Protein AF-0000000070116534 (afdb_homodimer)

Sequence (472 aa):
MSTLPAARELLVARYPRQDRPILRVNFIASADGAVTVDGLSAGLQGPGDKEVFDTLRMVCDALVVAAGTVRAERYDALRLTAEARAWRVAHGLSEFPLMVIVSGALALDPAQPIFADAPVPPIVLTHHAAPATPIAEVAEVIRVGDEHVDLAAGVRLLHERGATQLLCEGGPGLLGSLIAADLVDELCLTVAPLLVGGRAGRIATGPPAPPRRMSLRHALTRDDMLFLRYERLPHPMSTLPAARELLVARYPRQDRPILRVNFIASADGAVTVDGLSAGLQGPGDKEVFDTLRMVCDALVVAAGTVRAERYDALRLTAEARAWRVAHGLSEFPLMVIVSGALALDPAQPIFADAPVPPIVLTHHAAPATPIAEVAEVIRVGDEHVDLAAGVRLLHERGATQLLCEGGPGLLGSLIAADLVDELCLTVAPLLVGGRAGRIATGPPAPPRRMSLRHALTRDDMLFLRYERLPHP

Radius of gyration: 24.32 Å; Cα contacts (8 Å, |Δi|>4): 1129; chains: 2; bounding box: 47×70×52 Å

Secondary structure (DSSP, 8-state):
-EEPPSSHHHHHHHSPPPSS-EEEEEEEEETT--S-BTTBGGGG--TTHHHHHHHHHHH-SEEEEEHHHHHHHT-------HHHHHHHHHTT--SSPEEEEE-SS----TTSHHHHT-SSPPEEEE-TTPPP-GGGGTSEEEE-SSSS--HHHHHHHHHHTT--EEEE---HHHHHHHHHTT---EEEEEEESEE--SS---S---S----EEEEEEEEEEETTEEEEEEEEPP--/-EEPPSSHHHHHHHSPPPSS-EEEEEEEEETT--S-BTTBGGGG--TTHHHHHHHHHHH-SEEEEEHHHHHHHT-------HHHHHHHHHTT--SSPEEEEE-SS----TTSHHHHT-SSPPEEEE-TTPPP-GGGGTSEEEE-SSSS--HHHHHHHHHHTT--EEEEEE-HHHHHHHHHTT---EEEEEEESEE--SS---S---S----EEEEEEEEEEETTEEEEEEEEPP--

pLDDT: mean 96.37, std 5.86, range [38.66, 98.94]

Nearest PDB structures (foldseek):
  4xt4-assembly1_A  TM=9.379E-01  e=7.987E-26  Mycobacterium tuberculosis H37Rv
  4xrb-assembly1_A-2  TM=9.307E-01  e=3.721E-25  Mycobacterium tuberculosis H37Rv
  4xt6-assembly1_A-2  TM=8.901E-01  e=1.376E-23  Mycobacterium tuberculosis H37Rv
  2p4g-assembly1_A-2  TM=9.066E-01  e=1.326E-19  Corynebacterium diphtheriae NCTC 13129
  8dq9-assembly1_A  TM=7.953E-01  e=4.152E-16  Klebsiella oxytoca

Foldseek 3Di:
DAAQDPDLVVNCVLVDDDPFFAEEEEAEAAPVFFRDFVQHNVVQDDPPRVVNVLSLQLRFQEEEEEPVCCVSVLDAAQDHDPVSLVVQVVVVGHSGHAYEYEYAAPPDDCVRRNFVVHPDAHEYEYAPPHDDDPSVVRHHYDHDYHNTGPVVVVSVVCVVVPRRGYYYHDAQAVVQVCVQVVRHFKYKYKYGHDDRDDDGDHRHDYDDHPDADWAWPDWHDDPNIIITMIGHDDDD/DAAQDPDLVVNCVLVDDDPFFAEEEEAEAAPVFFRDFPQHNVVQDDPPRVVNVLSLQLRFQEEEEEPVCCVSVVDAAQDHDPVSLVVQVVVVGHSGHAYEYEYAAPPDDCCRRNFVVHPDAHEYEYAPPHDDDPNVVRHHYDHDYHNTGPVVVVSVVCVVVPRRGYYYHDAQDVVQVCVQVVRHFKYKYKYGHDDRDDDGDHRHDYDDHPDADWAWPDWHDDPNIIITMIGHDDDD

InterPro domains:
  IPR002734 Bacterial bifunctional deaminase-reductase, C-terminal [PF01872] (21-221)
  IPR024072 Dihydrofolate reductase-like domain superfamily [G3DSA:3.40.430.10] (4-233)
  IPR024072 Dihydrofolate reductase-like domain superfamily [SSF53597] (19-232)
  IPR050765 Riboflavin Biosynthesis HTP Reductase [PTHR38011] (17-203)

Organism: Actinoplanes teichomyceticus (NCBI:txid1867)

Solvent-accessible surface area (backbone atoms only — not comparable to full-atom values): 24275 Å² total; per-residue (Å²): 123,46,61,59,60,85,51,65,71,60,39,44,66,75,62,59,83,68,97,59,73,43,32,32,33,48,52,55,25,27,67,46,20,27,29,35,45,95,84,32,53,74,69,50,65,54,68,62,45,63,60,54,52,52,50,53,57,50,68,25,39,24,42,35,33,24,49,67,39,42,62,74,67,60,51,59,38,72,69,71,53,72,67,48,24,51,52,22,46,74,70,75,40,63,64,57,47,43,43,35,34,40,32,61,73,60,88,64,63,55,77,40,41,45,41,65,57,29,87,56,72,24,37,34,43,18,15,64,70,39,70,90,56,77,44,60,78,50,26,52,69,45,66,31,45,55,87,48,59,32,59,70,58,47,53,50,51,42,37,75,71,65,34,31,36,32,33,31,63,28,30,29,56,50,44,2,46,36,49,53,67,71,54,64,37,27,42,38,38,35,34,22,37,28,42,45,37,8,76,53,52,37,55,26,31,36,57,79,39,80,64,40,68,38,36,59,74,48,60,26,33,38,96,42,26,35,41,36,35,32,33,45,61,77,76,128,123,47,61,59,60,84,52,64,71,60,38,45,64,76,61,59,83,68,97,57,73,44,33,33,34,47,51,55,26,27,67,46,22,27,31,37,45,96,83,32,52,74,69,51,65,54,67,62,45,65,58,53,52,51,49,53,58,50,68,25,39,24,42,36,33,22,49,65,39,41,64,76,67,60,50,60,35,73,71,70,52,71,67,47,24,52,51,21,46,75,69,75,39,64,66,57,47,44,44,35,35,42,33,63,74,58,88,62,63,54,78,40,41,44,41,65,58,28,88,54,72,25,35,34,43,18,15,63,67,37,72,90,57,76,43,57,80,50,27,51,68,45,66,30,45,54,88,48,58,32,60,69,57,48,52,50,51,41,38,73,73,64,32,31,37,32,33,32,65,27,29,28,54,51,44,2,47,35,49,52,67,70,54,64,37,27,42,37,38,36,33,22,39,28,43,44,37,8,77,53,52,35,54,27,32,37,57,80,38,79,64,41,68,38,36,59,74,50,63,25,33,38,96,42,25,35,42,34,34,32,32,47,58,77,77,129

Structure (mmCIF, N/CA/C/O backbone):
data_AF-0000000070116534-model_v1
#
loop_
_entity.id
_entity.type
_entity.pdbx_description
1 polymer 'Riboflavin biosynthesis pyrimidine reductase'
#
loop_
_atom_site.group_PDB
_atom_site.id
_atom_site.type_symbol
_atom_site.label_atom_id
_atom_site.label_alt_id
_atom_site.label_comp_id
_atom_site.label_asym_id
_atom_site.label_entity_id
_atom_site.label_seq_id
_atom_site.pdbx_PDB_ins_code
_atom_site.Cartn_x
_atom_site.Cartn_y
_atom_site.Cartn_z
_atom_site.occupancy
_atom_site.B_iso_or_equiv
_atom_site.auth_seq_id
_atom_site.auth_comp_id
_atom_site.auth_asym_id
_atom_site.auth_atom_id
_atom_site.pdbx_PDB_model_num
ATOM 1 N N . MET A 1 1 ? -19.391 -2.533 5.742 1 75.56 1 MET A N 1
ATOM 2 C CA . MET A 1 1 ? -18.391 -3.188 4.883 1 75.56 1 MET A CA 1
ATOM 3 C C . MET A 1 1 ? -18.75 -4.652 4.664 1 75.56 1 MET A C 1
ATOM 5 O O . MET A 1 1 ? -19.312 -5.301 5.551 1 75.56 1 MET A O 1
ATOM 9 N N . SER A 1 2 ? -18.547 -5.07 3.398 1 88.62 2 SER A N 1
ATOM 10 C CA . SER A 1 2 ? -18.844 -6.473 3.125 1 88.62 2 SER A CA 1
ATOM 11 C C . SER A 1 2 ? -17.812 -7.387 3.775 1 88.62 2 SER A C 1
ATOM 13 O O . SER A 1 2 ? -16.641 -7.02 3.902 1 88.62 2 SER A O 1
ATOM 15 N N . THR A 1 3 ? -18.266 -8.484 4.246 1 94.88 3 THR A N 1
ATOM 16 C CA . THR A 1 3 ? -17.406 -9.398 4.992 1 94.88 3 THR A CA 1
ATOM 17 C C . THR A 1 3 ? -16.922 -10.531 4.098 1 94.88 3 THR A C 1
ATOM 19 O O . THR A 1 3 ? -17.625 -10.938 3.162 1 94.88 3 THR A O 1
ATOM 22 N N . LEU A 1 4 ? -15.781 -10.992 4.363 1 97.31 4 LEU A N 1
ATOM 23 C CA . LEU A 1 4 ? -15.234 -12.172 3.701 1 97.31 4 LEU A CA 1
ATOM 24 C C . LEU A 1 4 ? -16.094 -13.406 3.99 1 97.31 4 LEU A C 1
ATOM 26 O O . LEU A 1 4 ? -16.312 -13.758 5.152 1 97.31 4 LEU A O 1
ATOM 30 N N . PRO A 1 5 ? -16.609 -14.039 2.969 1 97.5 5 PRO A N 1
ATOM 31 C CA . PRO A 1 5 ? -17.469 -15.203 3.215 1 97.5 5 PRO A CA 1
ATOM 32 C C . PRO A 1 5 ? -16.719 -16.344 3.912 1 97.5 5 PRO A C 1
ATOM 34 O O . PRO A 1 5 ? -15.531 -16.562 3.65 1 97.5 5 PRO A O 1
ATOM 37 N N . ALA A 1 6 ? -17.406 -17.109 4.715 1 93.56 6 ALA A N 1
ATOM 38 C CA . ALA A 1 6 ? -16.828 -18.234 5.43 1 93.56 6 ALA A CA 1
ATOM 39 C C . ALA A 1 6 ? -16.969 -19.531 4.633 1 93.56 6 ALA A C 1
ATOM 41 O O . ALA A 1 6 ? -16.094 -20.391 4.664 1 93.56 6 ALA A O 1
ATOM 42 N N . ALA A 1 7 ? -18.047 -19.641 3.922 1 95.44 7 ALA A N 1
ATOM 43 C CA . ALA A 1 7 ? -18.297 -20.844 3.131 1 95.44 7 ALA A CA 1
ATOM 44 C C . ALA A 1 7 ? -17.422 -20.875 1.881 1 95.44 7 ALA A C 1
ATOM 46 O O . ALA A 1 7 ? -17.312 -19.875 1.171 1 95.44 7 ALA A O 1
ATOM 47 N N . ARG A 1 8 ? -16.906 -22.016 1.53 1 94.5 8 ARG A N 1
ATOM 48 C CA . ARG A 1 8 ? -15.945 -22.188 0.444 1 94.5 8 ARG A CA 1
ATOM 49 C C . ARG A 1 8 ? -16.531 -21.734 -0.885 1 94.5 8 ARG A C 1
ATOM 51 O O . ARG A 1 8 ? -15.906 -20.953 -1.611 1 94.5 8 ARG A O 1
ATOM 58 N N . GLU A 1 9 ? -17.734 -22.188 -1.146 1 96.12 9 GLU A N 1
ATOM 59 C CA . GLU A 1 9 ? -18.344 -21.875 -2.445 1 96.12 9 GLU A CA 1
ATOM 60 C C . GLU A 1 9 ? -18.547 -20.375 -2.625 1 96.12 9 GLU A C 1
ATOM 62 O O . GLU A 1 9 ? -18.391 -19.859 -3.729 1 96.12 9 GLU A O 1
ATOM 67 N N . LEU A 1 10 ? -18.953 -19.703 -1.562 1 97.5 10 LEU A N 1
ATOM 68 C CA . LEU A 1 10 ? -19.156 -18.25 -1.617 1 97.5 10 LEU A CA 1
ATOM 69 C C . LEU A 1 10 ? -17.812 -17.531 -1.779 1 97.5 10 LEU A C 1
ATOM 71 O O . LEU A 1 10 ? -17.734 -16.516 -2.467 1 97.5 10 LEU A O 1
ATOM 75 N N . LEU A 1 11 ? -16.766 -18.031 -1.123 1 98 11 LEU A N 1
ATOM 76 C CA . LEU A 1 11 ? -15.445 -17.453 -1.264 1 98 11 LEU A CA 1
ATOM 77 C C . LEU A 1 11 ? -14.914 -17.641 -2.682 1 98 11 LEU A C 1
ATOM 79 O O . LEU A 1 11 ? -14.359 -16.719 -3.268 1 98 11 LEU A O 1
ATOM 83 N N . VAL A 1 12 ? -15.078 -18.812 -3.273 1 98.31 12 VAL A N 1
ATOM 84 C CA . VAL A 1 12 ? -14.672 -19.094 -4.648 1 98.31 12 VAL A CA 1
ATOM 85 C C . VAL A 1 12 ? -15.375 -18.125 -5.598 1 98.31 12 VAL A C 1
ATOM 87 O O . VAL A 1 12 ? -14.773 -17.641 -6.559 1 98.31 12 VAL A O 1
ATOM 90 N N . ALA A 1 13 ? -16.625 -17.781 -5.285 1 98.12 13 ALA A N 1
ATOM 91 C CA . ALA A 1 13 ? -17.391 -16.859 -6.125 1 98.12 13 ALA A CA 1
ATOM 92 C C . ALA A 1 13 ? -16.797 -15.461 -6.102 1 98.12 13 ALA A C 1
ATOM 94 O O . ALA A 1 13 ? -16.984 -14.68 -7.035 1 98.12 13 ALA A O 1
ATOM 95 N N . ARG A 1 14 ? -16.062 -15.094 -5.047 1 98.12 14 ARG A N 1
ATOM 96 C CA . ARG A 1 14 ? -15.414 -13.789 -4.941 1 98.12 14 ARG A CA 1
ATOM 97 C C . ARG A 1 14 ? -14.102 -13.766 -5.719 1 98.12 14 ARG A C 1
ATOM 99 O O . ARG A 1 14 ? -13.578 -12.695 -6.031 1 98.12 14 ARG A O 1
ATOM 106 N N . TYR A 1 15 ? -13.562 -14.945 -6 1 98.38 15 TYR A N 1
ATOM 107 C CA . TYR A 1 15 ? -12.32 -15.109 -6.746 1 98.38 15 TYR A CA 1
ATOM 108 C C . TYR A 1 15 ? -12.5 -16.094 -7.895 1 98.38 15 TYR A C 1
ATOM 110 O O . TYR A 1 15 ? -11.82 -17.125 -7.949 1 98.38 15 TYR A O 1
ATOM 118 N N . PRO A 1 16 ? -13.32 -15.781 -8.797 1 97.19 16 PRO A N 1
ATOM 119 C CA . PRO A 1 16 ? -13.727 -16.75 -9.82 1 97.19 16 PRO A CA 1
ATOM 120 C C . PRO A 1 16 ? -12.633 -17.016 -10.852 1 97.19 16 PRO A C 1
ATOM 122 O O . PRO A 1 16 ? -11.781 -16.141 -11.094 1 97.19 16 PRO A O 1
ATOM 125 N N . ARG A 1 17 ? -12.648 -18.234 -11.43 1 97.75 17 ARG A N 1
ATOM 126 C CA . ARG A 1 17 ? -11.93 -18.469 -12.68 1 97.75 17 ARG A CA 1
ATOM 127 C C . ARG A 1 17 ? -12.531 -17.641 -13.812 1 97.75 17 ARG A C 1
ATOM 129 O O . ARG A 1 17 ? -13.742 -17.453 -13.867 1 97.75 17 ARG A O 1
ATOM 136 N N . GLN A 1 18 ? -11.672 -17.188 -14.656 1 96.56 18 GLN A N 1
ATOM 137 C CA . GLN A 1 18 ? -12.125 -16.375 -15.781 1 96.56 18 GLN A CA 1
ATOM 138 C C . GLN A 1 18 ? -12.297 -17.234 -17.047 1 96.56 18 GLN A C 1
ATOM 140 O O . GLN A 1 18 ? -11.75 -18.328 -17.125 1 96.56 18 GLN A O 1
ATOM 145 N N . ASP A 1 19 ? -13.031 -16.672 -18.016 1 94.81 19 ASP A N 1
ATOM 146 C CA . ASP A 1 19 ? -13.305 -17.375 -19.266 1 94.81 19 ASP A CA 1
ATOM 147 C C . ASP A 1 19 ? -12.109 -17.281 -20.219 1 94.81 19 ASP A C 1
ATOM 149 O O . ASP A 1 19 ? -11.984 -18.094 -21.141 1 94.81 19 ASP A O 1
ATOM 153 N N . ARG A 1 20 ? -11.273 -16.375 -20.016 1 96.19 20 ARG A N 1
ATOM 154 C CA . ARG A 1 20 ? -10.062 -16.203 -20.812 1 96.19 20 ARG A CA 1
ATOM 155 C C . ARG A 1 20 ? -8.82 -16.453 -19.969 1 96.19 20 ARG A C 1
ATOM 157 O O . ARG A 1 20 ? -8.883 -16.406 -18.734 1 96.19 20 ARG A O 1
ATOM 164 N N . PRO A 1 21 ? -7.66 -16.719 -20.578 1 98.19 21 PRO A N 1
ATOM 165 C CA . PRO A 1 21 ? -6.418 -16.844 -19.812 1 98.19 21 PRO A CA 1
ATOM 166 C C . PRO A 1 21 ? -6.055 -15.555 -19.062 1 98.19 21 PRO A C 1
ATOM 168 O O . PRO A 1 21 ? -6.133 -14.469 -19.641 1 98.19 21 PRO A O 1
ATOM 171 N N . ILE A 1 22 ? -5.695 -15.734 -17.828 1 98.25 22 ILE A N 1
ATOM 172 C CA . ILE A 1 22 ? -5.367 -14.547 -17.047 1 98.25 22 ILE A CA 1
ATOM 173 C C . ILE A 1 22 ? -4.16 -14.836 -16.156 1 98.25 22 ILE A C 1
ATOM 175 O O . ILE A 1 22 ? -3.797 -15.992 -15.945 1 98.25 22 ILE A O 1
ATOM 179 N N . LEU A 1 23 ? -3.533 -13.781 -15.75 1 98.81 23 LEU A N 1
ATOM 180 C CA . LEU A 1 23 ? -2.533 -13.789 -14.688 1 98.81 23 LEU A CA 1
ATOM 181 C C . LEU A 1 23 ? -3 -12.953 -13.5 1 98.81 23 LEU A C 1
ATOM 183 O O . LEU A 1 23 ? -3.098 -11.727 -13.602 1 98.81 23 LEU A O 1
ATOM 187 N N . ARG A 1 24 ? -3.326 -13.633 -12.43 1 98.81 24 ARG A N 1
ATOM 188 C CA . ARG A 1 24 ? -3.719 -13.055 -11.148 1 98.81 24 ARG A CA 1
ATOM 189 C C . ARG A 1 24 ? -2.547 -13.039 -10.172 1 98.81 24 ARG A C 1
ATOM 191 O O . ARG A 1 24 ? -1.795 -14.016 -10.078 1 98.81 24 ARG A O 1
ATOM 198 N N . VAL A 1 25 ? -2.371 -11.891 -9.555 1 98.88 25 VAL A N 1
ATOM 199 C CA . VAL A 1 25 ? -1.328 -11.836 -8.539 1 98.88 25 VAL A CA 1
ATOM 200 C C . VAL A 1 25 ? -1.961 -11.703 -7.152 1 98.88 25 VAL A C 1
ATOM 202 O O . VAL A 1 25 ? -3.006 -11.062 -7 1 98.88 25 VAL A O 1
ATOM 205 N N . ASN A 1 26 ? -1.325 -12.367 -6.188 1 98.81 26 ASN A N 1
ATOM 206 C CA . ASN A 1 26 ? -1.782 -12.336 -4.801 1 98.81 26 ASN A CA 1
ATOM 207 C C . ASN A 1 26 ? -0.681 -11.859 -3.859 1 98.81 26 ASN A C 1
ATOM 209 O O . ASN A 1 26 ? 0.377 -12.484 -3.77 1 98.81 26 ASN A O 1
ATOM 213 N N . PHE A 1 27 ? -0.934 -10.758 -3.115 1 98.81 27 PHE A N 1
ATOM 214 C CA . PHE A 1 27 ? 0.018 -10.211 -2.158 1 98.81 27 PHE A CA 1
ATOM 215 C C . PHE A 1 27 ? -0.688 -9.789 -0.874 1 98.81 27 PHE A C 1
ATOM 217 O O . PHE A 1 27 ? -1.902 -9.578 -0.868 1 98.81 27 PHE A O 1
ATOM 224 N N . ILE A 1 28 ? 0.087 -9.711 0.152 1 98.75 28 ILE A N 1
ATOM 225 C CA . ILE A 1 28 ? -0.312 -9.07 1.403 1 98.75 28 ILE A CA 1
ATOM 226 C C . ILE A 1 28 ? 0.63 -7.914 1.718 1 98.75 28 ILE A C 1
ATOM 228 O O . ILE A 1 28 ? 1.836 -8 1.473 1 98.75 28 ILE A O 1
ATOM 232 N N . ALA A 1 29 ? 0.117 -6.828 2.186 1 98.81 29 ALA A N 1
ATOM 233 C CA . ALA A 1 29 ? 0.884 -5.664 2.629 1 98.81 29 ALA A CA 1
ATOM 234 C C . ALA A 1 29 ? 0.27 -5.047 3.883 1 98.81 29 ALA A C 1
ATOM 236 O O . ALA A 1 29 ? -0.909 -5.262 4.172 1 98.81 29 ALA A O 1
ATOM 237 N N . SER A 1 30 ? 1.047 -4.348 4.66 1 98.88 30 SER A N 1
ATOM 238 C CA . SER A 1 30 ? 0.521 -3.535 5.754 1 98.88 30 SER A CA 1
ATOM 239 C C . SER A 1 30 ? -0.242 -2.324 5.227 1 98.88 30 SER A C 1
ATOM 241 O O . SER A 1 30 ? -0.172 -2.012 4.035 1 98.88 30 SER A O 1
ATOM 243 N N . ALA A 1 31 ? -0.964 -1.687 6.117 1 98.75 31 ALA A N 1
ATOM 244 C CA . ALA A 1 31 ? -1.736 -0.504 5.746 1 98.75 31 ALA A CA 1
ATOM 245 C C . ALA A 1 31 ? -0.833 0.583 5.168 1 98.75 31 ALA A C 1
ATOM 247 O O . ALA A 1 31 ? -1.255 1.359 4.309 1 98.75 31 ALA A O 1
ATOM 248 N N . ASP A 1 32 ? 0.413 0.621 5.605 1 98.75 32 ASP A N 1
ATOM 249 C CA . ASP A 1 32 ? 1.336 1.627 5.09 1 98.75 32 ASP A CA 1
ATOM 250 C C . ASP A 1 32 ? 2.189 1.059 3.959 1 98.75 32 ASP A C 1
ATOM 252 O O . ASP A 1 32 ? 3.219 1.635 3.602 1 98.75 32 ASP A O 1
ATOM 256 N N . GLY A 1 33 ? 1.858 -0.15 3.439 1 98.69 33 GLY A N 1
ATOM 257 C CA . GLY A 1 33 ? 2.346 -0.616 2.152 1 98.69 33 GLY A CA 1
ATOM 258 C C . GLY A 1 33 ? 3.539 -1.545 2.266 1 98.69 33 GLY A C 1
ATOM 259 O O . GLY A 1 33 ? 4.156 -1.9 1.259 1 98.69 33 GLY A O 1
ATOM 260 N N . ALA A 1 34 ? 3.949 -1.944 3.48 1 98.69 34 ALA A N 1
ATOM 261 C CA . ALA A 1 34 ? 5.098 -2.832 3.646 1 98.69 34 ALA A CA 1
ATOM 262 C C . ALA A 1 34 ? 4.75 -4.262 3.244 1 98.69 34 ALA A C 1
ATOM 264 O O . ALA A 1 34 ? 3.719 -4.797 3.66 1 98.69 34 ALA A O 1
ATOM 265 N N . VAL A 1 35 ? 5.641 -4.898 2.512 1 98.38 35 VAL A N 1
ATOM 266 C CA . VAL A 1 35 ? 5.371 -6.242 2.01 1 98.38 35 VAL A CA 1
ATOM 267 C C . VAL A 1 35 ? 5.832 -7.277 3.035 1 98.38 35 VAL A C 1
ATOM 269 O O . VAL A 1 35 ? 5.469 -8.453 2.947 1 98.38 35 VAL A O 1
ATOM 272 N N . THR A 1 36 ? 6.66 -6.852 4.02 1 97.69 36 THR A N 1
ATOM 273 C CA . THR A 1 36 ? 7.16 -7.77 5.031 1 97.69 36 THR A CA 1
ATOM 274 C C . THR A 1 36 ? 7.234 -7.086 6.395 1 97.69 36 THR A C 1
ATOM 276 O O . THR A 1 36 ? 7.281 -5.859 6.477 1 97.69 36 THR A O 1
ATOM 279 N N . VAL A 1 37 ? 7.145 -7.836 7.43 1 96.88 37 VAL A N 1
ATOM 280 C CA . VAL A 1 37 ? 7.629 -7.535 8.773 1 96.88 37 VAL A CA 1
ATOM 281 C C . VAL A 1 37 ? 8.836 -8.406 9.094 1 96.88 37 VAL A C 1
ATOM 283 O O . VAL A 1 37 ? 8.773 -9.633 8.984 1 96.88 37 VAL A O 1
ATOM 286 N N . ASP A 1 38 ? 9.961 -7.777 9.422 1 93.38 38 ASP A N 1
ATOM 287 C CA . ASP A 1 38 ? 11.203 -8.492 9.711 1 93.38 38 ASP A CA 1
ATOM 288 C C . ASP A 1 38 ? 11.602 -9.398 8.547 1 93.38 38 ASP A C 1
ATOM 290 O O . ASP A 1 38 ? 11.992 -10.547 8.758 1 93.38 38 ASP A O 1
ATOM 294 N N . GLY A 1 39 ? 11.312 -8.984 7.387 1 92.81 39 GLY A N 1
ATOM 295 C CA . GLY A 1 39 ? 11.82 -9.648 6.191 1 92.81 39 GLY A CA 1
ATOM 296 C C . GLY A 1 39 ? 10.891 -10.734 5.672 1 92.81 39 GLY A C 1
ATOM 297 O O . GLY A 1 39 ? 11.148 -11.32 4.621 1 92.81 39 GLY A O 1
ATOM 298 N N . LEU A 1 40 ? 9.836 -10.977 6.348 1 94.38 40 LEU A N 1
ATOM 299 C CA . LEU A 1 40 ? 8.93 -12.055 5.945 1 94.38 40 LEU A CA 1
ATOM 300 C C . LEU A 1 40 ? 7.496 -11.555 5.859 1 94.38 40 LEU A C 1
ATOM 302 O O . LEU A 1 40 ? 7.082 -10.695 6.648 1 94.38 40 LEU A O 1
ATOM 306 N N . SER A 1 41 ? 6.75 -12.141 4.941 1 96 41 SER A N 1
ATOM 307 C CA . SER A 1 41 ? 5.348 -11.758 4.801 1 96 41 SER A CA 1
ATOM 308 C C . SER A 1 41 ? 4.496 -12.367 5.906 1 96 41 SER A C 1
ATOM 310 O O . SER A 1 41 ? 3.385 -11.898 6.172 1 96 41 SER A O 1
ATOM 312 N N . ALA A 1 42 ? 5.004 -13.383 6.586 1 95 42 ALA A N 1
ATOM 313 C CA . ALA A 1 42 ? 4.266 -14.102 7.621 1 95 42 ALA A CA 1
ATOM 314 C C . ALA A 1 42 ? 3.871 -13.164 8.766 1 95 42 ALA A C 1
ATOM 316 O O . ALA A 1 42 ? 2.834 -13.359 9.398 1 95 42 ALA A O 1
ATOM 317 N N . GLY A 1 43 ? 4.68 -12.141 9.008 1 95.94 43 GLY A N 1
ATOM 318 C CA . GLY A 1 43 ? 4.402 -11.188 10.078 1 95.94 43 GLY A CA 1
ATOM 319 C C . GLY A 1 43 ? 3.178 -10.336 9.805 1 95.94 43 GLY A C 1
ATOM 320 O O . GLY A 1 43 ? 2.676 -9.656 10.711 1 95.94 43 GLY A O 1
ATOM 321 N N . LEU A 1 44 ? 2.611 -10.375 8.602 1 98.19 44 LEU A N 1
ATOM 322 C CA . LEU A 1 44 ? 1.471 -9.57 8.18 1 98.19 44 LEU A CA 1
ATOM 323 C C . LEU A 1 44 ? 0.178 -10.375 8.258 1 98.19 44 LEU A C 1
ATOM 325 O O . LEU A 1 44 ? -0.916 -9.805 8.188 1 98.19 44 LEU A O 1
ATOM 329 N N . GLN A 1 45 ? 0.258 -11.656 8.43 1 97.88 45 GLN A N 1
ATOM 330 C CA . GLN A 1 45 ? -0.887 -12.555 8.328 1 97.88 45 GLN A CA 1
ATOM 331 C C . GLN A 1 45 ? -1.923 -12.25 9.406 1 97.88 45 GLN A C 1
ATOM 333 O O . GLN A 1 45 ? -1.577 -11.773 10.492 1 97.88 45 GLN A O 1
ATOM 338 N N . GLY A 1 46 ? -3.15 -12.43 9.117 1 97.81 46 GLY A N 1
ATOM 339 C CA . GLY A 1 46 ? -4.258 -12.266 10.039 1 97.81 46 GLY A CA 1
ATOM 340 C C . GLY A 1 46 ? -5.488 -13.062 9.648 1 97.81 46 GLY A C 1
ATOM 341 O O . GLY A 1 46 ? -5.43 -13.898 8.742 1 97.81 46 GLY A O 1
ATOM 342 N N . PRO A 1 47 ? -6.562 -12.898 10.344 1 97.94 47 PRO A N 1
ATOM 343 C CA . PRO A 1 47 ? -7.785 -13.664 10.078 1 97.94 47 PRO A CA 1
ATOM 344 C C . PRO A 1 47 ? -8.234 -13.578 8.617 1 97.94 47 PRO A C 1
ATOM 346 O O . PRO A 1 47 ? -8.281 -12.484 8.047 1 97.94 47 PRO A O 1
ATOM 349 N N . GLY A 1 48 ? -8.516 -14.734 8.008 1 98.31 48 GLY A N 1
ATOM 350 C CA . GLY A 1 48 ? -9.047 -14.797 6.66 1 98.31 48 GLY A CA 1
ATOM 351 C C . GLY A 1 48 ? -7.973 -14.914 5.598 1 98.31 48 GLY A C 1
ATOM 352 O O . GLY A 1 48 ? -8.25 -15.328 4.469 1 98.31 48 GLY A O 1
ATOM 353 N N . ASP A 1 49 ? -6.758 -14.484 5.977 1 97.81 49 ASP A N 1
ATOM 354 C CA . ASP A 1 49 ? -5.676 -14.438 5 1 97.81 49 ASP A CA 1
ATOM 355 C C . ASP A 1 49 ? -5.395 -15.812 4.414 1 97.81 49 ASP A C 1
ATOM 357 O O . ASP A 1 49 ? -5.363 -15.984 3.193 1 97.81 49 ASP A O 1
ATOM 361 N N . LYS A 1 50 ? -5.215 -16.781 5.281 1 96.88 50 LYS A N 1
ATOM 362 C CA . LYS A 1 50 ? -4.914 -18.141 4.844 1 96.88 50 LYS A CA 1
ATOM 363 C C . LYS A 1 50 ? -6.055 -18.703 4 1 96.88 50 LYS A C 1
ATOM 365 O O . LYS A 1 50 ? -5.812 -19.438 3.037 1 96.88 50 LYS A O 1
ATOM 370 N N . GLU A 1 51 ? -7.277 -18.406 4.379 1 97.44 51 GLU A N 1
ATOM 371 C CA . GLU A 1 51 ? -8.43 -18.875 3.625 1 97.44 51 GLU A CA 1
ATOM 372 C C . GLU A 1 51 ? -8.398 -18.375 2.186 1 97.44 51 GLU A C 1
ATOM 374 O O . GLU A 1 51 ? -8.641 -19.141 1.247 1 97.44 51 GLU A O 1
ATOM 379 N N . VAL A 1 52 ? -8.164 -17.094 2.021 1 98.62 52 VAL A N 1
ATOM 380 C CA . VAL A 1 52 ? -8.086 -16.5 0.688 1 98.62 52 VAL A CA 1
ATOM 381 C C . VAL A 1 52 ? -6.91 -17.109 -0.074 1 98.62 52 VAL A C 1
ATOM 383 O O . VAL A 1 52 ? -7.059 -17.531 -1.222 1 98.62 52 VAL A O 1
ATOM 386 N N . PHE A 1 53 ? -5.801 -17.203 0.61 1 98 53 PHE A N 1
ATOM 387 C CA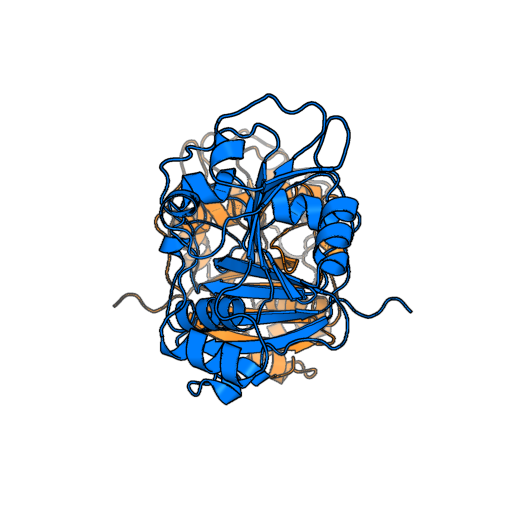 . PHE A 1 53 ? -4.578 -17.766 0.049 1 98 53 PHE A CA 1
ATOM 388 C C . PHE A 1 53 ? -4.824 -19.188 -0.473 1 98 53 PHE A C 1
ATOM 390 O O . PHE A 1 53 ? -4.523 -19.484 -1.63 1 98 53 PHE A O 1
ATOM 397 N N . ASP A 1 54 ? -5.387 -20 0.294 1 97.81 54 ASP A N 1
ATOM 398 C CA . ASP A 1 54 ? -5.668 -21.391 -0.063 1 97.81 54 ASP A CA 1
ATOM 399 C C . ASP A 1 54 ? -6.688 -21.469 -1.197 1 97.81 54 ASP A C 1
ATOM 401 O O . ASP A 1 54 ? -6.574 -22.312 -2.086 1 97.81 54 ASP A O 1
ATOM 405 N N . THR A 1 55 ? -7.66 -20.625 -1.151 1 98.69 55 THR A N 1
ATOM 406 C CA . THR A 1 55 ? -8.688 -20.609 -2.189 1 98.69 55 THR A CA 1
ATOM 407 C C . THR A 1 55 ? -8.078 -20.25 -3.545 1 98.69 55 THR A C 1
ATOM 409 O O . THR A 1 55 ? -8.391 -20.891 -4.555 1 98.69 55 THR A O 1
ATOM 412 N N . LEU A 1 56 ? -7.246 -19.281 -3.545 1 98.81 56 LEU A N 1
ATOM 413 C CA . LEU A 1 56 ? -6.613 -18.844 -4.789 1 98.81 56 LEU A CA 1
ATOM 414 C C . LEU A 1 56 ? -5.75 -19.969 -5.367 1 98.81 56 LEU A C 1
ATOM 416 O O . LEU A 1 56 ? -5.762 -20.203 -6.578 1 98.81 56 LEU A O 1
ATOM 420 N N . ARG A 1 57 ? -4.992 -20.672 -4.516 1 98.69 57 ARG A N 1
ATOM 421 C CA . ARG A 1 57 ? -4.199 -21.812 -4.969 1 98.69 57 ARG A CA 1
ATOM 422 C C . ARG A 1 57 ? -5.09 -22.938 -5.484 1 98.69 57 ARG A C 1
ATOM 424 O O . ARG A 1 57 ? -4.742 -23.625 -6.445 1 98.69 57 ARG A O 1
ATOM 431 N N . MET A 1 58 ? -6.238 -23.094 -4.855 1 98.69 58 MET A N 1
ATOM 432 C CA . MET A 1 58 ? -7.168 -24.156 -5.246 1 98.69 58 MET A CA 1
ATOM 433 C C . MET A 1 58 ? -7.727 -23.891 -6.645 1 98.69 58 MET A C 1
ATOM 435 O O . MET A 1 58 ? -7.855 -24.828 -7.445 1 98.69 58 MET A O 1
ATOM 439 N N . VAL A 1 59 ? -7.969 -22.656 -6.977 1 98.75 59 VAL A N 1
ATOM 440 C CA . VAL A 1 59 ? -8.727 -22.391 -8.195 1 98.75 59 VAL A CA 1
ATOM 441 C C . VAL A 1 59 ? -7.766 -22.188 -9.367 1 98.75 59 VAL A C 1
ATOM 443 O O . VAL A 1 59 ? -8.18 -22.172 -10.523 1 98.75 59 VAL A O 1
ATOM 446 N N . CYS A 1 60 ? -6.477 -22.016 -9.125 1 98.75 60 CYS A N 1
ATOM 447 C CA . CYS A 1 60 ? -5.559 -21.703 -10.219 1 98.75 60 CYS A CA 1
ATOM 448 C C . CYS A 1 60 ? -5.125 -22.984 -10.93 1 98.75 60 CYS A C 1
ATOM 450 O O . CYS A 1 60 ? -5.273 -24.078 -10.391 1 98.75 60 CYS A O 1
ATOM 452 N N . ASP A 1 61 ? -4.621 -22.797 -12.188 1 98.81 61 ASP A N 1
ATOM 453 C CA . ASP A 1 61 ? -4.027 -23.906 -12.93 1 98.81 61 ASP A CA 1
ATOM 454 C C . ASP A 1 61 ? -2.537 -24.047 -12.625 1 98.81 61 ASP A C 1
ATOM 456 O O . ASP A 1 61 ? -1.987 -25.141 -12.633 1 98.81 61 ASP A O 1
ATOM 460 N N . ALA A 1 62 ? -1.879 -22.938 -12.391 1 98.81 62 ALA A N 1
ATOM 461 C CA . ALA A 1 62 ? -0.449 -22.891 -12.086 1 98.81 62 ALA A CA 1
ATOM 462 C C . ALA A 1 62 ? -0.129 -21.766 -11.102 1 98.81 62 ALA A C 1
ATOM 464 O O . ALA A 1 62 ? -0.735 -20.703 -11.148 1 98.81 62 ALA A O 1
ATOM 465 N N . LEU A 1 63 ? 0.747 -22.047 -10.203 1 98.69 63 LEU A N 1
ATOM 466 C CA . LEU A 1 63 ? 1.299 -21.094 -9.258 1 98.69 63 LEU A CA 1
ATOM 467 C C . LEU A 1 63 ? 2.703 -20.656 -9.664 1 98.69 63 LEU A C 1
ATOM 469 O O . LEU A 1 63 ? 3.588 -21.5 -9.844 1 98.69 63 LEU A O 1
ATOM 473 N N . VAL A 1 64 ? 2.887 -19.391 -9.898 1 98.81 64 VAL A N 1
ATOM 474 C CA . VAL A 1 64 ? 4.156 -18.828 -10.344 1 98.81 64 VAL A CA 1
ATOM 475 C C . VAL A 1 64 ? 4.82 -18.078 -9.195 1 98.81 64 VAL A C 1
ATOM 477 O O . VAL A 1 64 ? 4.18 -17.266 -8.531 1 98.81 64 VAL A O 1
ATOM 480 N N . VAL A 1 65 ? 6.059 -18.328 -8.93 1 98.38 65 VAL A N 1
ATOM 481 C CA . VAL A 1 65 ? 6.809 -17.641 -7.879 1 98.38 65 VAL A CA 1
ATOM 482 C C . VAL A 1 65 ? 8.258 -17.438 -8.328 1 98.38 65 VAL A C 1
ATOM 484 O O . VAL A 1 65 ? 8.758 -18.172 -9.18 1 98.38 65 VAL A O 1
ATOM 487 N N . ALA A 1 66 ? 8.898 -16.438 -7.812 1 98.19 66 ALA A N 1
ATOM 488 C CA . ALA A 1 66 ? 10.305 -16.203 -8.109 1 98.19 66 ALA A CA 1
ATOM 489 C C . ALA A 1 66 ? 11.211 -16.969 -7.156 1 98.19 66 ALA A C 1
ATOM 491 O O . ALA A 1 66 ? 10.875 -17.141 -5.98 1 98.19 66 ALA A O 1
ATOM 492 N N . ALA A 1 67 ? 12.383 -17.266 -7.562 1 97.25 67 ALA A N 1
ATOM 493 C CA . ALA A 1 67 ? 13.352 -18.031 -6.789 1 97.25 67 ALA A CA 1
ATOM 494 C C . ALA A 1 67 ? 13.68 -17.328 -5.469 1 97.25 67 ALA A C 1
ATOM 496 O O . ALA A 1 67 ? 13.859 -18 -4.441 1 97.25 67 ALA A O 1
ATOM 497 N N . GLY A 1 68 ? 13.773 -16.016 -5.539 1 94.81 68 GLY A N 1
ATOM 498 C CA . GLY A 1 68 ? 14.047 -15.289 -4.316 1 94.81 68 GLY A CA 1
ATOM 499 C C . GLY A 1 68 ? 13.016 -15.523 -3.23 1 94.81 68 GLY A C 1
ATOM 500 O O . GLY A 1 68 ? 13.359 -15.711 -2.062 1 94.81 68 GLY A O 1
ATOM 501 N N . THR A 1 69 ? 11.766 -15.469 -3.582 1 95 69 THR A N 1
ATOM 502 C CA . THR A 1 69 ? 10.68 -15.727 -2.641 1 95 69 THR A CA 1
ATOM 503 C C . THR A 1 69 ? 10.703 -17.172 -2.168 1 95 69 THR A C 1
ATOM 505 O O . THR A 1 69 ? 10.477 -17.453 -0.988 1 95 69 THR A O 1
ATOM 508 N N . VAL A 1 70 ? 10.961 -18.125 -3.053 1 95.75 70 VAL A N 1
ATOM 509 C CA . VAL A 1 70 ? 11.086 -19.531 -2.682 1 95.75 70 VAL A CA 1
ATOM 510 C C . VAL A 1 70 ? 12.102 -19.688 -1.552 1 95.75 70 VAL A C 1
ATOM 512 O O . VAL A 1 70 ? 11.844 -20.375 -0.567 1 95.75 70 VAL A O 1
ATOM 515 N N . ARG A 1 71 ? 13.227 -19.016 -1.677 1 93 71 ARG A N 1
ATOM 516 C CA . ARG A 1 71 ? 14.289 -19.109 -0.679 1 93 71 ARG A CA 1
ATOM 517 C C . ARG A 1 71 ? 13.883 -18.406 0.615 1 93 71 ARG A C 1
ATOM 519 O O . ARG A 1 71 ? 13.977 -19 1.697 1 93 71 ARG A O 1
ATOM 526 N N . ALA A 1 72 ? 13.383 -17.188 0.477 1 91 72 ALA A N 1
ATOM 527 C CA . ALA A 1 72 ? 13.094 -16.359 1.642 1 91 72 ALA A CA 1
ATOM 528 C C . ALA A 1 72 ? 11.961 -16.953 2.473 1 91 72 ALA A C 1
ATOM 530 O O . ALA A 1 72 ? 12.023 -16.969 3.705 1 91 72 ALA A O 1
ATOM 531 N N . GLU A 1 73 ? 10.93 -17.422 1.776 1 91.19 73 GLU A N 1
ATOM 532 C CA . GLU A 1 73 ? 9.719 -17.891 2.449 1 91.19 73 GLU A CA 1
ATOM 533 C C . GLU A 1 73 ? 9.789 -19.406 2.699 1 91.19 73 GLU A C 1
ATOM 535 O O . GLU A 1 73 ? 8.867 -19.984 3.281 1 91.19 73 GLU A O 1
ATOM 540 N N . ARG A 1 74 ? 10.781 -20.078 2.328 1 90.44 74 ARG A N 1
ATOM 541 C CA . ARG A 1 74 ? 10.953 -21.516 2.479 1 90.44 74 ARG A CA 1
ATOM 542 C C . ARG A 1 74 ? 9.711 -22.266 1.99 1 90.44 74 ARG A C 1
ATOM 544 O O . ARG A 1 74 ? 9.148 -23.078 2.719 1 90.44 74 ARG A O 1
ATOM 551 N N . TYR A 1 75 ? 9.492 -21.969 0.765 1 92.19 75 TYR A N 1
ATOM 552 C CA . TYR A 1 75 ? 8.305 -22.578 0.166 1 92.19 75 TYR A CA 1
ATOM 553 C C . TYR A 1 75 ? 8.367 -24.094 0.27 1 92.19 75 TYR A C 1
ATOM 555 O O . TYR A 1 75 ? 9.406 -24.703 0.012 1 92.19 75 TYR A O 1
ATOM 563 N N . ASP A 1 76 ? 7.223 -24.719 0.545 1 92.25 76 ASP A N 1
ATOM 564 C CA . ASP A 1 76 ? 7.035 -26.172 0.549 1 92.25 76 ASP A CA 1
ATOM 565 C C . ASP A 1 76 ? 6.434 -26.656 -0.771 1 92.25 76 ASP A C 1
ATOM 567 O O . ASP A 1 76 ? 6.184 -25.844 -1.673 1 92.25 76 ASP A O 1
ATOM 571 N N . ALA A 1 77 ? 6.301 -27.969 -0.784 1 94.38 77 ALA A N 1
ATOM 572 C CA . ALA A 1 77 ? 5.625 -28.562 -1.935 1 94.38 77 ALA A CA 1
ATOM 573 C C . ALA A 1 77 ? 4.195 -28.047 -2.055 1 94.38 77 ALA A C 1
ATOM 575 O O . ALA A 1 77 ? 3.52 -27.828 -1.047 1 94.38 77 ALA A O 1
ATOM 576 N N . LEU A 1 78 ? 3.834 -27.812 -3.303 1 95.62 78 LEU A N 1
ATOM 577 C CA . LEU A 1 78 ? 2.473 -27.359 -3.561 1 95.62 78 LEU A CA 1
ATOM 578 C C . LEU A 1 78 ? 1.479 -28.516 -3.43 1 95.62 78 LEU A C 1
ATOM 580 O O . LEU A 1 78 ? 0.929 -28.969 -4.43 1 95.62 78 LEU A O 1
ATOM 584 N N . ARG A 1 79 ? 1.281 -28.844 -2.064 1 92.81 79 ARG A N 1
ATOM 585 C CA . ARG A 1 79 ? 0.318 -29.891 -1.729 1 92.81 79 ARG A CA 1
ATOM 586 C C . ARG A 1 79 ? -0.954 -29.297 -1.139 1 92.81 79 ARG A C 1
ATOM 588 O O . ARG A 1 79 ? -0.907 -28.609 -0.115 1 92.81 79 ARG A O 1
ATOM 595 N N . LEU A 1 80 ? -2.018 -29.312 -1.876 1 96.44 80 LEU A N 1
ATOM 596 C CA . LEU A 1 80 ? -3.311 -28.812 -1.408 1 96.44 80 LEU A CA 1
ATOM 597 C C . LEU A 1 80 ? -3.92 -29.781 -0.395 1 96.44 80 LEU A C 1
ATOM 599 O O . LEU A 1 80 ? -3.445 -30.906 -0.239 1 96.44 80 LEU A O 1
ATOM 603 N N . THR A 1 81 ? -4.812 -29.328 0.397 1 96.56 81 THR A N 1
ATOM 604 C CA . THR A 1 81 ? -5.551 -30.188 1.309 1 96.56 81 THR A CA 1
ATOM 605 C C . THR A 1 81 ? -6.367 -31.219 0.534 1 96.56 81 THR A C 1
ATOM 607 O O . THR A 1 81 ? -6.625 -31.047 -0.659 1 96.56 81 THR A O 1
ATOM 610 N N . ALA A 1 82 ? -6.754 -32.25 1.208 1 97.75 82 ALA A N 1
ATOM 611 C CA . ALA A 1 82 ? -7.594 -33.281 0.584 1 97.75 82 ALA A CA 1
ATOM 612 C C . ALA A 1 82 ? -8.891 -32.656 0.062 1 97.75 82 ALA A C 1
ATOM 614 O O . ALA A 1 82 ? -9.359 -33.031 -1.021 1 97.75 82 ALA A O 1
ATOM 615 N N . GLU A 1 83 ? -9.422 -31.781 0.812 1 97.25 83 GLU A N 1
ATOM 616 C CA . GLU A 1 83 ? -10.68 -31.141 0.431 1 97.25 83 GLU A CA 1
ATOM 617 C C . GLU A 1 83 ? -10.5 -30.281 -0.819 1 97.25 83 GLU A C 1
ATOM 619 O O . GLU A 1 83 ? -11.344 -30.297 -1.712 1 97.25 83 GLU A O 1
ATOM 624 N N . ALA A 1 84 ? -9.422 -29.562 -0.892 1 98.06 84 ALA A N 1
ATOM 625 C CA . ALA A 1 84 ? -9.133 -28.719 -2.053 1 98.06 84 ALA A CA 1
ATOM 626 C C . ALA A 1 84 ? -8.898 -29.578 -3.299 1 98.06 84 ALA A C 1
ATOM 628 O O . ALA A 1 84 ? -9.375 -29.234 -4.387 1 98.06 84 ALA A O 1
ATOM 629 N N . ARG A 1 85 ? -8.242 -30.703 -3.139 1 98.44 85 ARG A N 1
ATOM 630 C CA . ARG A 1 85 ? -7.988 -31.625 -4.246 1 98.44 85 ARG A CA 1
ATOM 631 C C . ARG A 1 85 ? -9.289 -32.219 -4.777 1 98.44 85 ARG A C 1
ATOM 633 O O . ARG A 1 85 ? -9.5 -32.281 -5.988 1 98.44 85 ARG A O 1
ATOM 640 N N . ALA A 1 86 ? -10.109 -32.594 -3.818 1 98.38 86 ALA A N 1
ATOM 641 C CA . ALA A 1 86 ? -11.406 -33.156 -4.207 1 98.38 86 ALA A CA 1
ATOM 642 C C . ALA A 1 86 ? -12.234 -32.094 -4.961 1 98.38 86 ALA A C 1
ATOM 644 O O . ALA A 1 86 ? -12.898 -32.438 -5.949 1 98.38 86 ALA A O 1
ATOM 645 N N . TRP A 1 87 ? -12.203 -30.906 -4.488 1 98.06 87 TRP A N 1
ATOM 646 C CA . TRP A 1 87 ? -12.914 -29.812 -5.152 1 98.06 87 TRP A CA 1
ATOM 647 C C . TRP A 1 87 ? -12.406 -29.625 -6.574 1 98.06 87 TRP A C 1
ATOM 649 O O . TRP A 1 87 ? -13.195 -29.484 -7.512 1 98.06 87 TRP A O 1
ATOM 659 N N . ARG A 1 88 ? -11.102 -29.625 -6.754 1 98.5 88 ARG A N 1
ATOM 660 C CA . ARG A 1 88 ? -10.492 -29.453 -8.07 1 98.5 88 ARG A CA 1
ATOM 661 C C . ARG A 1 88 ? -10.945 -30.547 -9.039 1 98.5 88 ARG A C 1
ATOM 663 O O . ARG A 1 88 ? -11.43 -30.25 -10.133 1 98.5 88 ARG A O 1
ATOM 670 N N . VAL A 1 89 ? -10.883 -31.766 -8.594 1 98.56 89 VAL A N 1
ATOM 671 C CA . VAL A 1 89 ? -11.25 -32.906 -9.438 1 98.56 89 VAL A CA 1
ATOM 672 C C . VAL A 1 89 ? -12.727 -32.812 -9.812 1 98.56 89 VAL A C 1
ATOM 674 O O . VAL A 1 89 ? -13.094 -33 -10.969 1 98.56 89 VAL A O 1
ATOM 677 N N . ALA A 1 90 ? -13.492 -32.438 -8.875 1 98.31 90 ALA A N 1
ATOM 678 C CA . ALA A 1 90 ? -14.93 -32.312 -9.094 1 98.31 90 ALA A CA 1
ATOM 679 C C . ALA A 1 90 ? -15.234 -31.203 -10.102 1 98.31 90 ALA A C 1
ATOM 681 O O . ALA A 1 90 ? -16.297 -31.219 -10.742 1 98.31 90 ALA A O 1
ATOM 682 N N . HIS A 1 91 ? -14.359 -30.297 -10.289 1 97.56 91 HIS A N 1
ATOM 683 C CA . HIS A 1 91 ? -14.586 -29.172 -11.18 1 97.56 91 HIS A CA 1
ATOM 684 C C . HIS A 1 91 ? -13.766 -29.312 -12.461 1 97.56 91 HIS A C 1
ATOM 686 O O . HIS A 1 91 ? -13.547 -28.328 -13.172 1 97.56 91 HIS A O 1
ATOM 692 N N . GLY A 1 92 ? -13.188 -30.484 -12.688 1 97.75 92 GLY A N 1
ATOM 693 C CA . GLY A 1 92 ? -12.531 -30.797 -13.938 1 97.75 92 GLY A CA 1
ATOM 694 C C . GLY A 1 92 ? -11.094 -30.312 -13.992 1 97.75 92 GLY A C 1
ATOM 695 O O . GLY A 1 92 ? -10.516 -30.203 -15.078 1 97.75 92 GLY A O 1
ATOM 696 N N . LEU A 1 93 ? -10.547 -29.984 -12.875 1 98.25 93 LEU A N 1
ATOM 697 C CA . LEU A 1 93 ? -9.164 -29.516 -12.805 1 98.25 93 LEU A CA 1
ATOM 698 C C . LEU A 1 93 ? -8.227 -30.641 -12.375 1 98.25 93 LEU A C 1
ATOM 700 O O . LEU A 1 93 ? -8.672 -31.656 -11.82 1 98.25 93 LEU A O 1
ATOM 704 N N . SER A 1 94 ? -6.961 -30.531 -12.719 1 97.81 94 SER A N 1
ATOM 705 C CA . SER A 1 94 ? -5.969 -31.453 -12.188 1 97.81 94 SER A CA 1
ATOM 706 C C . SER A 1 94 ? -5.945 -31.422 -10.664 1 97.81 94 SER A C 1
ATOM 708 O O . SER A 1 94 ? -6.238 -30.406 -10.055 1 97.81 94 SER A O 1
ATOM 710 N N . GLU A 1 95 ? -5.621 -32.531 -10.078 1 98.06 95 GLU A N 1
ATOM 711 C CA . GLU A 1 95 ? -5.605 -32.688 -8.625 1 98.06 95 GLU A CA 1
ATOM 712 C C . GLU A 1 95 ? -4.703 -31.625 -7.973 1 98.06 95 GLU A C 1
ATOM 714 O O . GLU A 1 95 ? -5.012 -31.109 -6.895 1 98.06 95 GLU A O 1
ATOM 719 N N . PHE A 1 96 ? -3.576 -31.328 -8.594 1 98.19 96 PHE A N 1
ATOM 720 C CA . PHE A 1 96 ? -2.611 -30.328 -8.133 1 98.19 96 PHE A CA 1
ATOM 721 C C . PHE A 1 96 ? -2.354 -29.281 -9.203 1 98.19 96 PHE A C 1
ATOM 723 O O . PHE A 1 96 ? -2.273 -29.609 -10.391 1 98.19 96 PHE A O 1
ATOM 730 N N . PRO A 1 97 ? -2.234 -27.969 -8.773 1 98.31 97 PRO A N 1
ATOM 731 C CA . PRO A 1 97 ? -1.74 -26.984 -9.734 1 98.31 97 PRO A CA 1
ATOM 732 C C . PRO A 1 97 ? -0.281 -27.219 -10.117 1 98.31 97 PRO A C 1
ATOM 734 O O . PRO A 1 97 ? 0.451 -27.891 -9.398 1 98.31 97 PRO A O 1
ATOM 737 N N . LEU A 1 98 ? 0.046 -26.703 -11.242 1 98.19 98 LEU A N 1
ATOM 738 C CA . LEU A 1 98 ? 1.432 -26.719 -11.695 1 98.19 98 LEU A CA 1
ATOM 739 C C . LEU A 1 98 ? 2.258 -25.672 -10.953 1 98.19 98 LEU A C 1
ATOM 741 O O . LEU A 1 98 ? 1.854 -24.516 -10.852 1 98.19 98 LEU A O 1
ATOM 745 N N . MET A 1 99 ? 3.383 -26.109 -10.336 1 98.25 99 MET A N 1
ATOM 746 C CA . MET A 1 99 ? 4.324 -25.172 -9.727 1 98.25 99 MET A CA 1
ATOM 747 C C . MET A 1 99 ? 5.301 -24.641 -10.773 1 98.25 99 MET A C 1
ATOM 749 O O . MET A 1 99 ? 5.938 -25.406 -11.492 1 98.25 99 MET A O 1
ATOM 753 N N . VAL A 1 100 ? 5.387 -23.344 -10.875 1 98.75 100 VAL A N 1
ATOM 754 C CA . VAL A 1 100 ? 6.301 -22.688 -11.812 1 98.75 100 VAL A CA 1
ATOM 755 C C . VAL A 1 100 ? 7.223 -21.734 -11.055 1 98.75 100 VAL A C 1
ATOM 757 O O . VAL A 1 100 ? 6.762 -20.875 -10.32 1 98.75 100 VAL A O 1
ATOM 760 N N . ILE A 1 101 ? 8.508 -21.875 -11.211 1 98.62 101 ILE A N 1
ATOM 761 C CA . ILE A 1 101 ? 9.492 -21.016 -10.562 1 98.62 101 ILE A CA 1
ATOM 762 C C . ILE A 1 101 ? 10.258 -20.219 -11.617 1 98.62 101 ILE A C 1
ATOM 764 O O . ILE A 1 101 ? 10.773 -20.781 -12.586 1 98.62 101 ILE A O 1
ATOM 768 N N . VAL A 1 102 ? 10.297 -18.938 -11.5 1 98.75 102 VAL A N 1
ATOM 769 C CA . VAL A 1 102 ? 11.102 -18.078 -12.359 1 98.75 102 VAL A CA 1
ATOM 770 C C . VAL A 1 102 ? 12.469 -17.844 -11.727 1 98.75 102 VAL A C 1
ATOM 772 O O . VAL A 1 102 ? 12.562 -17.375 -10.586 1 98.75 102 VAL A O 1
ATOM 775 N N . SER A 1 103 ? 13.484 -18.141 -12.461 1 98.25 103 SER A N 1
ATOM 776 C CA . SER A 1 103 ? 14.836 -18 -11.922 1 98.25 103 SER A CA 1
ATOM 777 C C . SER A 1 103 ? 15.852 -17.734 -13.031 1 98.25 103 SER A C 1
ATOM 779 O O . SER A 1 103 ? 16.031 -18.562 -13.922 1 98.25 103 SER A O 1
ATOM 781 N N . GLY A 1 104 ? 16.5 -16.578 -12.938 1 96.69 104 GLY A N 1
ATOM 782 C CA . GLY A 1 104 ? 17.547 -16.312 -13.891 1 96.69 104 GLY A CA 1
ATOM 783 C C . GLY A 1 104 ? 18.844 -17.047 -13.586 1 96.69 104 GLY A C 1
ATOM 784 O O . GLY A 1 104 ? 19.516 -17.547 -14.492 1 96.69 104 GLY A O 1
ATOM 785 N N . ALA A 1 105 ? 19.172 -17.234 -12.336 1 95.25 105 ALA A N 1
ATOM 786 C CA . ALA A 1 105 ? 20.453 -17.766 -11.906 1 95.25 105 ALA A CA 1
ATOM 787 C C . ALA A 1 105 ? 20.359 -19.281 -11.672 1 95.25 105 ALA A C 1
ATOM 789 O O . ALA A 1 105 ? 21.391 -19.953 -11.555 1 95.25 105 ALA A O 1
ATOM 790 N N . LEU A 1 106 ? 19.188 -19.812 -11.508 1 96.62 106 LEU A N 1
ATOM 791 C CA . LEU A 1 106 ? 18.938 -21.219 -11.219 1 96.62 106 LEU A CA 1
ATOM 792 C C . LEU A 1 106 ? 19.625 -21.641 -9.922 1 96.62 106 LEU A C 1
ATOM 794 O O . LEU A 1 106 ? 20.062 -22.781 -9.797 1 96.62 106 LEU A O 1
ATOM 798 N N . ALA A 1 107 ? 19.812 -20.641 -9.039 1 93.69 107 ALA A N 1
ATOM 799 C CA . ALA A 1 107 ? 20.375 -20.938 -7.727 1 93.69 107 ALA A CA 1
ATOM 800 C C . ALA A 1 107 ? 19.328 -21.594 -6.816 1 93.69 107 ALA A C 1
ATOM 802 O O . ALA A 1 107 ? 18.875 -20.969 -5.848 1 93.69 107 ALA A O 1
ATOM 803 N N . LEU A 1 108 ? 18.953 -22.781 -7.117 1 96.06 108 LEU A N 1
ATOM 804 C CA . LEU A 1 108 ? 17.938 -23.594 -6.449 1 96.06 108 LEU A CA 1
ATOM 805 C C . LEU A 1 108 ? 18.5 -24.938 -6.031 1 96.06 108 LEU A C 1
ATOM 807 O O . LEU A 1 108 ? 19.359 -25.5 -6.715 1 96.06 108 LEU A O 1
ATOM 811 N N . ASP A 1 109 ? 18.062 -25.406 -4.914 1 94.69 109 ASP A N 1
ATOM 812 C CA . ASP A 1 109 ? 18.484 -26.688 -4.379 1 94.69 109 ASP A CA 1
ATOM 813 C C . ASP A 1 109 ? 17.469 -27.781 -4.711 1 94.69 109 ASP A C 1
ATOM 815 O O . ASP A 1 109 ? 16.328 -27.766 -4.223 1 94.69 109 ASP A O 1
ATOM 819 N N . PRO A 1 110 ? 17.922 -28.797 -5.496 1 95.5 110 PRO A N 1
ATOM 820 C CA . PRO A 1 110 ? 16.984 -29.875 -5.867 1 95.5 110 PRO A CA 1
ATOM 821 C C . PRO A 1 110 ? 16.422 -30.609 -4.656 1 95.5 110 PRO A C 1
ATOM 823 O O . PRO A 1 110 ? 15.398 -31.297 -4.77 1 95.5 110 PRO A O 1
ATOM 826 N N . ALA A 1 111 ? 17.062 -30.453 -3.543 1 95.06 111 ALA A N 1
ATOM 827 C CA . ALA A 1 111 ? 16.641 -31.203 -2.357 1 95.06 111 ALA A CA 1
ATOM 828 C C . ALA A 1 111 ? 15.516 -30.469 -1.62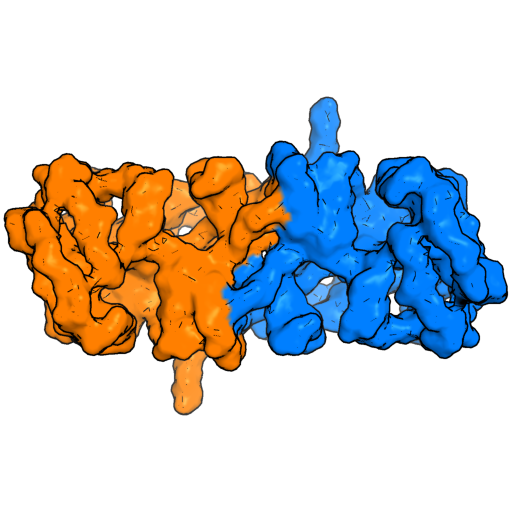4 1 95.06 111 ALA A C 1
ATOM 830 O O . ALA A 1 111 ? 14.875 -31.047 -0.734 1 95.06 111 ALA A O 1
ATOM 831 N N . GLN A 1 112 ? 15.25 -29.266 -1.994 1 95 112 GLN A N 1
ATOM 832 C CA . GLN A 1 112 ? 14.164 -28.516 -1.357 1 95 112 GLN A CA 1
ATOM 833 C C . GLN A 1 112 ? 12.82 -29.219 -1.578 1 95 112 GLN A C 1
ATOM 835 O O . GLN A 1 112 ? 12.555 -29.719 -2.666 1 95 112 GLN A O 1
ATOM 840 N N . PRO A 1 113 ? 11.938 -29.188 -0.641 1 94.94 113 PRO A N 1
ATOM 841 C CA . PRO A 1 113 ? 10.648 -29.891 -0.739 1 94.94 113 PRO A CA 1
ATOM 842 C C . PRO A 1 113 ? 9.828 -29.438 -1.945 1 94.94 113 PRO A C 1
ATOM 844 O O . PRO A 1 113 ? 9.055 -30.219 -2.498 1 94.94 113 PRO A O 1
ATOM 847 N N . ILE A 1 114 ? 10.016 -28.188 -2.312 1 96.31 114 ILE A N 1
ATOM 848 C CA . ILE A 1 114 ? 9.273 -27.656 -3.449 1 96.31 114 ILE A CA 1
ATOM 849 C C . ILE A 1 114 ? 9.562 -28.5 -4.695 1 96.31 114 ILE A C 1
ATOM 851 O O . ILE A 1 114 ? 8.75 -28.547 -5.617 1 96.31 114 ILE A O 1
ATOM 855 N N . PHE A 1 115 ? 10.719 -29.203 -4.711 1 96.31 115 PHE A N 1
ATOM 856 C CA . PHE A 1 115 ? 11.117 -30.094 -5.793 1 96.31 115 PHE A CA 1
ATOM 857 C C . PHE A 1 115 ? 11.023 -31.547 -5.352 1 96.31 115 PHE A C 1
ATOM 859 O O . PHE A 1 115 ? 10.258 -32.344 -5.926 1 96.31 115 PHE A O 1
ATOM 866 N N . ALA A 1 116 ? 11.656 -31.906 -4.266 1 94.31 116 ALA A N 1
ATOM 867 C CA . ALA A 1 116 ? 11.859 -33.281 -3.832 1 94.31 116 ALA A CA 1
ATOM 868 C C . ALA A 1 116 ? 10.539 -33.938 -3.42 1 94.31 116 ALA A C 1
ATOM 870 O O . ALA A 1 116 ? 10.391 -35.156 -3.5 1 94.31 116 ALA A O 1
ATOM 871 N N . ASP A 1 117 ? 9.609 -33.156 -3.041 1 94.94 117 ASP A N 1
ATOM 872 C CA . ASP A 1 117 ? 8.328 -33.656 -2.551 1 94.94 117 ASP A CA 1
ATOM 873 C C . ASP A 1 117 ? 7.176 -33.156 -3.428 1 94.94 117 ASP A C 1
ATOM 875 O O . ASP A 1 117 ? 6.016 -33.25 -3.025 1 94.94 117 ASP A O 1
ATOM 879 N N . ALA A 1 118 ? 7.477 -32.625 -4.5 1 95.19 118 ALA A N 1
ATOM 880 C CA . ALA A 1 118 ? 6.449 -32.094 -5.391 1 95.19 118 ALA A CA 1
ATOM 881 C C . ALA A 1 118 ? 5.551 -33.188 -5.93 1 95.19 118 ALA A C 1
ATOM 883 O O . ALA A 1 118 ? 6.039 -34.188 -6.445 1 95.19 118 ALA A O 1
ATOM 884 N N . PRO A 1 119 ? 4.258 -33.031 -5.855 1 94.62 119 PRO A N 1
ATOM 885 C CA . PRO A 1 119 ? 3.377 -34.062 -6.418 1 94.62 119 PRO A CA 1
ATOM 886 C C . PRO A 1 119 ? 3.412 -34.094 -7.945 1 94.62 119 PRO A C 1
ATOM 888 O O . PRO A 1 119 ? 3.146 -35.125 -8.547 1 94.62 119 PRO A O 1
ATOM 891 N N . VAL A 1 120 ? 3.586 -32.906 -8.523 1 94.19 120 VAL A N 1
ATOM 892 C CA . VAL A 1 120 ? 3.83 -32.719 -9.945 1 94.19 120 VAL A CA 1
ATOM 893 C C . VAL A 1 120 ? 5.184 -32.031 -10.148 1 94.19 120 VAL A C 1
ATOM 895 O O . VAL A 1 120 ? 5.504 -31.062 -9.469 1 94.19 120 VAL A O 1
ATOM 898 N N . PRO A 1 121 ? 6 -32.625 -11.039 1 94.88 121 PRO A N 1
ATOM 899 C CA . PRO A 1 121 ? 7.281 -31.969 -11.266 1 94.88 121 PRO A CA 1
ATOM 900 C C . PRO A 1 121 ? 7.117 -30.484 -11.641 1 94.88 121 PRO A C 1
ATOM 902 O O . PRO A 1 121 ? 6.371 -30.156 -12.562 1 94.88 121 PRO A O 1
ATOM 905 N N . PRO A 1 122 ? 7.836 -29.609 -10.992 1 98.06 122 PRO A N 1
ATOM 906 C CA . PRO A 1 122 ? 7.715 -28.188 -11.289 1 98.06 122 PRO A CA 1
ATOM 907 C C . PRO A 1 122 ? 8.352 -27.797 -12.625 1 98.06 122 PRO A C 1
ATOM 909 O O . PRO A 1 122 ? 9.117 -28.578 -13.188 1 98.06 122 PRO A O 1
ATOM 912 N N . ILE A 1 123 ? 7.957 -26.672 -13.086 1 98.38 123 ILE A N 1
ATOM 913 C CA . ILE A 1 123 ? 8.625 -26.016 -14.203 1 98.38 123 ILE A CA 1
ATOM 914 C C . ILE A 1 123 ? 9.5 -24.875 -13.672 1 98.38 123 ILE A C 1
ATOM 916 O O . ILE A 1 123 ? 9.086 -24.125 -12.781 1 98.38 123 ILE A O 1
ATOM 920 N N . VAL A 1 124 ? 10.68 -24.766 -14.18 1 98.56 124 VAL A N 1
ATOM 921 C CA . VAL A 1 124 ? 11.523 -23.594 -13.93 1 98.56 124 VAL A CA 1
ATOM 922 C C . VAL A 1 124 ? 11.688 -22.797 -15.219 1 98.56 124 VAL A C 1
ATOM 924 O O . VAL A 1 124 ? 12.211 -23.312 -16.219 1 98.56 124 VAL A O 1
ATOM 927 N N . LEU A 1 125 ? 11.172 -21.594 -15.25 1 98.75 125 LEU A N 1
ATOM 928 C CA . LEU A 1 125 ? 11.391 -20.672 -16.359 1 98.75 125 LEU A CA 1
ATOM 929 C C . LEU A 1 125 ? 12.695 -19.906 -16.188 1 98.75 125 LEU A C 1
ATOM 931 O O . LEU A 1 125 ? 12.93 -19.312 -15.133 1 98.75 125 LEU A O 1
ATOM 935 N N . THR A 1 126 ? 13.523 -19.938 -17.172 1 98.62 126 THR A N 1
ATOM 936 C CA . THR A 1 126 ? 14.805 -19.25 -17.172 1 98.62 126 THR A CA 1
ATOM 937 C C . THR A 1 126 ? 15.125 -18.703 -18.547 1 98.62 126 THR A C 1
ATOM 939 O O . THR A 1 126 ? 14.219 -18.438 -19.344 1 98.62 126 THR A O 1
ATOM 942 N N . HIS A 1 127 ? 16.328 -18.297 -18.766 1 98.56 127 HIS A N 1
ATOM 943 C CA . HIS A 1 127 ? 16.75 -17.75 -20.047 1 98.56 127 HIS A CA 1
ATOM 944 C C . HIS A 1 127 ? 17.891 -18.562 -20.641 1 98.56 127 HIS A C 1
ATOM 946 O O . HIS A 1 127 ? 18.5 -19.406 -19.953 1 98.56 127 HIS A O 1
ATOM 952 N N . HIS A 1 128 ? 18.188 -18.328 -21.875 1 97.94 128 HIS A N 1
ATOM 953 C CA . HIS A 1 128 ? 19.109 -19.172 -22.641 1 97.94 128 HIS A CA 1
ATOM 954 C C . HIS A 1 128 ? 20.531 -19.016 -22.125 1 97.94 128 HIS A C 1
ATOM 956 O O . HIS A 1 128 ? 21.344 -19.938 -22.234 1 97.94 128 HIS A O 1
ATOM 962 N N . ALA A 1 129 ? 20.844 -17.906 -21.484 1 98 129 ALA A N 1
ATOM 963 C CA . ALA A 1 129 ? 22.203 -17.656 -21 1 98 129 ALA A CA 1
ATOM 964 C C . ALA A 1 129 ? 22.391 -18.219 -19.609 1 98 129 ALA A C 1
ATOM 966 O O . ALA A 1 129 ? 23.484 -18.141 -19.031 1 98 129 ALA A O 1
ATOM 967 N N . ALA A 1 130 ? 21.359 -18.812 -19.047 1 97 130 ALA A N 1
ATOM 968 C CA . ALA A 1 130 ? 21.438 -19.344 -17.688 1 97 130 ALA A CA 1
ATOM 969 C C . ALA A 1 130 ? 22.359 -20.547 -17.625 1 97 130 ALA A C 1
ATOM 971 O O . ALA A 1 130 ? 22.469 -21.312 -18.594 1 97 130 ALA A O 1
ATOM 972 N N . PRO A 1 131 ? 23.016 -20.75 -16.547 1 94.5 131 PRO A N 1
ATOM 973 C CA . PRO A 1 131 ? 23.953 -21.875 -16.422 1 94.5 131 PRO A CA 1
ATOM 974 C C . PRO A 1 131 ? 23.25 -23.219 -16.344 1 94.5 131 PRO A C 1
ATOM 976 O O . PRO A 1 131 ? 22.031 -23.266 -16.094 1 94.5 131 PRO A O 1
ATOM 979 N N . ALA A 1 132 ? 24.062 -24.25 -16.609 1 90.19 132 ALA A N 1
ATOM 980 C CA . ALA A 1 132 ? 23.594 -25.609 -16.312 1 90.19 132 ALA A CA 1
ATOM 981 C C . ALA A 1 132 ? 23.469 -25.812 -14.805 1 90.19 132 ALA A C 1
ATOM 983 O O . ALA A 1 132 ? 24.266 -25.281 -14.031 1 90.19 132 ALA A O 1
ATOM 984 N N . THR A 1 133 ? 22.438 -26.531 -14.398 1 90.81 133 THR A N 1
ATOM 985 C CA . THR A 1 133 ? 22.219 -26.766 -12.977 1 90.81 133 THR A CA 1
ATOM 986 C C . THR A 1 133 ? 21.578 -28.125 -12.742 1 90.81 133 THR A C 1
ATOM 988 O O . THR A 1 133 ? 20.922 -28.672 -13.633 1 90.81 133 THR A O 1
ATOM 991 N N . PRO A 1 134 ? 21.812 -28.719 -11.586 1 94.38 134 PRO A N 1
ATOM 992 C CA . PRO A 1 134 ? 21.203 -30.016 -11.25 1 94.38 134 PRO A CA 1
ATOM 993 C C . PRO A 1 134 ? 19.688 -29.953 -11.125 1 94.38 134 PRO A C 1
ATOM 995 O O . PRO A 1 134 ? 19.031 -30.984 -10.969 1 94.38 134 PRO A O 1
ATOM 998 N N . ILE A 1 135 ? 19.125 -28.75 -11.234 1 95.44 135 ILE A N 1
ATOM 999 C CA . ILE A 1 135 ? 17.688 -28.578 -11.086 1 95.44 135 ILE A CA 1
ATOM 1000 C C . ILE A 1 135 ? 16.953 -29.297 -12.219 1 95.44 135 ILE A C 1
ATOM 1002 O O . ILE A 1 135 ? 15.797 -29.688 -12.07 1 95.44 135 ILE A O 1
ATOM 1006 N N . ALA A 1 136 ? 17.609 -29.516 -13.32 1 94.06 136 ALA A N 1
ATOM 1007 C CA . ALA A 1 136 ? 17.016 -30.172 -14.484 1 94.06 136 ALA A CA 1
ATOM 1008 C C . ALA A 1 136 ? 16.641 -31.609 -14.164 1 94.06 136 ALA A C 1
ATOM 1010 O O . ALA A 1 136 ? 15.867 -32.25 -14.898 1 94.06 136 ALA A O 1
ATOM 1011 N N . GLU A 1 137 ? 17.156 -32.156 -13.125 1 94.62 137 GLU A N 1
ATOM 1012 C CA . GLU A 1 137 ? 16.891 -33.531 -12.727 1 94.62 137 GLU A CA 1
ATOM 1013 C C . GLU A 1 137 ? 15.555 -33.625 -12.008 1 94.62 137 GLU A C 1
ATOM 1015 O O . GLU A 1 137 ? 14.984 -34.719 -11.914 1 94.62 137 GLU A O 1
ATOM 1020 N N . VAL A 1 138 ? 15.102 -32.562 -11.5 1 96.12 138 VAL A N 1
ATOM 1021 C CA . VAL A 1 138 ? 13.938 -32.656 -10.625 1 96.12 138 VAL A CA 1
ATOM 1022 C C . VAL A 1 138 ? 12.836 -31.719 -11.125 1 96.12 138 VAL A C 1
ATOM 1024 O O . VAL A 1 138 ? 11.75 -31.656 -10.547 1 96.12 138 VAL A O 1
ATOM 1027 N N . ALA A 1 139 ? 13.039 -30.969 -12.195 1 97.56 139 ALA A N 1
ATOM 1028 C CA . ALA A 1 139 ? 12.078 -30.031 -12.766 1 97.56 139 ALA A CA 1
ATOM 1029 C C . ALA A 1 139 ? 12.258 -29.906 -14.273 1 97.56 139 ALA A C 1
ATOM 1031 O O . ALA A 1 139 ? 13.328 -30.219 -14.805 1 97.56 139 ALA A O 1
ATOM 1032 N N . GLU A 1 140 ? 11.219 -29.594 -14.938 1 97.69 140 GLU A N 1
ATOM 1033 C CA . GLU A 1 140 ? 11.352 -29.203 -16.328 1 97.69 140 GLU A CA 1
ATOM 1034 C C . GLU A 1 140 ? 11.867 -27.766 -16.453 1 97.69 140 GLU A C 1
ATOM 1036 O O . GLU A 1 140 ? 11.203 -26.828 -16.016 1 97.69 140 GLU A O 1
ATOM 1041 N N . VAL A 1 141 ? 13.078 -27.594 -17.016 1 98.19 141 VAL A N 1
ATOM 1042 C CA . VAL A 1 141 ? 13.664 -26.281 -17.188 1 98.19 141 VAL A CA 1
ATOM 1043 C C . VAL A 1 141 ? 13.383 -25.75 -18.594 1 98.19 141 VAL A C 1
ATOM 1045 O O . VAL A 1 141 ? 13.773 -26.375 -19.578 1 98.19 141 VAL A O 1
ATOM 1048 N N . ILE A 1 142 ? 12.672 -24.719 -18.672 1 98.31 142 ILE A N 1
ATOM 1049 C CA . ILE A 1 142 ? 12.312 -24.125 -19.953 1 98.31 142 ILE A CA 1
ATOM 1050 C C . ILE A 1 142 ? 13.016 -22.766 -20.109 1 98.31 142 ILE A C 1
ATOM 1052 O O . ILE A 1 142 ? 12.906 -21.906 -19.234 1 98.31 142 ILE A O 1
ATOM 1056 N N . ARG A 1 143 ? 13.711 -22.594 -21.203 1 98.25 143 ARG A N 1
ATOM 1057 C CA . ARG A 1 143 ? 14.445 -21.359 -21.453 1 98.25 143 ARG A CA 1
ATOM 1058 C C . ARG A 1 143 ? 13.664 -20.453 -22.391 1 98.25 143 ARG A C 1
ATOM 1060 O O . ARG A 1 143 ? 13.383 -20.812 -23.531 1 98.25 143 ARG A O 1
ATOM 1067 N N . VAL A 1 144 ? 13.258 -19.312 -21.891 1 98.44 144 VAL A N 1
ATOM 1068 C CA . VAL A 1 144 ? 12.57 -18.281 -22.656 1 98.44 144 VAL A CA 1
ATOM 1069 C C . VAL A 1 144 ? 13.312 -16.953 -22.5 1 98.44 144 VAL A C 1
ATOM 1071 O O . VAL A 1 144 ? 13.484 -16.453 -21.391 1 98.44 144 VAL A O 1
ATOM 1074 N N . GLY A 1 145 ? 13.68 -16.281 -23.531 1 98.06 145 GLY A N 1
ATOM 1075 C CA . GLY A 1 145 ? 14.508 -15.094 -23.516 1 98.06 145 GLY A CA 1
ATOM 1076 C C . GLY A 1 145 ? 15.984 -15.391 -23.656 1 98.06 145 GLY A C 1
ATOM 1077 O O . GLY A 1 145 ? 16.406 -16.531 -23.484 1 98.06 145 GLY A O 1
ATOM 1078 N N . ASP A 1 146 ? 16.797 -14.383 -23.891 1 97.5 146 ASP A N 1
ATOM 1079 C CA . ASP A 1 146 ? 18.219 -14.578 -24.172 1 97.5 146 ASP A CA 1
ATOM 1080 C C . ASP A 1 146 ? 19.047 -14.406 -22.891 1 97.5 146 ASP A C 1
ATOM 1082 O O . ASP A 1 146 ? 19.484 -15.391 -22.297 1 97.5 146 ASP A O 1
ATOM 1086 N N . GLU A 1 147 ? 19.125 -13.156 -22.406 1 97.19 147 GLU A N 1
ATOM 1087 C CA . GLU A 1 147 ? 19.953 -12.891 -21.234 1 97.19 147 GLU A CA 1
ATOM 1088 C C . GLU A 1 147 ? 19.094 -12.719 -19.984 1 97.19 147 GLU A C 1
ATOM 1090 O O . GLU A 1 147 ? 19.609 -12.758 -18.875 1 97.19 147 GLU A O 1
ATOM 1095 N N . HIS A 1 148 ? 17.875 -12.484 -20.188 1 96.88 148 HIS A N 1
ATOM 1096 C CA . HIS A 1 148 ? 16.875 -12.383 -19.125 1 96.88 148 HIS A CA 1
ATOM 1097 C C . HIS A 1 148 ? 15.625 -13.18 -19.469 1 96.88 148 HIS A C 1
ATOM 1099 O O . HIS A 1 148 ? 15.359 -13.461 -20.641 1 96.88 148 HIS A O 1
ATOM 1105 N N . VAL A 1 149 ? 14.93 -13.602 -18.453 1 98.25 149 VAL A N 1
ATOM 1106 C CA . VAL A 1 149 ? 13.703 -14.359 -18.688 1 98.25 149 VAL A CA 1
ATOM 1107 C C . VAL A 1 149 ? 12.688 -13.484 -19.406 1 98.25 149 VAL A C 1
ATOM 1109 O O . VAL A 1 149 ? 12.391 -12.375 -18.969 1 98.25 149 VAL A O 1
ATOM 1112 N N . ASP A 1 150 ? 12.195 -13.898 -20.547 1 98.69 150 ASP A N 1
ATOM 1113 C CA . ASP A 1 150 ? 11.078 -13.25 -21.25 1 98.69 150 ASP A CA 1
ATOM 1114 C C . ASP A 1 150 ? 9.742 -13.664 -20.641 1 98.69 150 ASP A C 1
ATOM 1116 O O . ASP A 1 150 ? 9.172 -14.695 -21.016 1 98.69 150 ASP A O 1
ATOM 1120 N N . LEU A 1 151 ? 9.234 -12.844 -19.75 1 98.75 151 LEU A N 1
ATOM 1121 C CA . LEU A 1 151 ? 8.039 -13.188 -18.984 1 98.75 151 LEU A CA 1
ATOM 1122 C C . LEU A 1 151 ? 6.832 -13.32 -19.906 1 98.75 151 LEU A C 1
ATOM 1124 O O . LEU A 1 151 ? 5.969 -14.172 -19.688 1 98.75 151 LEU A O 1
ATOM 1128 N N . ALA A 1 152 ? 6.695 -12.461 -20.891 1 98.75 152 ALA A N 1
ATOM 1129 C CA . ALA A 1 152 ? 5.582 -12.555 -21.828 1 98.75 152 ALA A CA 1
ATOM 1130 C C . ALA A 1 152 ? 5.586 -13.898 -22.547 1 98.75 152 ALA A C 1
ATOM 1132 O O . ALA A 1 152 ? 4.543 -14.547 -22.672 1 98.75 152 ALA A O 1
ATOM 1133 N N . ALA A 1 153 ? 6.762 -14.297 -23.016 1 98.81 153 ALA A N 1
ATOM 1134 C CA . ALA A 1 153 ? 6.891 -15.594 -23.672 1 98.81 153 ALA A CA 1
ATOM 1135 C C . ALA A 1 153 ? 6.574 -16.734 -22.703 1 98.81 153 ALA A C 1
ATOM 1137 O O . ALA A 1 153 ? 5.938 -17.719 -23.078 1 98.81 153 ALA A O 1
ATOM 1138 N N . GLY A 1 154 ? 7.078 -16.609 -21.453 1 98.81 154 GLY A N 1
ATOM 1139 C CA . GLY A 1 154 ? 6.797 -17.625 -20.453 1 98.81 154 GLY A CA 1
ATOM 1140 C C . GLY A 1 154 ? 5.312 -17.766 -20.156 1 98.81 154 GLY A C 1
ATOM 1141 O O . GLY A 1 154 ? 4.801 -18.891 -20.109 1 98.81 154 GLY A O 1
ATOM 1142 N N . VAL A 1 155 ? 4.613 -16.641 -19.969 1 98.88 155 VAL A N 1
ATOM 1143 C CA . VAL A 1 155 ? 3.18 -16.641 -19.688 1 98.88 155 VAL A CA 1
ATOM 1144 C C . VAL A 1 155 ? 2.432 -17.266 -20.875 1 98.88 155 VAL A C 1
ATOM 1146 O O . VAL A 1 155 ? 1.556 -18.109 -20.688 1 98.88 155 VAL A O 1
ATOM 1149 N N . ARG A 1 156 ? 2.803 -16.844 -22.078 1 98.69 156 ARG A N 1
ATOM 1150 C CA . ARG A 1 156 ? 2.191 -17.406 -23.281 1 98.69 156 ARG A CA 1
ATOM 1151 C C . ARG A 1 156 ? 2.383 -18.922 -23.328 1 98.69 156 ARG A C 1
ATOM 1153 O O . ARG A 1 156 ? 1.446 -19.656 -23.641 1 98.69 156 ARG A O 1
ATOM 1160 N N . LEU A 1 157 ? 3.586 -19.328 -23.094 1 98.69 157 LEU A N 1
ATOM 1161 C CA . LEU A 1 157 ? 3.91 -20.75 -23.109 1 98.69 157 LEU A CA 1
ATOM 1162 C C . LEU A 1 157 ? 3.037 -21.516 -22.125 1 98.69 157 LEU A C 1
ATOM 1164 O O . LEU A 1 157 ? 2.496 -22.578 -22.453 1 98.69 157 LEU A O 1
ATOM 1168 N N . LEU A 1 158 ? 2.893 -21.031 -20.875 1 98.81 158 LEU A N 1
ATOM 1169 C CA . LEU A 1 158 ? 2.082 -21.688 -19.859 1 98.81 158 LEU A CA 1
ATOM 1170 C C . LEU A 1 158 ? 0.619 -21.766 -20.281 1 98.81 158 LEU A C 1
ATOM 1172 O O . LEU A 1 158 ? -0.042 -22.781 -20.094 1 98.81 158 LEU A O 1
ATOM 1176 N N . HIS A 1 159 ? 0.112 -20.656 -20.859 1 98.75 159 HIS A N 1
ATOM 1177 C CA . HIS A 1 159 ? -1.258 -20.641 -21.359 1 98.75 159 HIS A CA 1
ATOM 1178 C C . HIS A 1 159 ? -1.446 -21.688 -22.469 1 98.75 159 HIS A C 1
ATOM 1180 O O . HIS A 1 159 ? -2.457 -22.391 -22.484 1 98.75 159 HIS A O 1
ATOM 1186 N N . GLU A 1 160 ? -0.48 -21.781 -23.344 1 98.25 160 GLU A N 1
ATOM 1187 C CA . GLU A 1 160 ? -0.538 -22.734 -24.438 1 98.25 160 GLU A CA 1
ATOM 1188 C C . GLU A 1 160 ? -0.515 -24.172 -23.922 1 98.25 160 GLU A C 1
ATOM 1190 O O . GLU A 1 160 ? -1.069 -25.062 -24.562 1 98.25 160 GLU A O 1
ATOM 1195 N N . ARG A 1 161 ? 0.04 -24.375 -22.797 1 97.31 161 ARG A N 1
ATOM 1196 C CA . ARG A 1 161 ? 0.12 -25.688 -22.188 1 97.31 161 ARG A CA 1
ATOM 1197 C C . ARG A 1 161 ? -1.138 -26 -21.391 1 97.31 161 ARG A C 1
ATOM 1199 O O . ARG A 1 161 ? -1.216 -27.031 -20.719 1 97.31 161 ARG A O 1
ATOM 1206 N N . GLY A 1 162 ? -2.055 -25.062 -21.344 1 97.56 162 GLY A N 1
ATOM 1207 C CA . GLY A 1 162 ? -3.348 -25.328 -20.734 1 97.56 162 GLY A CA 1
ATOM 1208 C C . GLY A 1 162 ? -3.516 -24.672 -19.391 1 97.56 162 GLY A C 1
ATOM 1209 O O . GLY A 1 162 ? -4.59 -24.734 -18.781 1 97.56 162 GLY A O 1
ATOM 1210 N N . ALA A 1 163 ? -2.457 -24.078 -18.875 1 98.56 163 ALA A N 1
ATOM 1211 C CA . ALA A 1 163 ? -2.576 -23.328 -17.641 1 98.56 163 ALA A CA 1
ATOM 1212 C C . ALA A 1 163 ? -3.146 -21.938 -17.891 1 98.56 163 ALA A C 1
ATOM 1214 O O . ALA A 1 163 ? -2.396 -20.953 -18 1 98.56 163 ALA A O 1
ATOM 1215 N N . THR A 1 164 ? -4.453 -21.844 -17.859 1 98.38 164 THR A N 1
ATOM 1216 C CA . THR A 1 164 ? -5.09 -20.594 -18.297 1 98.38 164 THR A CA 1
ATOM 1217 C C . THR A 1 164 ? -5.305 -19.656 -17.125 1 98.38 164 THR A C 1
ATOM 1219 O O . THR A 1 164 ? -5.488 -18.453 -17.312 1 98.38 164 THR A O 1
ATOM 1222 N N . GLN A 1 165 ? -5.402 -20.188 -15.938 1 98.88 165 GLN A N 1
ATOM 1223 C CA . GLN A 1 165 ? -5.508 -19.375 -14.727 1 98.88 165 GLN A CA 1
ATOM 1224 C C . GLN A 1 165 ? -4.199 -19.391 -13.938 1 98.88 165 GLN A C 1
ATOM 1226 O O . GLN A 1 165 ? -3.951 -20.297 -13.148 1 98.88 165 GLN A O 1
ATOM 1231 N N . LEU A 1 166 ? -3.41 -18.391 -14.188 1 98.94 166 LEU A N 1
ATOM 1232 C CA . LEU A 1 166 ? -2.137 -18.297 -13.484 1 98.94 166 LEU A CA 1
ATOM 1233 C C . LEU A 1 166 ? -2.285 -17.484 -12.195 1 98.94 166 LEU A C 1
ATOM 1235 O O . LEU A 1 166 ? -2.977 -16.469 -12.18 1 98.94 166 LEU A O 1
ATOM 1239 N N . LEU A 1 167 ? -1.705 -17.969 -11.148 1 98.94 167 LEU A N 1
ATOM 1240 C CA . LEU A 1 167 ? -1.574 -17.25 -9.883 1 98.94 167 LEU A CA 1
ATOM 1241 C C . LEU A 1 167 ? -0.112 -16.938 -9.578 1 98.94 167 LEU A C 1
ATOM 1243 O O . LEU A 1 167 ? 0.723 -17.844 -9.539 1 98.94 167 LEU A O 1
ATOM 1247 N N . CYS A 1 168 ? 0.191 -15.719 -9.461 1 98.88 168 CYS A N 1
ATOM 1248 C CA . CYS A 1 168 ? 1.54 -15.32 -9.07 1 98.88 168 CYS A CA 1
ATOM 1249 C C . CYS A 1 168 ? 1.573 -14.852 -7.621 1 98.88 168 CYS A C 1
ATOM 1251 O O . CYS A 1 168 ? 0.836 -13.938 -7.242 1 98.88 168 CYS A O 1
ATOM 1253 N N . GLU A 1 169 ? 2.439 -15.344 -6.809 1 97.88 169 GLU A N 1
ATOM 1254 C CA . GLU A 1 169 ? 2.541 -14.992 -5.395 1 97.88 169 GLU A CA 1
ATOM 1255 C C . GLU A 1 169 ? 3.842 -14.25 -5.102 1 97.88 169 GLU A C 1
ATOM 1257 O O . GLU A 1 169 ? 4.16 -13.984 -3.943 1 97.88 169 GLU A O 1
ATOM 1262 N N . GLY A 1 170 ? 4.535 -13.836 -6.109 1 88.69 170 GLY A N 1
ATOM 1263 C CA . GLY A 1 170 ? 5.734 -13.062 -5.824 1 88.69 170 GLY A CA 1
ATOM 1264 C C . GLY A 1 170 ? 6.984 -13.641 -6.449 1 88.69 170 GLY A C 1
ATOM 1265 O O . GLY A 1 170 ? 6.91 -14.594 -7.234 1 88.69 170 GLY A O 1
ATOM 1266 N N . GLY A 1 171 ? 8.156 -12.891 -6.02 1 95.94 171 GLY A N 1
ATOM 1267 C CA . GLY A 1 171 ? 8.125 -11.805 -5.059 1 95.94 171 GLY A CA 1
ATOM 1268 C C . GLY A 1 171 ? 7.98 -10.438 -5.711 1 95.94 171 GLY A C 1
ATOM 1269 O O . GLY A 1 171 ? 7.543 -10.336 -6.855 1 95.94 171 GLY A O 1
ATOM 1270 N N . PRO A 1 172 ? 8.352 -9.32 -4.992 1 98 172 PRO A N 1
ATOM 1271 C CA . PRO A 1 172 ? 8.18 -7.938 -5.438 1 98 172 PRO A CA 1
ATOM 1272 C C . PRO A 1 172 ? 8.859 -7.656 -6.773 1 98 172 PRO A C 1
ATOM 1274 O O . PRO A 1 172 ? 8.32 -6.93 -7.609 1 98 172 PRO A O 1
ATOM 1277 N N . GLY A 1 173 ? 10.047 -8.25 -6.965 1 97.88 173 GLY A N 1
ATOM 1278 C CA . GLY A 1 173 ? 10.734 -8.078 -8.234 1 97.88 173 GLY A CA 1
ATOM 1279 C C . GLY A 1 173 ? 9.977 -8.68 -9.406 1 97.88 173 GLY A C 1
ATOM 1280 O O . GLY A 1 173 ? 9.891 -8.07 -10.477 1 97.88 173 GLY A O 1
ATOM 1281 N N . LEU A 1 174 ? 9.492 -9.898 -9.219 1 98.38 174 LEU A N 1
ATOM 1282 C CA . LEU A 1 174 ? 8.719 -10.547 -10.273 1 98.38 174 LEU A CA 1
ATOM 1283 C C . LEU A 1 174 ? 7.457 -9.758 -10.586 1 98.38 174 LEU A C 1
ATOM 1285 O O . LEU A 1 174 ? 7.152 -9.5 -11.75 1 98.38 174 LEU A O 1
ATOM 1289 N N . LEU A 1 175 ? 6.68 -9.344 -9.547 1 98.56 175 LEU A N 1
ATOM 1290 C CA . LEU A 1 175 ? 5.48 -8.547 -9.797 1 98.56 175 LEU A CA 1
ATOM 1291 C C . LEU A 1 175 ? 5.824 -7.266 -10.547 1 98.56 175 LEU A C 1
ATOM 1293 O O . LEU A 1 175 ? 5.125 -6.883 -11.492 1 98.56 175 LEU A O 1
ATOM 1297 N N . GLY A 1 176 ? 6.926 -6.562 -10.094 1 98.38 176 GLY A N 1
ATOM 1298 C CA . GLY A 1 176 ? 7.355 -5.371 -10.805 1 98.38 176 GLY A CA 1
ATOM 1299 C C . GLY A 1 176 ? 7.609 -5.617 -12.281 1 98.38 176 GLY A C 1
ATOM 1300 O O . GLY A 1 176 ? 7.203 -4.82 -13.125 1 98.38 176 GLY A O 1
ATOM 1301 N N . SER A 1 177 ? 8.289 -6.695 -12.617 1 98.12 177 SER A N 1
ATOM 1302 C CA . SER A 1 177 ? 8.594 -7.043 -14 1 98.12 177 SER A CA 1
ATOM 1303 C C . SER A 1 177 ? 7.324 -7.383 -14.773 1 98.12 177 SER A C 1
ATOM 1305 O O . SER A 1 177 ? 7.211 -7.059 -15.961 1 98.12 177 SER A O 1
ATOM 1307 N N . LEU A 1 178 ? 6.391 -8.109 -14.117 1 98.44 178 LEU A N 1
ATOM 1308 C CA . LEU A 1 178 ? 5.121 -8.445 -14.758 1 98.44 178 LEU A CA 1
ATOM 1309 C C . LEU A 1 178 ? 4.32 -7.184 -15.07 1 98.44 178 LEU A C 1
ATOM 1311 O O . LEU A 1 178 ? 3.689 -7.09 -16.125 1 98.44 178 LEU A O 1
ATOM 1315 N N . ILE A 1 179 ? 4.309 -6.191 -14.117 1 98.06 179 ILE A N 1
ATOM 1316 C CA . ILE A 1 179 ? 3.633 -4.918 -14.344 1 98.06 179 ILE A CA 1
ATOM 1317 C C . ILE A 1 179 ? 4.262 -4.207 -15.539 1 98.06 179 ILE A C 1
ATOM 1319 O O . ILE A 1 179 ? 3.557 -3.738 -16.438 1 98.06 179 ILE A O 1
ATOM 1323 N N . ALA A 1 180 ? 5.57 -4.152 -15.555 1 97.62 180 ALA A N 1
ATOM 1324 C CA . ALA A 1 180 ? 6.293 -3.479 -16.625 1 97.62 180 ALA A CA 1
ATOM 1325 C C . ALA A 1 180 ? 5.988 -4.113 -17.984 1 97.62 180 ALA A C 1
ATOM 1327 O O . ALA A 1 180 ? 5.934 -3.422 -19 1 97.62 180 ALA A O 1
ATOM 1328 N N . ALA A 1 181 ? 5.793 -5.398 -17.984 1 97.38 181 ALA A N 1
ATOM 1329 C CA . ALA A 1 181 ? 5.527 -6.141 -19.219 1 97.38 181 ALA A CA 1
ATOM 1330 C C . ALA A 1 181 ? 4.039 -6.117 -19.547 1 97.38 181 ALA A C 1
ATOM 1332 O O . ALA A 1 181 ? 3.609 -6.734 -20.531 1 97.38 181 ALA A O 1
ATOM 1333 N N . ASP A 1 182 ? 3.199 -5.461 -18.734 1 96.75 182 ASP A N 1
ATOM 1334 C CA . ASP A 1 182 ? 1.761 -5.316 -18.938 1 96.75 182 ASP A CA 1
ATOM 1335 C C . ASP A 1 182 ? 1.071 -6.676 -18.984 1 96.75 182 ASP A C 1
ATOM 1337 O O . ASP A 1 182 ? 0.251 -6.934 -19.875 1 96.75 182 ASP A O 1
ATOM 1341 N N . LEU A 1 183 ? 1.405 -7.531 -17.969 1 97.88 183 LEU A N 1
ATOM 1342 C CA . LEU A 1 183 ? 0.923 -8.906 -18 1 97.88 183 LEU A CA 1
ATOM 1343 C C . LEU A 1 183 ? -0.078 -9.164 -16.891 1 97.88 183 LEU A C 1
ATOM 1345 O O . LEU A 1 183 ? -0.755 -10.195 -16.875 1 97.88 183 LEU A O 1
ATOM 1349 N N . VAL A 1 184 ? -0.241 -8.234 -15.945 1 98.44 184 VAL A N 1
ATOM 1350 C CA . VAL A 1 184 ? -1.077 -8.469 -14.773 1 98.44 184 VAL A CA 1
ATOM 1351 C C . VAL A 1 184 ? -2.539 -8.195 -15.125 1 98.44 184 VAL A C 1
ATOM 1353 O O . VAL A 1 184 ? -2.9 -7.074 -15.492 1 98.44 184 VAL A O 1
ATOM 1356 N N . ASP A 1 185 ? -3.371 -9.18 -14.938 1 98.44 185 ASP A N 1
ATOM 1357 C CA . ASP A 1 185 ? -4.797 -9.016 -15.219 1 98.44 185 ASP A CA 1
ATOM 1358 C C . ASP A 1 185 ? -5.57 -8.688 -13.945 1 98.44 185 ASP A C 1
ATOM 1360 O O . ASP A 1 185 ? -6.609 -8.031 -14 1 98.44 185 ASP A O 1
ATOM 1364 N N . GLU A 1 186 ? -5.129 -9.281 -12.828 1 98.62 186 GLU A N 1
ATOM 1365 C CA . GLU A 1 186 ? -5.832 -9.102 -11.562 1 98.62 186 GLU A CA 1
ATOM 1366 C C . GLU A 1 186 ? -4.848 -8.992 -10.398 1 98.62 186 GLU A C 1
ATOM 1368 O O . GLU A 1 186 ? -3.828 -9.688 -10.375 1 98.62 186 GLU A O 1
ATOM 1373 N N . LEU A 1 187 ? -5.156 -8.133 -9.477 1 98.88 187 LEU A N 1
ATOM 1374 C CA . LEU A 1 187 ? -4.465 -8.047 -8.195 1 98.88 187 LEU A CA 1
ATOM 1375 C C . LEU A 1 187 ? -5.41 -8.383 -7.043 1 98.88 187 LEU A C 1
ATOM 1377 O O . LEU A 1 187 ? -6.418 -7.707 -6.844 1 98.88 187 LEU A O 1
ATOM 1381 N N . CYS A 1 188 ? -5.148 -9.445 -6.383 1 98.94 188 CYS A N 1
ATOM 1382 C CA . CYS A 1 188 ? -5.723 -9.734 -5.074 1 98.94 188 CYS A CA 1
ATOM 1383 C C . CYS A 1 188 ? -4.797 -9.266 -3.959 1 98.94 188 CYS A C 1
ATOM 1385 O O . CYS A 1 188 ? -3.707 -9.812 -3.785 1 98.94 188 CYS A O 1
ATOM 1387 N N . LEU A 1 189 ? -5.207 -8.281 -3.219 1 98.94 189 LEU A N 1
ATOM 1388 C CA . LEU A 1 189 ? -4.375 -7.664 -2.191 1 98.94 189 LEU A CA 1
ATOM 1389 C C . LEU A 1 189 ? -5.031 -7.781 -0.82 1 98.94 189 LEU A C 1
ATOM 1391 O O . LEU A 1 189 ? -6.16 -7.332 -0.627 1 98.94 189 LEU A O 1
ATOM 1395 N N . THR A 1 190 ? -4.398 -8.445 0.068 1 98.88 190 THR A N 1
ATOM 1396 C CA . THR A 1 190 ? -4.746 -8.398 1.484 1 98.88 190 THR A CA 1
ATOM 1397 C C . THR A 1 190 ? -4.008 -7.266 2.189 1 98.88 190 THR A C 1
ATOM 1399 O O . THR A 1 190 ? -2.801 -7.098 2.008 1 98.88 190 THR A O 1
ATOM 1402 N N . VAL A 1 191 ? -4.715 -6.449 2.91 1 98.88 191 VAL A N 1
ATOM 1403 C CA . VAL A 1 191 ? -4.125 -5.348 3.664 1 98.88 191 VAL A CA 1
ATOM 1404 C C . VAL A 1 191 ? -4.234 -5.625 5.16 1 98.88 191 VAL A C 1
ATOM 1406 O O . VAL A 1 191 ? -5.336 -5.684 5.711 1 98.88 191 VAL A O 1
ATOM 1409 N N . ALA A 1 192 ? -3.074 -5.863 5.781 1 98.88 192 ALA A N 1
ATOM 1410 C CA . ALA A 1 192 ? -3.02 -6.035 7.234 1 98.88 192 ALA A CA 1
ATOM 1411 C C . ALA A 1 192 ? -3.199 -4.699 7.949 1 98.88 192 ALA A C 1
ATOM 1413 O O . ALA A 1 192 ? -2.668 -3.676 7.512 1 98.88 192 ALA A O 1
ATOM 1414 N N . PRO A 1 193 ? -3.963 -4.691 9.047 1 98.38 193 PRO A N 1
ATOM 1415 C CA . PRO A 1 193 ? -4.188 -3.457 9.797 1 98.38 193 PRO A CA 1
ATOM 1416 C C . PRO A 1 193 ? -3.01 -3.098 10.703 1 98.38 193 PRO A C 1
ATOM 1418 O O . PRO A 1 193 ? -3.174 -3 11.922 1 98.38 193 PRO A O 1
ATOM 1421 N N . LEU A 1 194 ? -1.877 -2.877 10.086 1 98.31 194 LEU A N 1
ATOM 1422 C CA . LEU A 1 194 ? -0.622 -2.58 10.766 1 98.31 194 LEU A CA 1
ATOM 1423 C C . LEU A 1 194 ? 0.064 -1.371 10.133 1 98.31 194 LEU A C 1
ATOM 1425 O O . LEU A 1 194 ? 0.028 -1.196 8.914 1 98.31 194 LEU A O 1
ATOM 1429 N N . LEU A 1 195 ? 0.638 -0.586 10.984 1 98.31 195 LEU A N 1
ATOM 1430 C CA . LEU A 1 195 ? 1.705 0.312 10.555 1 98.31 195 LEU A CA 1
ATOM 1431 C C . LEU A 1 195 ? 3.074 -0.297 10.836 1 98.31 195 LEU A C 1
ATOM 1433 O O . LEU A 1 195 ? 3.42 -0.547 11.992 1 98.31 195 LEU A O 1
ATOM 1437 N N . VAL A 1 196 ? 3.836 -0.485 9.797 1 98.31 196 VAL A N 1
ATOM 1438 C CA . VAL A 1 196 ? 5.109 -1.187 9.945 1 98.31 196 VAL A CA 1
ATOM 1439 C C . VAL A 1 196 ? 6.254 -0.176 9.992 1 98.31 196 VAL A C 1
ATOM 1441 O O . VAL A 1 196 ? 7.227 -0.368 10.727 1 98.31 196 VAL A O 1
ATOM 1444 N N . GLY A 1 197 ? 6.078 0.907 9.242 1 97.94 197 GLY A N 1
ATOM 1445 C CA . GLY A 1 197 ? 7.207 1.812 9.109 1 97.94 197 GLY A CA 1
ATOM 1446 C C . GLY A 1 197 ? 8.453 1.134 8.57 1 97.94 197 GLY A C 1
ATOM 1447 O O . GLY A 1 197 ? 8.391 0.41 7.574 1 97.94 197 GLY A O 1
ATOM 1448 N N . GLY A 1 198 ? 9.609 1.555 9.047 1 97.19 198 GLY A N 1
ATOM 1449 C CA . GLY A 1 198 ? 10.867 0.89 8.734 1 97.19 198 GLY A CA 1
ATOM 1450 C C . GLY A 1 198 ? 11.25 0.997 7.27 1 97.19 198 GLY A C 1
ATOM 1451 O O . GLY A 1 198 ? 10.898 1.971 6.598 1 97.19 198 GLY A O 1
ATOM 1452 N N . ARG A 1 199 ? 11.961 -0.023 6.781 1 96.56 199 ARG A N 1
ATOM 1453 C CA . ARG A 1 199 ? 12.594 0.085 5.473 1 96.56 199 ARG A CA 1
ATOM 1454 C C . ARG A 1 199 ? 12.07 -0.978 4.516 1 96.56 199 ARG A C 1
ATOM 1456 O O . ARG A 1 199 ? 12.547 -1.101 3.389 1 96.56 199 ARG A O 1
AT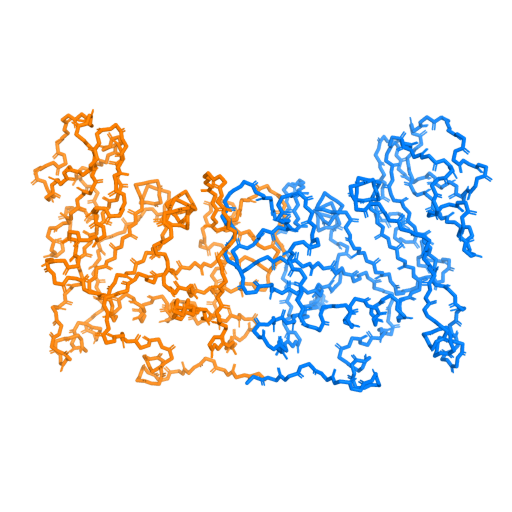OM 1463 N N . ALA A 1 200 ? 11.109 -1.789 4.977 1 97.25 200 ALA A N 1
ATOM 1464 C CA . ALA A 1 200 ? 10.539 -2.801 4.09 1 97.25 200 ALA A CA 1
ATOM 1465 C C . ALA A 1 200 ? 10.047 -2.176 2.789 1 97.25 200 ALA A C 1
ATOM 1467 O O . ALA A 1 200 ? 9.617 -1.02 2.771 1 97.25 200 ALA A O 1
ATOM 1468 N N . GLY A 1 201 ? 10.062 -2.904 1.671 1 97.38 201 GLY A N 1
ATOM 1469 C CA . GLY A 1 201 ? 9.602 -2.416 0.38 1 97.38 201 GLY A CA 1
ATOM 1470 C C . GLY A 1 201 ? 8.117 -2.617 0.161 1 97.38 201 GLY A C 1
ATOM 1471 O O . GLY A 1 201 ? 7.391 -3.006 1.082 1 97.38 201 GLY A O 1
ATOM 1472 N N . ARG A 1 202 ? 7.711 -2.295 -1.109 1 98 202 ARG A N 1
ATOM 1473 C CA . ARG A 1 202 ? 6.344 -2.512 -1.568 1 98 202 ARG A CA 1
ATOM 1474 C C . ARG A 1 202 ? 6.168 -3.922 -2.121 1 98 202 ARG A C 1
ATOM 1476 O O . ARG A 1 202 ? 7.109 -4.719 -2.107 1 98 202 ARG A O 1
ATOM 1483 N N . ILE A 1 203 ? 4.992 -4.176 -2.566 1 98.62 203 ILE A N 1
ATOM 1484 C CA . ILE A 1 203 ? 4.695 -5.48 -3.146 1 98.62 203 ILE A CA 1
ATOM 1485 C C . ILE A 1 203 ? 5.246 -5.551 -4.57 1 98.62 203 ILE A C 1
ATOM 1487 O O . ILE A 1 203 ? 5.332 -6.633 -5.156 1 98.62 203 ILE A O 1
ATOM 1491 N N . ALA A 1 204 ? 5.695 -4.434 -5.176 1 98.5 204 ALA A N 1
ATOM 1492 C CA . ALA A 1 204 ? 6.223 -4.406 -6.535 1 98.5 204 ALA A CA 1
ATOM 1493 C C . ALA A 1 204 ? 7.43 -3.477 -6.637 1 98.5 204 ALA A C 1
ATOM 1495 O O . ALA A 1 204 ? 7.398 -2.348 -6.141 1 98.5 204 ALA A O 1
ATOM 1496 N N . THR A 1 205 ? 8.445 -3.912 -7.219 1 97.38 205 THR A N 1
ATOM 1497 C CA . THR A 1 205 ? 9.625 -3.123 -7.547 1 97.38 205 THR A CA 1
ATOM 1498 C C . THR A 1 205 ? 10.219 -3.562 -8.883 1 97.38 205 THR A C 1
ATOM 1500 O O . THR A 1 205 ? 10.297 -4.758 -9.172 1 97.38 205 THR A O 1
ATOM 1503 N N . GLY A 1 206 ? 10.562 -2.701 -9.742 1 95.75 206 GLY A N 1
ATOM 1504 C CA . GLY A 1 206 ? 11.07 -3.049 -11.055 1 95.75 206 GLY A CA 1
ATOM 1505 C C . GLY A 1 206 ? 11.375 -1.839 -11.922 1 95.75 206 GLY A C 1
ATOM 1506 O O . GLY A 1 206 ? 11.508 -0.724 -11.406 1 95.75 206 GLY A O 1
ATOM 1507 N N . PRO A 1 207 ? 11.594 -2.08 -13.164 1 94.81 207 PRO A N 1
ATOM 1508 C CA . PRO A 1 207 ? 11.852 -0.96 -14.07 1 94.81 207 PRO A CA 1
ATOM 1509 C C . PRO A 1 207 ? 10.672 -0.006 -14.188 1 94.81 207 PRO A C 1
ATOM 1511 O O . PRO A 1 207 ? 9.531 -0.394 -13.922 1 94.81 207 PRO A O 1
ATOM 1514 N N . PRO A 1 208 ? 11 1.233 -14.508 1 91.94 208 PRO A N 1
ATOM 1515 C CA . PRO A 1 208 ? 9.898 2.178 -14.695 1 91.94 208 PRO A CA 1
ATOM 1516 C C . PRO A 1 208 ? 8.914 1.732 -15.781 1 91.94 208 PRO A C 1
ATOM 1518 O O . PRO A 1 208 ? 9.328 1.144 -16.781 1 91.94 208 PRO A O 1
ATOM 1521 N N . ALA A 1 209 ? 7.75 1.907 -15.539 1 91.75 209 ALA A N 1
ATOM 1522 C CA . ALA A 1 209 ? 6.668 1.64 -16.484 1 91.75 209 ALA A CA 1
ATOM 1523 C C . ALA A 1 209 ? 5.5 2.596 -16.266 1 91.75 209 ALA A C 1
ATOM 1525 O O . ALA A 1 209 ? 5.32 3.131 -15.172 1 91.75 209 ALA A O 1
ATOM 1526 N N . PRO A 1 210 ? 4.742 2.912 -17.375 1 94.56 210 PRO A N 1
ATOM 1527 C CA . PRO A 1 210 ? 3.521 3.691 -17.141 1 94.56 210 PRO A CA 1
ATOM 1528 C C . PRO A 1 210 ? 2.549 2.996 -16.203 1 94.56 210 PRO A C 1
ATOM 1530 O O . PRO A 1 210 ? 2.414 1.77 -16.234 1 94.56 210 PRO A O 1
ATOM 1533 N N . PRO A 1 211 ? 1.963 3.729 -15.375 1 96.56 211 PRO A N 1
ATOM 1534 C CA . PRO A 1 211 ? 0.963 3.107 -14.5 1 96.56 211 PRO A CA 1
ATOM 1535 C C . PRO A 1 211 ? -0.154 2.418 -15.281 1 96.56 211 PRO A C 1
ATOM 1537 O O . PRO A 1 211 ? -0.568 2.906 -16.328 1 96.56 211 PRO A O 1
ATOM 1540 N N . ARG A 1 212 ? -0.602 1.319 -14.781 1 96.56 212 ARG A N 1
ATOM 1541 C CA . ARG A 1 212 ? -1.696 0.565 -15.383 1 96.56 212 ARG A CA 1
ATOM 1542 C C . ARG A 1 212 ? -2.986 0.745 -14.594 1 96.56 212 ARG A C 1
ATOM 1544 O O . ARG A 1 212 ? -3.018 0.504 -13.383 1 96.56 212 ARG A O 1
ATOM 1551 N N . ARG A 1 213 ? -4.051 1.122 -15.281 1 97 213 ARG A N 1
ATOM 1552 C CA . ARG A 1 213 ? -5.324 1.341 -14.609 1 97 213 ARG A CA 1
ATOM 1553 C C . ARG A 1 213 ? -5.996 0.016 -14.266 1 97 213 ARG A C 1
ATOM 1555 O O . ARG A 1 213 ? -5.98 -0.921 -15.062 1 97 213 ARG A O 1
ATOM 1562 N N . MET A 1 214 ? -6.559 -0.049 -13.102 1 98 214 MET A N 1
ATOM 1563 C CA . MET A 1 214 ? -7.316 -1.199 -12.617 1 98 214 MET A CA 1
ATOM 1564 C C . MET A 1 214 ? -8.719 -0.781 -12.172 1 98 214 MET A C 1
ATOM 1566 O O . MET A 1 214 ? -8.992 0.408 -12.008 1 98 214 MET A O 1
ATOM 1570 N N . SER A 1 215 ? -9.562 -1.768 -12.07 1 97.81 215 SER A N 1
ATOM 1571 C CA . SER A 1 215 ? -10.898 -1.571 -11.516 1 97.81 215 SER A CA 1
ATOM 1572 C C . SER A 1 215 ? -11.094 -2.373 -10.227 1 97.81 215 SER A C 1
ATOM 1574 O O . SER A 1 215 ? -10.781 -3.564 -10.188 1 97.81 215 SER A O 1
ATOM 1576 N N . LEU A 1 216 ? -11.57 -1.738 -9.156 1 97.88 216 LEU A N 1
ATOM 1577 C CA . LEU A 1 216 ? -11.836 -2.41 -7.891 1 97.88 216 LEU A CA 1
ATOM 1578 C C . LEU A 1 216 ? -13.102 -3.26 -7.984 1 97.88 216 LEU A C 1
ATOM 1580 O O . LEU A 1 216 ? -14.195 -2.73 -8.18 1 97.88 216 LEU A O 1
ATOM 1584 N N . ARG A 1 217 ? -12.961 -4.52 -7.777 1 97.12 217 ARG A N 1
ATOM 1585 C CA . ARG A 1 217 ? -14.086 -5.434 -7.918 1 97.12 217 ARG A CA 1
ATOM 1586 C C . ARG A 1 217 ? -14.766 -5.676 -6.574 1 97.12 217 ARG A C 1
ATOM 1588 O O . ARG A 1 217 ? -15.984 -5.84 -6.512 1 97.12 217 ARG A O 1
ATOM 1595 N N . HIS A 1 218 ? -13.969 -5.738 -5.5 1 97.5 218 HIS A N 1
ATOM 1596 C CA . HIS A 1 218 ? -14.555 -5.824 -4.168 1 97.5 218 HIS A CA 1
ATOM 1597 C C . HIS A 1 218 ? -13.57 -5.375 -3.096 1 97.5 218 HIS A C 1
ATOM 1599 O O . HIS A 1 218 ? -12.367 -5.301 -3.346 1 97.5 218 HIS A O 1
ATOM 1605 N N . ALA A 1 219 ? -14.062 -5.031 -1.993 1 98.12 219 ALA A N 1
ATOM 1606 C CA . ALA A 1 219 ? -13.398 -4.816 -0.709 1 98.12 219 ALA A CA 1
ATOM 1607 C C . ALA A 1 219 ? -14.133 -5.539 0.416 1 98.12 219 ALA A C 1
ATOM 1609 O O . ALA A 1 219 ? -15.234 -5.148 0.798 1 98.12 219 ALA A O 1
ATOM 1610 N N . LEU A 1 220 ? -13.484 -6.574 0.882 1 98.19 220 LEU A N 1
ATOM 1611 C CA . LEU A 1 220 ? -14.07 -7.387 1.941 1 98.19 220 LEU A CA 1
ATOM 1612 C C . LEU A 1 220 ? -13.25 -7.281 3.225 1 98.19 220 LEU A C 1
ATOM 1614 O O . LEU A 1 220 ? -12.07 -6.93 3.188 1 98.19 220 LEU A O 1
ATOM 1618 N N . THR A 1 221 ? -13.859 -7.582 4.355 1 98 221 THR A N 1
ATOM 1619 C CA . THR A 1 221 ? -13.148 -7.465 5.625 1 98 221 THR A CA 1
ATOM 1620 C C . THR A 1 221 ? -13.359 -8.711 6.477 1 98 221 THR A C 1
ATOM 1622 O O . THR A 1 221 ? -14.344 -9.438 6.301 1 98 221 THR A O 1
ATOM 1625 N N . ARG A 1 222 ? -12.398 -8.984 7.27 1 97.88 222 ARG A N 1
ATOM 1626 C CA . ARG A 1 222 ? -12.453 -9.914 8.391 1 97.88 222 ARG A CA 1
ATOM 1627 C C . ARG A 1 222 ? -11.586 -9.43 9.547 1 97.88 222 ARG A C 1
ATOM 1629 O O . ARG A 1 222 ? -10.359 -9.383 9.43 1 97.88 222 ARG A O 1
ATOM 1636 N N . ASP A 1 223 ? -12.156 -9.078 10.758 1 95.44 223 ASP A N 1
ATOM 1637 C CA . ASP A 1 223 ? -11.43 -8.617 11.938 1 95.44 223 ASP A CA 1
ATOM 1638 C C . ASP A 1 223 ? -10.391 -7.566 11.562 1 95.44 223 ASP A C 1
ATOM 1640 O O . ASP A 1 223 ? -9.211 -7.699 11.898 1 95.44 223 ASP A O 1
ATOM 1644 N N . ASP A 1 224 ? -10.602 -6.578 10.898 1 96.62 224 ASP A N 1
ATOM 1645 C CA . ASP A 1 224 ? -9.812 -5.402 10.539 1 96.62 224 ASP A CA 1
ATOM 1646 C C . ASP A 1 224 ? -8.898 -5.699 9.352 1 96.62 224 ASP A C 1
ATOM 1648 O O . ASP A 1 224 ? -8.195 -4.809 8.867 1 96.62 224 ASP A O 1
ATOM 1652 N N . MET A 1 225 ? -8.836 -7.031 8.914 1 98.62 225 MET A N 1
ATOM 1653 C CA . MET A 1 225 ? -8.18 -7.352 7.652 1 98.62 225 MET A CA 1
ATOM 1654 C C . MET A 1 225 ? -9.016 -6.898 6.465 1 98.62 225 MET A C 1
ATOM 1656 O O . MET A 1 225 ? -10.25 -7 6.492 1 98.62 225 MET A O 1
ATOM 1660 N N . LEU A 1 226 ? -8.359 -6.355 5.5 1 98.75 226 LEU A N 1
ATOM 1661 C CA . LEU A 1 226 ? -9.031 -5.918 4.281 1 98.75 226 LEU A CA 1
ATOM 1662 C C . LEU A 1 226 ? -8.586 -6.75 3.086 1 98.75 226 LEU A C 1
ATOM 1664 O O . LEU A 1 226 ? -7.391 -7 2.904 1 98.75 226 LEU A O 1
ATOM 1668 N N . PHE A 1 227 ? -9.547 -7.289 2.303 1 98.81 227 PHE A N 1
ATOM 1669 C CA . PHE A 1 227 ? -9.289 -8.102 1.12 1 98.81 227 PHE A CA 1
ATOM 1670 C C . PHE A 1 227 ? -9.797 -7.406 -0.137 1 98.81 227 PHE A C 1
ATOM 1672 O O . PHE A 1 227 ? -11.008 -7.262 -0.329 1 98.81 227 PHE A O 1
ATOM 1679 N N . LEU A 1 228 ? -8.828 -7.031 -0.975 1 98.81 228 LEU A N 1
ATOM 1680 C CA . LEU A 1 228 ? -9.156 -6.281 -2.184 1 98.81 228 LEU A CA 1
ATOM 1681 C C . LEU A 1 228 ? -8.953 -7.141 -3.426 1 98.81 228 LEU A C 1
ATOM 1683 O O . LEU A 1 228 ? -8.016 -7.941 -3.486 1 98.81 228 LEU A O 1
ATOM 1687 N N . ARG A 1 229 ? -9.789 -6.957 -4.402 1 98.69 229 ARG A N 1
ATOM 1688 C CA . ARG A 1 229 ? -9.578 -7.512 -5.734 1 98.69 229 ARG A CA 1
ATOM 1689 C C . ARG A 1 229 ? -9.719 -6.434 -6.805 1 98.69 229 ARG A C 1
ATOM 1691 O O . ARG A 1 229 ? -10.75 -5.758 -6.883 1 98.69 229 ARG A O 1
ATOM 1698 N N . TYR A 1 230 ? -8.664 -6.25 -7.527 1 98.69 230 TYR A N 1
ATOM 1699 C CA . TYR A 1 230 ? -8.617 -5.344 -8.672 1 98.69 230 TYR A CA 1
ATOM 1700 C C . TYR A 1 230 ? -8.523 -6.121 -9.977 1 98.69 230 TYR A C 1
ATOM 1702 O O . TYR A 1 230 ? -7.812 -7.129 -10.055 1 98.69 230 TYR A O 1
ATOM 1710 N N . GLU A 1 231 ? -9.188 -5.648 -11 1 98 231 GLU A N 1
ATOM 1711 C CA . GLU A 1 231 ? -9.133 -6.27 -12.32 1 98 231 GLU A CA 1
ATOM 1712 C C . GLU A 1 231 ? -8.781 -5.242 -13.391 1 98 231 GLU A C 1
ATOM 1714 O O . GLU A 1 231 ? -9.234 -4.098 -13.344 1 98 231 GLU A O 1
ATOM 1719 N N . ARG A 1 232 ? -7.965 -5.695 -14.289 1 95.56 232 ARG A N 1
ATOM 1720 C CA . ARG A 1 232 ? -7.637 -4.848 -15.438 1 95.56 232 ARG A CA 1
ATOM 1721 C C . ARG A 1 232 ? -8.844 -4.66 -16.344 1 95.56 232 ARG A C 1
ATOM 1723 O O . ARG A 1 232 ? -9.586 -5.609 -16.609 1 95.56 232 ARG A O 1
ATOM 1730 N N . LEU A 1 233 ? -9.156 -3.381 -16.562 1 76.81 233 LEU A N 1
ATOM 1731 C CA . LEU A 1 233 ? -10.227 -3.098 -17.5 1 76.81 233 LEU A CA 1
ATOM 1732 C C . LEU A 1 233 ? -9.844 -3.559 -18.906 1 76.81 233 LEU A C 1
ATOM 1734 O O . LEU A 1 233 ? -8.68 -3.473 -19.297 1 76.81 233 LEU A O 1
ATOM 1738 N N . PRO A 1 234 ? -10.812 -4.246 -19.422 1 66.69 234 PRO A N 1
ATOM 1739 C CA . PRO A 1 234 ? -10.492 -4.617 -20.797 1 66.69 234 PRO A CA 1
ATOM 1740 C C . PRO A 1 234 ? -10.008 -3.432 -21.641 1 66.69 234 PRO A C 1
ATOM 1742 O O . PRO A 1 234 ? -10.398 -2.291 -21.375 1 66.69 234 PRO A O 1
ATOM 1745 N N . HIS A 1 235 ? -8.852 -3.416 -22.219 1 50.31 235 HIS A N 1
ATOM 1746 C CA . HIS A 1 235 ? -8.5 -2.406 -23.203 1 50.31 235 HIS A CA 1
ATOM 1747 C C . HIS A 1 235 ? -9.641 -2.172 -24.188 1 50.31 235 HIS A C 1
ATOM 1749 O O . HIS A 1 235 ? -10.211 -3.125 -24.719 1 50.31 235 HIS A O 1
ATOM 1755 N N . PRO A 1 236 ? -10.062 -0.891 -24.203 1 38.66 236 PRO A N 1
ATOM 1756 C CA . PRO A 1 236 ? -11.039 -0.736 -25.281 1 38.66 236 PRO A CA 1
ATOM 1757 C C . PRO A 1 236 ? -10.555 -1.318 -26.609 1 38.66 236 PRO A C 1
ATOM 1759 O O . PRO A 1 236 ? -9.344 -1.386 -26.859 1 38.66 236 PRO A O 1
ATOM 1762 N N . MET B 1 1 ? -20.203 -2.238 -1.746 1 76.38 1 MET B N 1
ATOM 1763 C CA . MET B 1 1 ? -19.234 -1.365 -1.091 1 76.38 1 MET B CA 1
ATOM 1764 C C . MET B 1 1 ? -19.844 -0.01 -0.767 1 76.38 1 MET B C 1
ATOM 1766 O O . MET B 1 1 ? -20.703 0.484 -1.513 1 76.38 1 MET B O 1
ATOM 1770 N N .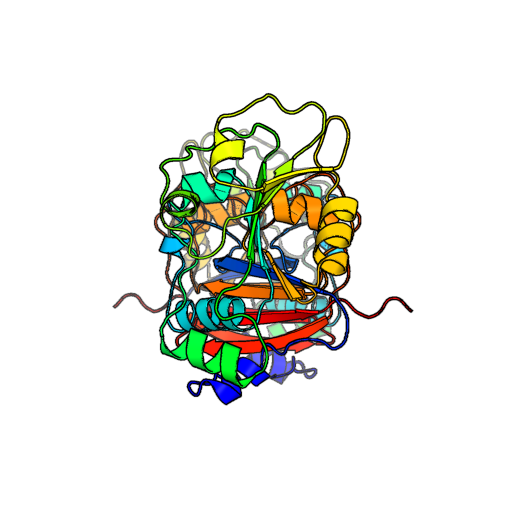 SER B 1 2 ? -19.484 0.465 0.444 1 88.62 2 SER B N 1
ATOM 1771 C CA . SER B 1 2 ? -20 1.779 0.806 1 88.62 2 SER B CA 1
ATOM 1772 C C . SER B 1 2 ? -19.344 2.881 -0.022 1 88.62 2 SER B C 1
ATOM 1774 O O . SER B 1 2 ? -18.188 2.766 -0.412 1 88.62 2 SER B O 1
ATOM 1776 N N . THR B 1 3 ? -20.109 3.861 -0.344 1 94.88 3 THR B N 1
ATOM 1777 C CA . THR B 1 3 ? -19.625 4.922 -1.224 1 94.88 3 THR B CA 1
ATOM 1778 C C . THR B 1 3 ? -19.234 6.156 -0.418 1 94.88 3 THR B C 1
ATOM 1780 O O . THR B 1 3 ? -19.797 6.41 0.653 1 94.88 3 THR B O 1
ATOM 1783 N N . LEU B 1 4 ? -18.312 6.859 -0.904 1 97.38 4 LEU B N 1
ATOM 1784 C CA . LEU B 1 4 ? -17.922 8.148 -0.34 1 97.38 4 LEU B CA 1
ATOM 1785 C C . LEU B 1 4 ? -19.062 9.148 -0.423 1 97.38 4 LEU B C 1
ATOM 1787 O O . LEU B 1 4 ? -19.578 9.422 -1.51 1 97.38 4 LEU B O 1
ATOM 1791 N N . PRO B 1 5 ? -19.5 9.672 0.705 1 97.5 5 PRO B N 1
ATOM 1792 C CA . PRO B 1 5 ? -20.609 10.617 0.658 1 97.5 5 PRO B CA 1
ATOM 1793 C C . PRO B 1 5 ? -20.281 11.867 -0.156 1 97.5 5 PRO B C 1
ATOM 1795 O O . PRO B 1 5 ? -19.141 12.344 -0.141 1 97.5 5 PRO B O 1
ATOM 1798 N N . ALA B 1 6 ? -21.266 12.445 -0.789 1 93.5 6 ALA B N 1
ATOM 1799 C CA . ALA B 1 6 ? -21.094 13.656 -1.586 1 93.5 6 ALA B CA 1
ATOM 1800 C C . ALA B 1 6 ? -21.359 14.906 -0.751 1 93.5 6 ALA B C 1
ATOM 1802 O O . ALA B 1 6 ? -20.719 15.938 -0.945 1 93.5 6 ALA B O 1
ATOM 1803 N N . ALA B 1 7 ? -22.266 14.812 0.171 1 95.38 7 ALA B N 1
ATOM 1804 C CA . ALA B 1 7 ? -22.609 15.945 1.021 1 95.38 7 ALA B CA 1
ATOM 1805 C C . ALA B 1 7 ? -21.531 16.203 2.068 1 95.38 7 ALA B C 1
ATOM 1807 O O . ALA B 1 7 ? -21.062 15.266 2.721 1 95.38 7 ALA B O 1
ATOM 1808 N N . ARG B 1 8 ? -21.203 17.422 2.328 1 94.5 8 ARG B N 1
ATOM 1809 C CA . ARG B 1 8 ? -20.109 17.828 3.201 1 94.5 8 ARG B CA 1
ATOM 1810 C C . ARG B 1 8 ? -20.312 17.297 4.613 1 94.5 8 ARG B C 1
ATOM 1812 O O . ARG B 1 8 ? -19.391 16.688 5.184 1 94.5 8 ARG B O 1
ATOM 1819 N N . GLU B 1 9 ? -21.516 17.469 5.113 1 96.12 9 GLU B N 1
ATOM 1820 C CA . GLU B 1 9 ? -21.75 17.078 6.5 1 96.12 9 GLU B CA 1
ATOM 1821 C C . GLU B 1 9 ? -21.578 15.578 6.684 1 96.12 9 GLU B C 1
ATOM 1823 O O . GLU B 1 9 ? -21.094 15.125 7.723 1 96.12 9 GLU B O 1
ATOM 1828 N N . LEU B 1 10 ? -22.047 14.797 5.727 1 97.5 10 LEU B N 1
ATOM 1829 C CA . LEU B 1 10 ? -21.906 13.352 5.789 1 97.5 10 LEU B CA 1
ATOM 1830 C C . LEU B 1 10 ? -20.438 12.938 5.664 1 97.5 10 LEU B C 1
ATOM 1832 O O . LEU B 1 10 ? -20 11.977 6.297 1 97.5 10 LEU B O 1
ATOM 1836 N N . LEU B 1 11 ? -19.688 13.641 4.824 1 98 11 LEU B N 1
ATOM 1837 C CA . LEU B 1 11 ? -18.266 13.367 4.68 1 98 11 LEU B CA 1
ATOM 1838 C C . LEU B 1 11 ? -17.516 13.703 5.965 1 98 11 LEU B C 1
ATOM 1840 O O . LEU B 1 11 ? -16.672 12.93 6.41 1 98 11 LEU B O 1
ATOM 1844 N N . VAL B 1 12 ? -17.812 14.828 6.598 1 98.31 12 VAL B N 1
ATOM 1845 C CA . VAL B 1 12 ? -17.203 15.219 7.867 1 98.31 12 VAL B CA 1
ATOM 1846 C C . VAL B 1 12 ? -17.469 14.141 8.922 1 98.31 12 VAL B C 1
ATOM 1848 O O . VAL B 1 12 ? -16.594 13.828 9.734 1 98.31 12 VAL B O 1
ATOM 1851 N N . ALA B 1 13 ? -18.656 13.531 8.859 1 98.19 13 ALA B N 1
ATOM 1852 C CA . ALA B 1 13 ? -19.016 12.492 9.82 1 98.19 13 ALA B CA 1
ATOM 1853 C C . ALA B 1 13 ? -18.141 11.258 9.648 1 98.19 13 ALA B C 1
ATOM 1855 O O . ALA B 1 13 ? -17.969 10.477 10.586 1 98.19 13 ALA B O 1
ATOM 1856 N N . ARG B 1 14 ? -17.578 11.031 8.461 1 98.12 14 ARG B N 1
ATOM 1857 C CA . ARG B 1 14 ? -16.703 9.891 8.203 1 98.12 14 ARG B CA 1
ATOM 1858 C C . ARG B 1 14 ? -15.281 10.172 8.695 1 98.12 14 ARG B C 1
ATOM 1860 O O . ARG B 1 14 ? -14.484 9.25 8.875 1 98.12 14 ARG B O 1
ATOM 1867 N N . TYR B 1 15 ? -14.977 11.445 8.891 1 98.38 15 TYR B N 1
ATOM 1868 C CA . TYR B 1 15 ? -13.672 11.891 9.375 1 98.38 15 TYR B CA 1
ATOM 1869 C C . TYR B 1 15 ? -13.828 12.844 10.562 1 98.38 15 TYR B C 1
ATOM 1871 O O . TYR B 1 15 ? -13.391 13.992 10.5 1 98.38 15 TYR B O 1
ATOM 1879 N N . PRO B 1 16 ? -14.352 12.375 11.602 1 97.19 16 PRO B N 1
ATOM 1880 C CA . PRO B 1 16 ? -14.75 13.25 12.703 1 97.19 16 PRO B CA 1
ATOM 1881 C C . PRO B 1 16 ? -13.555 13.773 13.5 1 97.19 16 PRO B C 1
ATOM 1883 O O . PRO B 1 16 ? -12.508 13.117 13.547 1 97.19 16 PRO B O 1
ATOM 1886 N N . ARG B 1 17 ? -13.719 14.969 14.086 1 97.75 17 ARG B N 1
ATOM 1887 C CA . ARG B 1 17 ? -12.836 15.375 15.172 1 97.75 17 ARG B CA 1
ATOM 1888 C C . ARG B 1 17 ? -13 14.469 16.391 1 97.75 17 ARG B C 1
ATOM 1890 O O . ARG B 1 17 ? -14.109 14.008 16.672 1 97.75 17 ARG B O 1
ATOM 1897 N N . GLN B 1 18 ? -11.906 14.234 17.031 1 96.62 18 GLN B N 1
ATOM 1898 C CA . GLN B 1 18 ? -11.938 13.367 18.203 1 96.62 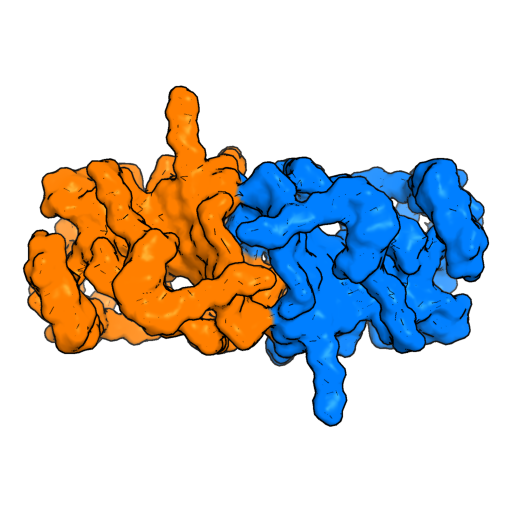18 GLN B CA 1
ATOM 1899 C C . GLN B 1 18 ? -12.031 14.18 19.5 1 96.62 18 GLN B C 1
ATOM 1901 O O . GLN B 1 18 ? -11.75 15.383 19.5 1 96.62 18 GLN B O 1
ATOM 1906 N N . ASP B 1 19 ? -12.422 13.484 20.594 1 94.81 19 ASP B N 1
ATOM 1907 C CA . ASP B 1 19 ? -12.578 14.141 21.891 1 94.81 19 ASP B CA 1
ATOM 1908 C C . ASP B 1 19 ? -11.234 14.336 22.578 1 94.81 19 ASP B C 1
ATOM 1910 O O . ASP B 1 19 ? -11.109 15.156 23.484 1 94.81 19 ASP B O 1
ATOM 1914 N N . ARG B 1 20 ? -10.273 13.648 22.188 1 96.19 20 ARG B N 1
ATOM 1915 C CA . ARG B 1 20 ? -8.914 13.758 22.703 1 96.19 20 ARG B CA 1
ATOM 1916 C C . ARG B 1 20 ? -7.949 14.25 21.641 1 96.19 20 ARG B C 1
ATOM 1918 O O . ARG B 1 20 ? -8.25 14.172 20.438 1 96.19 20 ARG B O 1
ATOM 1925 N N . PRO B 1 21 ? -6.781 14.781 22.016 1 98.19 21 PRO B N 1
ATOM 1926 C CA . PRO B 1 21 ? -5.777 15.148 21.016 1 98.19 21 PRO B CA 1
ATOM 1927 C C . PRO B 1 21 ? -5.301 13.961 20.188 1 98.19 21 PRO B C 1
ATOM 1929 O O . PRO B 1 21 ? -5.027 12.891 20.734 1 98.19 21 PRO B O 1
ATOM 1932 N N . ILE B 1 22 ? -5.238 14.188 18.906 1 98.25 22 ILE B N 1
ATOM 1933 C CA . ILE B 1 22 ? -4.824 13.086 18.047 1 98.25 22 ILE B CA 1
ATOM 1934 C C . ILE B 1 22 ? -3.92 13.609 16.938 1 98.25 22 ILE B C 1
ATOM 1936 O O . ILE B 1 22 ? -3.871 14.812 16.672 1 98.25 22 ILE B O 1
ATOM 1940 N N . LEU B 1 23 ? -3.172 12.711 16.391 1 98.81 23 LEU B N 1
ATOM 1941 C CA . LEU B 1 23 ? -2.434 12.906 15.141 1 98.81 23 LEU B CA 1
ATOM 1942 C C . LEU B 1 23 ? -2.932 11.961 14.055 1 98.81 23 LEU B C 1
ATOM 1944 O O . LEU B 1 23 ? -2.736 10.75 14.148 1 98.81 23 LEU B O 1
ATOM 1948 N N . ARG B 1 24 ? -3.607 12.539 13.094 1 98.75 24 ARG B N 1
ATOM 1949 C CA . ARG B 1 24 ? -4.113 11.859 11.906 1 98.75 24 ARG B CA 1
ATOM 1950 C C . ARG B 1 24 ? -3.182 12.078 10.711 1 98.75 24 ARG B C 1
ATOM 1952 O O . ARG B 1 24 ? -2.688 13.188 10.5 1 98.75 24 ARG B O 1
ATOM 1959 N N . VAL B 1 25 ? -2.896 10.984 10.039 1 98.88 25 VAL B N 1
ATOM 1960 C CA . VAL B 1 25 ? -2.092 11.133 8.836 1 98.88 25 VAL B CA 1
ATOM 1961 C C . VAL B 1 25 ? -2.945 10.828 7.605 1 98.88 25 VAL B C 1
ATOM 1963 O O . VAL B 1 25 ? -3.834 9.977 7.652 1 98.88 25 VAL B O 1
ATOM 1966 N N . ASN B 1 26 ? -2.678 11.594 6.547 1 98.81 26 ASN B N 1
ATOM 1967 C CA . ASN B 1 26 ? -3.389 11.438 5.281 1 98.81 26 ASN B CA 1
ATOM 1968 C C . ASN B 1 26 ? -2.426 11.188 4.125 1 98.81 26 ASN B C 1
ATOM 1970 O O . ASN B 1 26 ? -1.571 12.031 3.836 1 98.81 26 ASN B O 1
ATOM 1974 N N . PHE B 1 27 ? -2.578 10.039 3.42 1 98.81 27 PHE B N 1
ATOM 1975 C CA . PHE B 1 27 ? -1.742 9.695 2.275 1 98.81 27 PHE B CA 1
ATOM 1976 C C . PHE B 1 27 ? -2.582 9.102 1.151 1 98.81 27 PHE B C 1
ATOM 1978 O O . PHE B 1 27 ? -3.697 8.625 1.385 1 98.81 27 PHE B O 1
ATOM 1985 N N . ILE B 1 28 ? -2.039 9.172 -0.012 1 98.75 28 ILE B N 1
ATOM 1986 C CA . ILE B 1 28 ? -2.533 8.438 -1.172 1 98.75 28 ILE B CA 1
ATOM 1987 C C . ILE B 1 28 ? -1.443 7.504 -1.695 1 98.75 28 ILE B C 1
ATOM 1989 O O . ILE B 1 28 ? -0.261 7.855 -1.692 1 98.75 28 ILE B O 1
ATOM 1993 N N . ALA B 1 29 ? -1.792 6.32 -2.084 1 98.81 29 ALA B N 1
ATOM 1994 C CA . ALA B 1 29 ? -0.896 5.344 -2.697 1 98.81 29 ALA B CA 1
ATOM 1995 C C . ALA B 1 29 ? -1.602 4.574 -3.811 1 98.81 29 ALA B C 1
ATOM 1997 O O . ALA B 1 29 ? -2.834 4.527 -3.855 1 98.81 29 ALA B O 1
ATOM 1998 N N . SER B 1 30 ? -0.864 4.035 -4.742 1 98.88 30 SER B N 1
ATOM 1999 C CA . SER B 1 30 ? -1.411 3.105 -5.727 1 98.88 30 SER B CA 1
ATOM 2000 C C . SER B 1 30 ? -1.773 1.771 -5.082 1 98.88 30 SER B C 1
ATOM 2002 O O . SER B 1 30 ? -1.405 1.509 -3.934 1 98.88 30 SER B O 1
ATOM 2004 N N . ALA B 1 31 ? -2.496 0.97 -5.828 1 98.75 31 ALA B N 1
ATOM 2005 C CA . ALA B 1 31 ? -2.904 -0.344 -5.336 1 98.75 31 ALA B CA 1
ATOM 2006 C C . ALA B 1 31 ? -1.69 -1.196 -4.98 1 98.75 31 ALA B C 1
ATOM 2008 O O . ALA B 1 31 ? -1.754 -2.029 -4.07 1 98.75 31 ALA B O 1
ATOM 2009 N N . ASP B 1 32 ? -0.584 -0.965 -5.66 1 98.75 32 ASP B N 1
ATOM 2010 C CA . ASP B 1 32 ? 0.619 -1.733 -5.359 1 98.75 32 ASP B CA 1
ATOM 2011 C C . ASP B 1 32 ? 1.535 -0.969 -4.406 1 98.75 32 ASP B C 1
ATOM 2013 O O . ASP B 1 32 ? 2.715 -1.3 -4.27 1 98.75 32 ASP B O 1
ATOM 2017 N N . GLY B 1 33 ? 1.066 0.15 -3.811 1 98.69 33 GLY B N 1
ATOM 2018 C CA . GLY B 1 33 ? 1.686 0.741 -2.635 1 98.69 33 GLY B CA 1
ATOM 2019 C C . GLY B 1 33 ? 2.604 1.902 -2.965 1 98.69 33 GLY B C 1
ATOM 2020 O O . GLY B 1 33 ? 3.316 2.402 -2.092 1 98.69 33 GLY B O 1
ATOM 2021 N N . ALA B 1 34 ? 2.67 2.355 -4.219 1 98.69 34 ALA B N 1
ATOM 2022 C CA . ALA B 1 34 ? 3.543 3.465 -4.59 1 98.69 34 ALA B CA 1
ATOM 2023 C C . ALA B 1 34 ? 2.98 4.797 -4.098 1 98.69 34 ALA B C 1
ATOM 2025 O O . ALA B 1 34 ? 1.796 5.086 -4.285 1 98.69 34 ALA B O 1
ATOM 2026 N N . VAL B 1 35 ? 3.836 5.621 -3.543 1 98.38 35 VAL B N 1
ATOM 2027 C CA . VAL B 1 35 ? 3.389 6.887 -2.969 1 98.38 35 VAL B CA 1
ATOM 2028 C C . VAL B 1 35 ? 3.393 7.973 -4.043 1 98.38 35 VAL B C 1
ATOM 2030 O O . VAL B 1 35 ? 2.803 9.039 -3.859 1 98.38 35 VAL B O 1
ATOM 2033 N N . THR B 1 36 ? 4.078 7.715 -5.188 1 97.62 36 THR B N 1
ATOM 2034 C CA . THR B 1 36 ? 4.152 8.703 -6.258 1 97.62 36 THR B CA 1
ATOM 2035 C C . THR B 1 36 ? 4.102 8.016 -7.625 1 97.62 36 THR B C 1
ATOM 2037 O O . THR B 1 36 ? 4.402 6.828 -7.742 1 97.62 36 THR B O 1
ATOM 2040 N N . VAL B 1 37 ? 3.654 8.711 -8.602 1 96.88 37 VAL B N 1
ATOM 2041 C CA . VAL B 1 37 ? 3.912 8.492 -10.023 1 96.88 37 VAL B CA 1
ATOM 2042 C C . VAL B 1 37 ? 4.809 9.602 -10.562 1 96.88 37 VAL B C 1
ATOM 2044 O O . VAL B 1 37 ? 4.5 10.789 -10.414 1 96.88 37 VAL B O 1
ATOM 2047 N N . ASP B 1 38 ? 5.945 9.234 -11.117 1 93.31 38 ASP B N 1
ATOM 2048 C CA . ASP B 1 38 ? 6.91 10.195 -11.633 1 93.31 38 ASP B CA 1
ATOM 2049 C C . ASP B 1 38 ? 7.328 11.195 -10.555 1 93.31 38 ASP B C 1
AT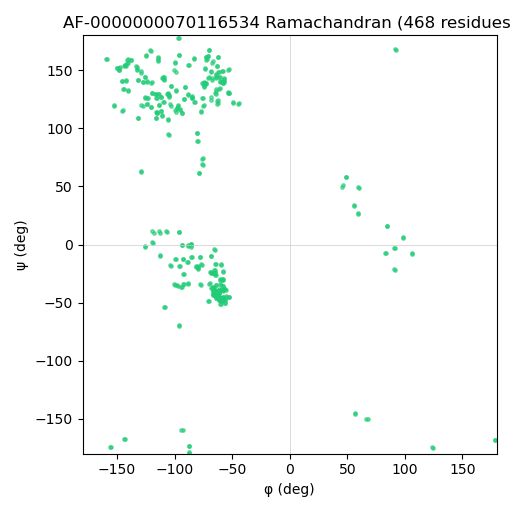OM 2051 O O . ASP B 1 38 ? 7.414 12.398 -10.812 1 93.31 38 ASP B O 1
ATOM 2055 N N . GLY B 1 39 ? 7.387 10.742 -9.367 1 92.81 39 GLY B N 1
ATOM 2056 C CA . GLY B 1 39 ? 7.973 11.523 -8.289 1 92.81 39 GLY B CA 1
ATOM 2057 C C . GLY B 1 39 ? 6.961 12.391 -7.562 1 92.81 39 GLY B C 1
ATOM 2058 O O . GLY B 1 39 ? 7.289 13.031 -6.562 1 92.81 39 GLY B O 1
ATOM 2059 N N . LEU B 1 40 ? 5.762 12.383 -8.008 1 94.38 40 LEU B N 1
ATOM 2060 C CA . LEU B 1 40 ? 4.75 13.234 -7.398 1 94.38 40 LEU B CA 1
ATOM 2061 C C . LEU B 1 40 ? 3.502 12.438 -7.047 1 94.38 40 LEU B C 1
ATOM 2063 O O . LEU B 1 40 ? 3.15 11.484 -7.746 1 94.38 40 LEU B O 1
ATOM 2067 N N . SER B 1 41 ? 2.83 12.875 -5.988 1 96 41 SER B N 1
ATOM 2068 C CA . SER B 1 41 ? 1.606 12.195 -5.586 1 96 41 SER B CA 1
ATOM 2069 C C . SER B 1 41 ? 0.435 12.578 -6.484 1 96 41 SER B C 1
ATOM 2071 O O . SER B 1 41 ? -0.576 11.875 -6.527 1 96 41 SER B O 1
ATOM 2073 N N . ALA B 1 42 ? 0.568 13.672 -7.227 1 95 42 ALA B N 1
ATOM 2074 C CA . ALA B 1 42 ? -0.506 14.188 -8.07 1 95 42 ALA B CA 1
ATOM 2075 C C . ALA B 1 42 ? -0.917 13.164 -9.125 1 95 42 ALA B C 1
ATOM 2077 O O . ALA B 1 42 ? -2.08 13.117 -9.531 1 95 42 ALA B O 1
ATOM 2078 N N . GLY B 1 43 ? 0.028 12.328 -9.555 1 95.88 43 GLY B N 1
ATOM 2079 C CA . GLY B 1 43 ? -0.251 11.32 -10.562 1 95.88 43 GLY B CA 1
ATOM 2080 C C . GLY B 1 43 ? -1.182 10.227 -10.07 1 95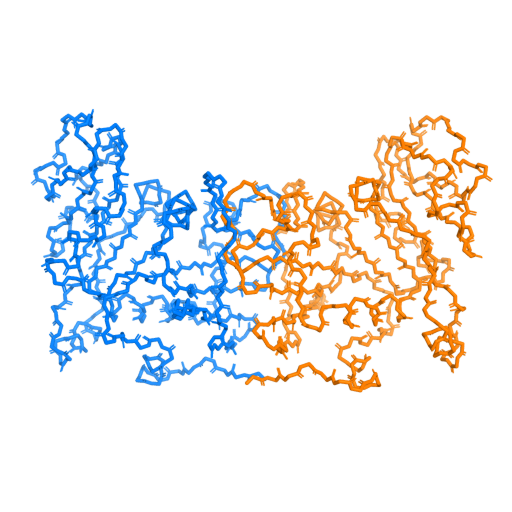.88 43 GLY B C 1
ATOM 2081 O O . GLY B 1 43 ? -1.704 9.445 -10.867 1 95.88 43 GLY B O 1
ATOM 2082 N N . LEU B 1 44 ? -1.481 10.164 -8.781 1 98.19 44 LEU B N 1
ATOM 2083 C CA . LEU B 1 44 ? -2.312 9.141 -8.156 1 98.19 44 LEU B CA 1
ATOM 2084 C C . LEU B 1 44 ? -3.736 9.641 -7.957 1 98.19 44 LEU B C 1
ATOM 2086 O O . LEU B 1 44 ? -4.645 8.859 -7.676 1 98.19 44 LEU B O 1
ATOM 2090 N N . GLN B 1 45 ? -3.98 10.914 -8.117 1 97.88 45 GLN B N 1
ATOM 2091 C CA . GLN B 1 45 ? -5.25 11.547 -7.766 1 97.88 45 GLN B CA 1
ATOM 2092 C C . GLN B 1 45 ? -6.391 11.008 -8.625 1 97.88 45 GLN B C 1
ATOM 2094 O O . GLN B 1 45 ? -6.172 10.586 -9.758 1 97.88 45 GLN B O 1
ATOM 2099 N N . GLY B 1 46 ? -7.531 10.914 -8.078 1 97.81 46 GLY B N 1
ATOM 2100 C CA . GLY B 1 46 ? -8.742 10.492 -8.766 1 97.81 46 GLY B CA 1
ATOM 2101 C C . GLY B 1 46 ? -10.008 11.016 -8.117 1 97.81 46 GLY B C 1
ATOM 2102 O O . GLY B 1 46 ? -9.953 11.852 -7.215 1 97.81 46 GLY B O 1
ATOM 2103 N N . PRO B 1 47 ? -11.141 10.602 -8.578 1 97.94 47 PRO B N 1
ATOM 2104 C CA . PRO B 1 47 ? -12.422 11.086 -8.055 1 97.94 47 PRO B CA 1
ATOM 2105 C C . PRO B 1 47 ? -12.531 10.938 -6.539 1 97.94 47 PRO B C 1
ATOM 2107 O O . PRO B 1 47 ? -12.227 9.875 -5.996 1 97.94 47 PRO B O 1
ATOM 2110 N N . GLY B 1 48 ? -12.938 12.023 -5.855 1 98.31 48 GLY B N 1
ATOM 2111 C CA . GLY B 1 48 ? -13.188 12.008 -4.422 1 98.31 48 GLY B CA 1
ATOM 2112 C C . GLY B 1 48 ? -11.969 12.367 -3.6 1 98.31 48 GLY B C 1
ATOM 2113 O O . GLY B 1 48 ? -12.086 12.742 -2.43 1 98.31 48 GLY B O 1
ATOM 2114 N N . ASP B 1 49 ? -10.797 12.211 -4.238 1 97.81 49 ASP B N 1
ATOM 2115 C CA . ASP B 1 49 ? -9.555 12.406 -3.502 1 97.81 49 ASP B CA 1
ATOM 2116 C C . ASP B 1 49 ? -9.461 13.828 -2.949 1 97.81 49 ASP B C 1
ATOM 2118 O O . ASP B 1 49 ? -9.227 14.023 -1.756 1 97.81 49 ASP B O 1
ATOM 2122 N N . LYS B 1 50 ? -9.672 14.797 -3.814 1 96.88 50 LYS B N 1
ATOM 2123 C CA . LYS B 1 50 ? -9.586 16.203 -3.414 1 96.88 50 LYS B CA 1
ATOM 2124 C C . LYS B 1 50 ? -10.625 16.531 -2.342 1 96.88 50 LYS B C 1
ATOM 2126 O O . LYS B 1 50 ? -10.359 17.312 -1.432 1 96.88 50 LYS B O 1
ATOM 2131 N N . GLU B 1 51 ? -11.812 15.961 -2.465 1 97.44 51 GLU B N 1
ATOM 2132 C CA . GLU B 1 51 ? -12.867 16.188 -1.482 1 97.44 51 GLU B CA 1
ATOM 2133 C C . GLU B 1 51 ? -12.438 15.727 -0.093 1 97.44 51 GLU B C 1
ATOM 2135 O O . GLU B 1 51 ? -12.641 16.438 0.894 1 97.44 51 GLU B O 1
ATOM 2140 N N . VAL B 1 52 ? -11.898 14.531 -0.014 1 98.62 52 VAL B N 1
ATOM 2141 C CA . VAL B 1 52 ? -11.422 14 1.262 1 98.62 52 VAL B CA 1
ATOM 2142 C C . VAL B 1 52 ? -10.273 14.867 1.785 1 98.62 52 VAL B C 1
ATOM 2144 O O . VAL B 1 52 ? -10.281 15.273 2.949 1 98.62 52 VAL B O 1
ATOM 2147 N N . PHE B 1 53 ? -9.375 15.195 0.888 1 98.06 53 PHE B N 1
ATOM 2148 C CA . PHE B 1 53 ? -8.219 16.031 1.206 1 98.06 53 PHE B CA 1
ATOM 2149 C C . PHE B 1 53 ? -8.648 17.359 1.803 1 98.06 53 PHE B C 1
ATOM 2151 O O . PHE B 1 53 ? -8.188 17.734 2.881 1 98.06 53 PHE B O 1
ATOM 2158 N N . ASP B 1 54 ? -9.516 18.016 1.188 1 97.81 54 ASP B N 1
ATOM 2159 C CA . ASP B 1 54 ? -10.016 19.312 1.628 1 97.81 54 ASP B CA 1
ATOM 2160 C C . ASP B 1 54 ? -10.773 19.188 2.943 1 97.81 54 ASP B C 1
ATOM 2162 O O . ASP B 1 54 ? -10.672 20.062 3.809 1 97.81 54 ASP B O 1
ATOM 2166 N N . THR B 1 55 ? -11.531 18.156 3.082 1 98.69 55 THR B N 1
ATOM 2167 C CA . THR B 1 55 ? -12.305 17.953 4.305 1 98.69 55 THR B CA 1
ATOM 2168 C C . THR B 1 55 ? -11.375 17.766 5.5 1 98.69 55 THR B C 1
ATOM 2170 O O . THR B 1 55 ? -11.609 18.328 6.57 1 98.69 55 THR B O 1
ATOM 2173 N N . LEU B 1 56 ? -10.367 16.984 5.309 1 98.81 56 LEU B N 1
ATOM 2174 C CA . LEU B 1 56 ? -9.422 16.734 6.391 1 98.81 56 LEU B CA 1
ATOM 2175 C C . LEU B 1 56 ? -8.727 18.016 6.812 1 98.81 56 LEU B C 1
ATOM 2177 O O . LEU B 1 56 ? -8.539 18.281 8.008 1 98.81 56 LEU B O 1
ATOM 2181 N N . ARG B 1 57 ? -8.328 18.859 5.84 1 98.69 57 ARG B N 1
ATOM 2182 C CA . ARG B 1 57 ? -7.723 20.156 6.148 1 98.69 57 ARG B CA 1
ATOM 2183 C C . ARG B 1 57 ? -8.719 21.062 6.855 1 98.69 57 ARG B C 1
ATOM 2185 O O . ARG B 1 57 ? -8.336 21.828 7.742 1 98.69 57 ARG B O 1
ATOM 2192 N N . MET B 1 58 ? -9.977 20.953 6.48 1 98.69 58 MET B N 1
ATOM 2193 C CA . MET B 1 58 ? -11.016 21.797 7.074 1 98.69 58 MET B CA 1
ATOM 2194 C C . MET B 1 58 ? -11.211 21.453 8.547 1 98.69 58 MET B C 1
ATOM 2196 O O . MET B 1 58 ? -11.383 22.344 9.383 1 98.69 58 MET B O 1
ATOM 2200 N N . VAL B 1 59 ? -11.109 20.203 8.898 1 98.75 59 VAL B N 1
ATOM 2201 C CA . VAL B 1 59 ? -11.523 19.797 10.234 1 98.75 59 VAL B CA 1
ATOM 2202 C C . VAL B 1 59 ? -10.328 19.828 11.18 1 98.75 59 VAL B C 1
ATOM 2204 O O . VAL B 1 59 ? -10.492 19.766 12.406 1 98.75 59 VAL B O 1
ATOM 2207 N N . CYS B 1 60 ? -9.109 19.938 10.688 1 98.75 60 CYS B N 1
ATOM 2208 C CA . CYS B 1 60 ? -7.949 19.875 11.562 1 98.75 60 CYS B CA 1
ATOM 2209 C C . CYS B 1 60 ? -7.668 21.219 12.203 1 98.75 60 CYS B C 1
ATOM 2211 O O . CYS B 1 60 ? -8.156 22.25 11.727 1 98.75 60 CYS B O 1
ATOM 2213 N N . ASP B 1 61 ? -6.902 21.188 13.328 1 98.81 61 ASP B N 1
ATOM 2214 C CA . ASP B 1 61 ? -6.43 22.422 13.953 1 98.81 61 ASP B CA 1
ATOM 2215 C C . ASP B 1 61 ? -5.094 22.859 13.359 1 98.81 61 ASP B C 1
ATOM 2217 O O . ASP B 1 61 ? -4.809 24.062 13.289 1 98.81 61 ASP B O 1
ATOM 2221 N N . ALA B 1 62 ? -4.273 21.922 12.977 1 98.81 62 ALA B N 1
ATOM 2222 C CA . ALA B 1 62 ? -2.961 22.188 12.398 1 98.81 62 ALA B CA 1
ATOM 2223 C C . ALA B 1 62 ? -2.609 21.141 11.336 1 98.81 62 ALA B C 1
ATOM 2225 O O . ALA B 1 62 ? -2.947 19.969 11.484 1 98.81 62 ALA B O 1
ATOM 2226 N N . LEU B 1 63 ? -2.004 21.578 10.297 1 98.69 63 LEU B N 1
ATOM 2227 C CA . LEU B 1 63 ? -1.46 20.734 9.227 1 98.69 63 LEU B CA 1
ATOM 2228 C C . LEU B 1 63 ? 0.057 20.641 9.344 1 98.69 63 LEU B C 1
ATOM 2230 O O . LEU B 1 63 ? 0.755 21.656 9.352 1 98.69 63 LEU B O 1
ATOM 2234 N N . VAL B 1 64 ? 0.553 19.453 9.492 1 98.81 64 VAL B N 1
ATOM 2235 C CA . VAL B 1 64 ? 1.979 19.188 9.664 1 98.81 64 VAL B CA 1
ATOM 2236 C C . VAL B 1 64 ? 2.547 18.578 8.391 1 98.81 64 VAL B C 1
ATOM 2238 O O . VAL B 1 64 ? 1.98 17.625 7.844 1 98.81 64 VAL B O 1
ATOM 2241 N N . VAL B 1 65 ? 3.611 19.094 7.875 1 98.38 65 VAL B N 1
ATOM 2242 C CA . VAL B 1 65 ? 4.27 18.562 6.684 1 98.38 65 VAL B CA 1
ATOM 2243 C C . VAL B 1 65 ? 5.781 18.688 6.832 1 98.38 65 VAL B C 1
ATOM 2245 O O . VAL B 1 65 ? 6.273 19.516 7.602 1 98.38 65 VAL B O 1
ATOM 2248 N N . ALA B 1 66 ? 6.512 17.844 6.164 1 98.19 66 ALA B N 1
ATOM 2249 C CA . ALA B 1 66 ? 7.973 17.922 6.176 1 98.19 66 ALA B CA 1
ATOM 2250 C C . ALA B 1 66 ? 8.477 18.844 5.066 1 98.19 66 ALA B C 1
ATOM 2252 O O . ALA B 1 66 ? 7.887 18.906 3.988 1 98.19 66 ALA B O 1
ATOM 2253 N N . ALA B 1 67 ? 9.609 19.391 5.238 1 97.19 67 ALA B N 1
ATOM 2254 C CA . ALA B 1 67 ? 10.219 20.328 4.297 1 97.19 67 ALA B CA 1
ATOM 2255 C C . ALA B 1 67 ? 10.414 19.688 2.928 1 97.19 67 ALA B C 1
ATOM 2257 O O . ALA B 1 67 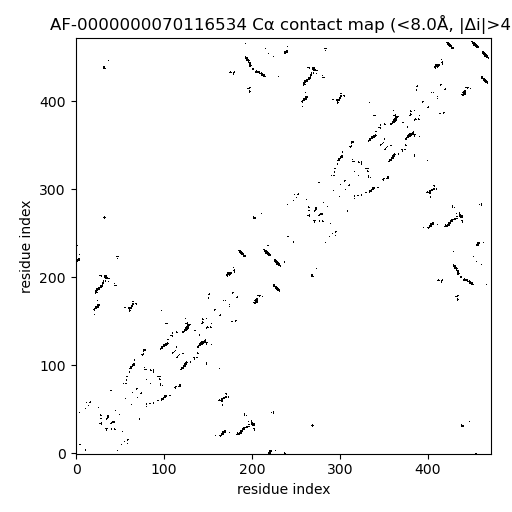? 10.242 20.344 1.898 1 97.19 67 ALA B O 1
ATOM 2258 N N . GLY B 1 68 ? 10.797 18.438 2.951 1 94.69 68 GLY B N 1
ATOM 2259 C CA . GLY B 1 68 ? 10.977 17.75 1.681 1 94.69 68 GLY B CA 1
ATOM 2260 C C . GLY B 1 68 ? 9.719 17.734 0.831 1 94.69 68 GLY B C 1
ATOM 2261 O O . GLY B 1 68 ? 9.781 17.953 -0.379 1 94.69 68 GLY B O 1
ATOM 2262 N N . THR B 1 69 ? 8.609 17.406 1.426 1 94.81 69 THR B N 1
ATOM 2263 C CA . THR B 1 69 ? 7.328 17.406 0.729 1 94.81 69 THR B CA 1
ATOM 2264 C C . THR B 1 69 ? 6.945 18.812 0.289 1 94.81 69 THR B C 1
ATOM 2266 O O . THR B 1 69 ? 6.434 19.016 -0.816 1 94.81 69 THR B O 1
ATOM 2269 N N . VAL B 1 70 ? 7.156 19.828 1.126 1 95.56 70 VAL B N 1
ATOM 2270 C CA . VAL B 1 70 ? 6.895 21.219 0.771 1 95.56 70 VAL B CA 1
ATOM 2271 C C . VAL B 1 70 ? 7.609 21.562 -0.535 1 95.56 70 VAL B C 1
ATOM 2273 O O . VAL B 1 70 ? 7.016 22.156 -1.433 1 95.56 70 VAL B O 1
ATOM 2276 N N . ARG B 1 71 ? 8.859 21.156 -0.656 1 93 71 ARG B N 1
ATOM 2277 C CA . ARG B 1 71 ? 9.656 21.453 -1.843 1 93 71 ARG B CA 1
ATOM 2278 C C . ARG B 1 71 ? 9.156 20.656 -3.047 1 93 71 ARG B C 1
ATOM 2280 O O . ARG B 1 71 ? 8.906 21.219 -4.113 1 93 71 ARG B O 1
ATOM 2287 N N . ALA B 1 72 ? 8.977 19.359 -2.84 1 90.94 72 ALA B N 1
ATOM 2288 C CA . ALA B 1 72 ? 8.648 18.469 -3.943 1 90.94 72 ALA B CA 1
ATOM 2289 C C . ALA B 1 72 ? 7.27 18.781 -4.516 1 90.94 72 ALA B C 1
ATOM 2291 O O . ALA B 1 72 ? 7.082 18.781 -5.734 1 90.94 72 ALA B O 1
ATOM 2292 N N . GLU B 1 73 ? 6.316 19.031 -3.617 1 91.12 73 GLU B N 1
ATOM 2293 C CA . GLU B 1 73 ? 4.93 19.203 -4.023 1 91.12 73 GLU B CA 1
ATOM 2294 C C . GLU B 1 73 ? 4.609 20.688 -4.242 1 91.12 73 GLU B C 1
ATOM 2296 O O . GLU B 1 73 ? 3.486 21.031 -4.609 1 91.12 73 GLU B O 1
ATOM 2301 N N . ARG B 1 74 ? 5.492 21.578 -4.062 1 90.31 74 ARG B N 1
ATOM 2302 C CA . ARG B 1 74 ? 5.305 23.016 -4.199 1 90.31 74 ARG B CA 1
ATOM 2303 C C . ARG B 1 74 ? 4.059 23.484 -3.449 1 90.31 74 ARG B C 1
ATOM 2305 O O . ARG B 1 74 ? 3.193 24.141 -4.027 1 90.31 74 ARG B O 1
ATOM 2312 N N . TYR B 1 75 ? 4.164 23.172 -2.209 1 92.19 75 TYR B N 1
ATOM 2313 C CA . TYR B 1 75 ? 3.023 23.516 -1.368 1 92.19 75 TYR B CA 1
ATOM 2314 C C . TYR B 1 75 ? 2.723 25 -1.438 1 92.19 75 TYR B C 1
ATOM 2316 O O . TYR B 1 75 ? 3.635 25.828 -1.374 1 92.19 75 TYR B O 1
ATOM 2324 N N . ASP B 1 76 ? 1.432 25.359 -1.473 1 92.44 76 ASP B N 1
ATOM 2325 C CA . ASP B 1 76 ? 0.937 26.719 -1.4 1 92.44 76 ASP B CA 1
ATOM 2326 C C . ASP B 1 76 ? 0.531 27.094 0.027 1 92.44 76 ASP B C 1
ATOM 2328 O O . ASP B 1 76 ? 0.651 26.266 0.939 1 92.44 76 ASP B O 1
ATOM 2332 N N . ALA B 1 77 ? 0.116 28.359 0.101 1 94.56 77 ALA B N 1
ATOM 2333 C CA . ALA B 1 77 ? -0.426 28.812 1.381 1 94.56 77 ALA B CA 1
ATOM 2334 C C . ALA B 1 77 ? -1.653 27.984 1.775 1 94.56 77 ALA B C 1
ATOM 2336 O O . ALA B 1 77 ? -2.447 27.594 0.917 1 94.56 77 ALA B O 1
ATOM 2337 N N . LEU B 1 78 ? -1.702 27.719 3.068 1 95.69 78 LEU B N 1
ATOM 2338 C CA . LEU B 1 78 ? -2.852 26.984 3.584 1 95.69 78 LEU B CA 1
ATOM 2339 C C . LEU B 1 78 ? -4.078 27.891 3.678 1 95.69 78 LEU B C 1
ATOM 2341 O O . LEU B 1 78 ? -4.512 28.234 4.777 1 95.69 78 LEU B O 1
ATOM 2345 N N . ARG B 1 79 ? -4.609 28.156 2.396 1 92.94 79 ARG B N 1
ATOM 2346 C CA . ARG B 1 79 ? -5.82 28.953 2.283 1 92.94 79 ARG B CA 1
ATOM 2347 C C . ARG B 1 79 ? -7.023 28.094 1.937 1 92.94 79 ARG B C 1
ATOM 2349 O O . ARG B 1 79 ? -7.027 27.406 0.908 1 92.94 79 ARG B O 1
ATOM 2356 N N . LEU B 1 80 ? -7.891 27.875 2.854 1 96.44 80 LEU B N 1
ATOM 2357 C CA . LEU B 1 80 ? -9.109 27.094 2.639 1 96.44 80 LEU B CA 1
ATOM 2358 C C . LEU B 1 80 ? -10.102 27.875 1.785 1 96.44 80 LEU B C 1
ATOM 2360 O O . LEU B 1 80 ? -9.922 29.078 1.559 1 96.44 80 LEU B O 1
ATOM 2364 N N . THR B 1 81 ? -11.008 27.219 1.187 1 96.56 81 THR B N 1
ATOM 2365 C CA . THR B 1 81 ? -12.086 27.875 0.458 1 96.56 81 THR B CA 1
ATOM 2366 C C . THR B 1 81 ? -12.938 28.734 1.402 1 96.56 81 THR B C 1
ATOM 2368 O O . THR B 1 81 ? -12.906 28.531 2.619 1 96.56 81 THR B O 1
ATOM 2371 N N . ALA B 1 82 ? -13.664 29.641 0.844 1 97.75 82 ALA B N 1
ATOM 2372 C CA . ALA B 1 82 ? -14.57 30.469 1.645 1 97.75 82 ALA B CA 1
ATOM 2373 C C . ALA B 1 82 ? -15.57 29.609 2.404 1 97.75 82 ALA B C 1
ATOM 2375 O O . ALA B 1 82 ? -15.883 29.875 3.566 1 97.75 82 ALA B O 1
ATOM 2376 N N . GLU B 1 83 ? -16.031 28.609 1.763 1 97.19 83 GLU B N 1
ATOM 2377 C CA . GLU B 1 83 ? -17.016 27.719 2.373 1 97.19 83 GLU B CA 1
ATOM 2378 C C . GLU B 1 83 ? -16.406 26.953 3.543 1 97.19 83 GLU B C 1
ATOM 2380 O O . GLU B 1 83 ? -17.047 26.797 4.586 1 97.19 83 GLU B O 1
ATOM 2385 N N . ALA B 1 84 ? -15.211 26.484 3.381 1 98.06 84 ALA B N 1
ATOM 2386 C CA . ALA B 1 84 ? -14.523 25.75 4.445 1 98.06 84 ALA B CA 1
ATOM 2387 C C . ALA B 1 84 ? -14.234 26.656 5.633 1 98.06 84 ALA B C 1
ATOM 2389 O O . ALA B 1 84 ? -14.391 26.25 6.789 1 98.06 84 ALA B O 1
ATOM 2390 N N . ARG B 1 85 ? -13.883 27.906 5.367 1 98.44 85 ARG B N 1
ATOM 2391 C CA . ARG B 1 85 ? -13.625 28.875 6.418 1 98.44 85 ARG B CA 1
ATOM 2392 C C . ARG B 1 85 ? -14.891 29.188 7.211 1 98.44 85 ARG B C 1
ATOM 2394 O O . ARG B 1 85 ? -14.867 29.234 8.445 1 98.44 85 ARG B O 1
ATOM 2401 N N . ALA B 1 86 ? -15.945 29.359 6.449 1 98.38 86 ALA B N 1
ATOM 2402 C CA . ALA B 1 86 ? -17.234 29.625 7.098 1 98.38 86 ALA B CA 1
ATOM 2403 C C . ALA B 1 86 ? -17.641 28.453 7.984 1 98.38 86 ALA B C 1
ATOM 2405 O O . ALA B 1 86 ? -18.141 28.641 9.094 1 98.38 86 ALA B O 1
ATOM 2406 N N . TRP B 1 87 ? -17.438 27.266 7.488 1 98.06 87 TRP B N 1
ATOM 2407 C CA . TRP B 1 87 ? -17.75 26.062 8.258 1 98.06 87 TRP B CA 1
ATOM 2408 C C . TRP B 1 87 ? -16.938 26.031 9.547 1 98.06 87 TRP B C 1
ATOM 2410 O O . TRP B 1 87 ? -17.469 25.734 10.617 1 98.06 87 TRP B O 1
ATOM 2420 N N . ARG B 1 88 ? -15.664 26.312 9.453 1 98.5 88 ARG B N 1
ATOM 2421 C CA . ARG B 1 88 ? -14.781 26.297 10.617 1 98.5 88 ARG B CA 1
ATOM 2422 C C . ARG B 1 88 ? -15.258 27.297 11.68 1 98.5 88 ARG B C 1
ATOM 2424 O O . ARG B 1 88 ? -15.43 26.922 12.844 1 98.5 88 ARG B O 1
ATOM 2431 N N . VAL B 1 89 ? -15.547 28.484 11.258 1 98.56 89 VAL B N 1
ATOM 2432 C CA . VAL B 1 89 ? -15.977 29.531 12.18 1 98.56 89 VAL B CA 1
ATOM 2433 C C . VAL B 1 89 ? -17.297 29.125 12.836 1 98.56 89 VAL B C 1
ATOM 2435 O O . VAL B 1 89 ? -17.453 29.266 14.055 1 98.56 89 VAL B O 1
ATOM 2438 N N . ALA B 1 90 ? -18.125 28.578 12.07 1 98.31 90 ALA B N 1
ATOM 2439 C CA . ALA B 1 90 ? -19.438 28.156 12.57 1 98.31 90 ALA B CA 1
ATOM 2440 C C . ALA B 1 90 ? -19.281 27.031 13.594 1 98.31 90 ALA B C 1
ATOM 2442 O O . ALA B 1 90 ? -20.172 26.828 14.43 1 98.31 90 ALA B O 1
ATOM 2443 N N . HIS B 1 91 ? -18.219 26.328 13.586 1 97.56 91 HIS B N 1
ATOM 2444 C CA . HIS B 1 91 ? -18 25.203 14.477 1 97.56 91 HIS B CA 1
ATOM 2445 C C . HIS B 1 91 ? -17 25.547 15.57 1 97.56 91 HIS B C 1
ATOM 2447 O O . HIS B 1 91 ? -16.422 24.641 16.203 1 97.56 91 HIS B O 1
ATOM 2453 N N . GLY B 1 92 ? -16.656 26.828 15.695 1 97.75 92 GLY B N 1
ATOM 2454 C CA . GLY B 1 92 ? -15.844 27.297 16.797 1 97.75 92 GLY B CA 1
ATOM 2455 C C . GLY B 1 92 ? -14.352 27.141 16.562 1 97.75 92 GLY B C 1
ATOM 2456 O O . GLY B 1 92 ? -13.555 27.172 17.5 1 97.75 92 GLY B O 1
ATOM 2457 N N . LEU B 1 93 ? -13.992 26.922 15.344 1 98.25 93 LEU B N 1
ATOM 2458 C CA . LEU B 1 93 ? -12.578 26.766 14.992 1 98.25 93 LEU B CA 1
ATOM 2459 C C . LEU B 1 93 ? -12.023 28.047 14.414 1 98.25 93 LEU B C 1
ATOM 2461 O O . LEU B 1 93 ? -12.773 28.922 13.984 1 98.25 93 LEU B O 1
ATOM 2465 N N . SER B 1 94 ? -10.719 28.219 14.484 1 97.88 94 SER B N 1
ATOM 2466 C CA . SER B 1 94 ? -10.078 29.328 13.789 1 97.88 94 SER B CA 1
ATOM 2467 C C . SER B 1 94 ? -10.352 29.266 12.289 1 97.88 94 SER B C 1
ATOM 2469 O O . SER B 1 94 ? -10.531 28.188 11.727 1 97.88 94 SER B O 1
ATOM 2471 N N . GLU B 1 95 ? -10.398 30.422 11.68 1 98.06 95 GLU B N 1
ATOM 2472 C CA . GLU B 1 95 ? -10.711 30.531 10.258 1 98.06 95 GLU B CA 1
ATOM 2473 C C . GLU B 1 95 ? -9.75 29.688 9.414 1 98.06 95 GLU B C 1
ATOM 2475 O O . GLU B 1 95 ? -10.148 29.094 8.414 1 98.06 95 GLU B O 1
ATOM 2480 N N . PHE B 1 96 ? -8.484 29.656 9.797 1 98.25 96 PHE B N 1
ATOM 2481 C CA . PHE B 1 96 ? -7.441 28.891 9.125 1 98.25 96 PHE B CA 1
ATOM 2482 C C . PHE B 1 96 ? -6.75 27.938 10.102 1 98.25 96 PHE B C 1
ATOM 2484 O O . PHE B 1 96 ? -6.508 28.297 11.258 1 98.25 96 PHE B O 1
ATOM 2491 N N . PRO B 1 97 ? -6.426 26.688 9.625 1 98.31 97 PRO B N 1
ATOM 2492 C CA . PRO B 1 97 ? -5.547 25.844 10.445 1 98.31 97 PRO B CA 1
ATOM 2493 C C . PRO B 1 97 ? -4.125 26.391 10.539 1 98.31 97 PRO B C 1
ATOM 2495 O O . PRO B 1 97 ? -3.719 27.203 9.695 1 98.31 97 PRO B O 1
ATOM 2498 N N . LEU B 1 98 ? -3.488 26 11.555 1 98.19 98 LEU B N 1
ATOM 2499 C CA . LEU B 1 98 ? -2.076 26.328 11.727 1 98.19 98 LEU B CA 1
ATOM 2500 C C . LEU B 1 98 ? -1.209 25.469 10.805 1 98.19 98 LEU B C 1
ATOM 2502 O O . LEU B 1 98 ? -1.365 24.25 10.758 1 98.19 98 LEU B O 1
ATOM 2506 N N . MET B 1 99 ? -0.347 26.125 9.992 1 98.25 99 MET B N 1
ATOM 2507 C CA . MET B 1 99 ? 0.635 25.406 9.188 1 98.25 99 MET B CA 1
ATOM 2508 C C . MET B 1 99 ? 1.894 25.109 10 1 98.25 99 MET B C 1
ATOM 2510 O O . MET B 1 99 ? 2.48 26.016 10.594 1 98.25 99 MET B O 1
ATOM 2514 N N . VAL B 1 100 ? 2.277 23.875 10.047 1 98.75 100 VAL B N 1
ATOM 2515 C CA . VAL B 1 100 ? 3.479 23.453 10.766 1 98.75 100 VAL B CA 1
ATOM 2516 C C . VAL B 1 100 ? 4.418 22.719 9.812 1 98.75 100 VAL B C 1
ATOM 2518 O O . VAL B 1 100 ? 4.016 21.75 9.156 1 98.75 100 VAL B O 1
ATOM 2521 N N . ILE B 1 101 ? 5.648 23.125 9.711 1 98.62 101 ILE B N 1
ATOM 2522 C CA . ILE B 1 101 ? 6.645 22.484 8.852 1 98.62 101 ILE B CA 1
ATOM 2523 C C . ILE B 1 101 ? 7.766 21.906 9.703 1 98.62 101 ILE B C 1
ATOM 2525 O O . ILE B 1 101 ? 8.328 22.594 10.562 1 98.62 101 ILE B O 1
ATOM 2529 N N . VAL B 1 102 ? 8.047 20.656 9.547 1 98.75 102 VAL B N 1
ATOM 2530 C CA . VAL B 1 102 ? 9.18 20.016 10.211 1 98.75 102 VAL B CA 1
ATOM 2531 C C . VAL B 1 102 ? 10.406 20.078 9.305 1 98.75 102 VAL B C 1
ATOM 2533 O O . VAL B 1 102 ? 10.367 19.609 8.164 1 98.75 102 VAL B O 1
ATOM 2536 N N . SER B 1 103 ? 11.461 20.609 9.828 1 98.19 103 SER B N 1
ATOM 2537 C CA . SER B 1 103 ? 12.672 20.734 9.031 1 98.19 103 SER B CA 1
ATOM 2538 C C . SER B 1 103 ? 13.922 20.719 9.906 1 98.19 103 SER B C 1
ATOM 2540 O O . SER B 1 103 ? 14.094 21.594 10.766 1 98.19 103 SER B O 1
ATOM 2542 N N . GLY B 1 104 ? 14.766 19.734 9.648 1 96.56 104 GLY B N 1
ATOM 2543 C CA . GLY B 1 104 ? 16.031 19.719 10.367 1 96.56 104 GLY B CA 1
ATOM 2544 C C . GLY B 1 104 ? 17.047 20.703 9.812 1 96.56 104 GLY B C 1
ATOM 2545 O O . GLY B 1 104 ? 17.781 21.344 10.578 1 96.56 104 GLY B O 1
ATOM 2546 N N . ALA B 1 105 ? 17.062 20.938 8.531 1 95.19 105 ALA B N 1
ATOM 2547 C CA . ALA B 1 105 ? 18.078 21.719 7.859 1 95.19 105 ALA B CA 1
ATOM 2548 C C . ALA B 1 105 ? 17.625 23.172 7.684 1 95.19 105 ALA B C 1
ATOM 2550 O O . ALA B 1 105 ? 18.438 24.047 7.371 1 95.19 105 ALA B O 1
ATOM 2551 N N . LEU B 1 106 ? 16.344 23.422 7.781 1 96.56 106 LEU B N 1
ATOM 2552 C CA . LEU B 1 106 ? 15.742 24.75 7.586 1 96.56 106 LEU B CA 1
ATOM 2553 C C . LEU B 1 106 ? 16.047 25.281 6.188 1 96.56 106 LEU B C 1
ATOM 2555 O O . LEU B 1 106 ? 16.203 26.484 6 1 96.56 106 LEU B O 1
ATOM 2559 N N . ALA B 1 107 ? 16.266 24.328 5.254 1 93.44 107 ALA B N 1
ATOM 2560 C CA . ALA B 1 107 ? 16.469 24.703 3.861 1 93.44 107 ALA B CA 1
ATOM 2561 C C . ALA B 1 107 ? 15.148 25.094 3.201 1 93.44 107 ALA B C 1
ATOM 2563 O O . ALA B 1 107 ? 14.648 24.391 2.326 1 93.44 107 ALA B O 1
ATOM 2564 N N . LEU B 1 108 ? 14.594 26.188 3.611 1 96 108 LEU B N 1
ATOM 2565 C CA . LEU B 1 108 ? 13.305 26.734 3.186 1 96 108 LEU B CA 1
ATOM 2566 C C . LEU B 1 108 ? 13.469 28.172 2.693 1 96 108 LEU B C 1
ATOM 2568 O O . LEU B 1 108 ? 14.312 28.922 3.201 1 96 108 LEU B O 1
ATOM 2572 N N . ASP B 1 109 ? 12.711 28.516 1.695 1 94.5 109 ASP B N 1
ATOM 2573 C CA . ASP B 1 109 ? 12.727 29.859 1.117 1 94.5 109 ASP B CA 1
ATOM 2574 C C . ASP B 1 109 ? 11.594 30.703 1.677 1 94.5 109 ASP B C 1
ATOM 2576 O O . ASP B 1 109 ? 10.414 30.422 1.424 1 94.5 109 ASP B O 1
ATOM 2580 N N . PRO B 1 110 ? 11.977 31.812 2.377 1 95.44 110 PRO B N 1
ATOM 2581 C CA . PRO B 1 110 ? 10.93 32.656 2.959 1 95.44 110 PRO B CA 1
ATOM 2582 C C . PRO B 1 110 ? 9.977 33.219 1.909 1 95.44 110 PRO B C 1
ATOM 2584 O O . PRO B 1 110 ? 8.875 33.656 2.244 1 95.44 110 PRO B O 1
ATOM 2587 N N . ALA B 1 111 ? 10.383 33.188 0.687 1 95 111 ALA B N 1
ATOM 2588 C CA . ALA B 1 111 ? 9.578 33.812 -0.37 1 95 111 ALA B CA 1
ATOM 2589 C C . ALA B 1 111 ? 8.516 32.844 -0.877 1 95 111 ALA B C 1
ATOM 2591 O O . ALA B 1 111 ? 7.602 33.25 -1.603 1 95 111 ALA B O 1
ATOM 2592 N N . GLN B 1 112 ? 8.617 31.609 -0.493 1 94.94 112 GLN B N 1
ATOM 2593 C CA . GLN B 1 112 ? 7.613 30.625 -0.917 1 94.94 112 GLN B CA 1
ATOM 2594 C C . GLN B 1 112 ? 6.227 31.016 -0.417 1 94.94 112 GLN B C 1
ATOM 2596 O O . GLN B 1 112 ? 6.074 31.484 0.715 1 94.94 112 GLN B O 1
ATOM 2601 N N . PRO B 1 113 ? 5.195 30.781 -1.15 1 95 113 PRO B N 1
ATOM 2602 C CA . PRO B 1 113 ? 3.834 31.172 -0.781 1 95 113 PRO B CA 1
ATOM 2603 C C . PRO B 1 113 ? 3.393 30.578 0.556 1 95 113 PRO B C 1
ATOM 2605 O O . PRO B 1 113 ? 2.592 31.188 1.271 1 95 113 PRO B O 1
ATOM 2608 N N . ILE B 1 114 ? 3.914 29.422 0.852 1 96.38 114 ILE B N 1
ATOM 2609 C CA . ILE B 1 114 ? 3.553 28.766 2.104 1 96.38 114 ILE B CA 1
ATOM 2610 C C . ILE B 1 114 ? 3.896 29.672 3.281 1 96.38 114 ILE B C 1
ATOM 2612 O O . ILE B 1 114 ? 3.291 29.578 4.352 1 96.38 114 ILE B O 1
ATOM 2616 N N . PHE B 1 115 ? 4.844 30.625 3.074 1 96.31 115 PHE B N 1
ATOM 2617 C CA . PHE B 1 115 ? 5.242 31.609 4.074 1 96.31 115 PHE B CA 1
ATOM 2618 C C . PHE B 1 115 ? 4.746 33 3.693 1 96.31 115 PHE B C 1
ATOM 2620 O O . PHE B 1 115 ? 3.965 33.594 4.43 1 96.31 115 PHE B O 1
ATOM 2627 N N . ALA B 1 116 ? 5.051 33.438 2.512 1 94.44 116 ALA B N 1
ATOM 2628 C CA . ALA B 1 116 ? 4.852 34.812 2.076 1 94.44 116 ALA B CA 1
ATOM 2629 C C . ALA B 1 116 ? 3.365 35.125 1.955 1 94.44 116 ALA B C 1
ATOM 2631 O O . ALA B 1 116 ? 2.963 36.281 2.096 1 94.44 116 ALA B O 1
ATOM 2632 N N . ASP B 1 117 ? 2.572 34.156 1.755 1 95 117 ASP B N 1
ATOM 2633 C CA . ASP B 1 117 ? 1.142 34.344 1.545 1 95 117 ASP B CA 1
ATOM 2634 C C . ASP B 1 117 ? 0.326 33.656 2.631 1 95 117 ASP B C 1
ATOM 2636 O O . ASP B 1 117 ? -0.884 33.469 2.484 1 95 117 ASP B O 1
ATOM 2640 N N . ALA B 1 118 ? 0.954 33.219 3.607 1 95.31 118 ALA B N 1
ATOM 2641 C CA . ALA B 1 118 ? 0.276 32.5 4.676 1 95.31 118 ALA B CA 1
ATOM 2642 C C . ALA B 1 118 ? -0.717 33.375 5.41 1 95.31 118 ALA B C 1
ATOM 2644 O O . ALA B 1 118 ? -0.368 34.5 5.84 1 95.31 118 ALA B O 1
ATOM 2645 N N . PRO B 1 119 ? -1.941 32.969 5.594 1 94.75 119 PRO B N 1
ATOM 2646 C CA . PRO B 1 119 ? -2.896 33.781 6.348 1 94.75 119 PRO B CA 1
ATOM 2647 C C . PRO B 1 119 ? -2.564 33.844 7.836 1 94.75 119 PRO B C 1
ATOM 2649 O O . PRO B 1 119 ? -2.928 34.812 8.508 1 94.75 119 PRO B O 1
ATOM 2652 N N . VAL B 1 120 ? -2.016 32.75 8.344 1 94.25 120 VAL B N 1
ATOM 2653 C CA . VAL B 1 120 ? -1.45 32.656 9.68 1 94.25 120 VAL B CA 1
ATOM 2654 C C . VAL B 1 120 ? 0.03 32.281 9.594 1 94.25 120 VAL B C 1
ATOM 2656 O O . VAL B 1 120 ? 0.414 31.391 8.828 1 94.25 120 VAL B O 1
ATOM 2659 N N . PRO B 1 121 ? 0.865 33.062 10.32 1 94.81 121 PRO B N 1
ATOM 2660 C CA . PRO B 1 121 ? 2.281 32.688 10.266 1 94.81 121 PRO B CA 1
ATOM 2661 C C . PRO B 1 121 ? 2.525 31.219 10.617 1 94.81 121 PRO B C 1
ATOM 2663 O O . PRO B 1 121 ? 2.066 30.75 11.664 1 94.81 121 PRO B O 1
ATOM 2666 N N . PRO B 1 122 ? 3.266 30.516 9.812 1 98.06 122 PRO B N 1
ATOM 2667 C CA . PRO B 1 122 ? 3.525 29.109 10.094 1 98.06 122 PRO B CA 1
ATOM 2668 C C . PRO B 1 122 ? 4.484 28.906 11.258 1 98.06 122 PRO B C 1
ATOM 2670 O O . PRO B 1 122 ? 5.168 29.844 11.68 1 98.06 122 PRO B O 1
ATOM 2673 N N . ILE B 1 123 ? 4.449 27.734 11.766 1 98.38 123 ILE B N 1
ATOM 2674 C CA . ILE B 1 123 ? 5.457 27.25 12.711 1 98.38 123 ILE B CA 1
ATOM 2675 C C . ILE B 1 123 ? 6.43 26.312 11.992 1 98.38 123 ILE B C 1
ATOM 2677 O O . ILE B 1 123 ? 6.02 25.484 11.18 1 98.38 123 ILE B O 1
ATOM 2681 N N . VAL B 1 124 ? 7.688 26.469 12.25 1 98.56 124 VAL B N 1
ATOM 2682 C CA . VAL B 1 124 ? 8.695 25.516 11.805 1 98.56 124 VAL B CA 1
ATOM 2683 C C . VAL B 1 124 ? 9.289 24.797 13.016 1 98.56 124 VAL B C 1
ATOM 2685 O O . VAL B 1 124 ? 9.875 25.438 13.898 1 98.56 124 VAL B O 1
ATOM 2688 N N . LEU B 1 125 ? 9.07 23.516 13.109 1 98.75 125 LEU B N 1
ATOM 2689 C CA . LEU B 1 125 ? 9.703 22.688 14.133 1 98.75 125 LEU B CA 1
ATOM 2690 C C . LEU B 1 125 ? 11.086 22.234 13.68 1 98.75 125 LEU B C 1
ATOM 2692 O O . LEU B 1 125 ? 11.227 21.672 12.586 1 98.75 125 LEU B O 1
ATOM 2696 N N . THR B 1 126 ? 12.062 22.453 14.477 1 98.62 126 THR B N 1
ATOM 2697 C CA . THR B 1 126 ? 13.438 22.062 14.203 1 98.62 126 THR B CA 1
ATOM 2698 C C . THR B 1 126 ? 14.141 21.625 15.484 1 98.62 126 THR B C 1
ATOM 2700 O O . THR B 1 126 ? 13.492 21.188 16.438 1 98.62 126 THR B O 1
ATOM 2703 N N . HIS B 1 127 ? 15.414 21.5 15.43 1 98.56 127 HIS B N 1
ATOM 2704 C CA . HIS B 1 127 ? 16.203 21.094 16.578 1 98.56 127 HIS B CA 1
ATOM 2705 C C . HIS B 1 127 ? 17.234 22.141 16.953 1 98.56 127 HIS B C 1
ATOM 2707 O O . HIS B 1 127 ? 17.484 23.078 16.172 1 98.56 127 HIS B O 1
ATOM 2713 N N . HIS B 1 128 ? 17.812 22.016 18.109 1 97.94 128 HIS B N 1
ATOM 2714 C CA . HIS B 1 128 ? 18.672 23.047 18.688 1 97.94 128 HIS B CA 1
ATOM 2715 C C . HIS B 1 128 ? 19.969 23.188 17.891 1 97.94 128 HIS B C 1
ATOM 2717 O O . HIS B 1 128 ? 20.562 24.266 17.859 1 97.94 128 HIS B O 1
ATOM 2723 N N . ALA B 1 129 ? 20.359 22.172 17.188 1 98 129 ALA B N 1
ATOM 2724 C CA . ALA B 1 129 ? 21.609 22.203 16.438 1 98 129 ALA B CA 1
ATOM 2725 C C . ALA B 1 129 ? 21.406 22.766 15.031 1 98 129 ALA B C 1
ATOM 2727 O O . ALA B 1 129 ? 22.344 22.906 14.258 1 98 129 ALA B O 1
ATOM 2728 N N . ALA B 1 130 ? 20.156 23.094 14.719 1 96.94 130 ALA B N 1
ATOM 2729 C CA . ALA B 1 130 ? 19.859 23.594 13.375 1 96.94 130 ALA B CA 1
ATOM 2730 C C . ALA B 1 130 ? 20.469 24.969 13.156 1 96.94 130 ALA B C 1
ATOM 2732 O O . ALA B 1 130 ? 20.609 25.75 14.094 1 96.94 130 ALA B O 1
ATOM 2733 N N . PRO B 1 131 ? 20.828 25.281 11.961 1 94.38 131 PRO B N 1
ATOM 2734 C CA . PRO B 1 131 ? 21.453 26.578 11.672 1 94.38 131 PRO B CA 1
ATOM 2735 C C . PRO B 1 131 ? 20.484 27.734 11.773 1 94.38 131 PRO B C 1
ATOM 2737 O O . PRO B 1 131 ? 19.266 27.531 11.773 1 94.38 131 PRO B O 1
ATOM 2740 N N . ALA B 1 132 ? 21.109 28.938 11.891 1 90.12 132 ALA B N 1
ATOM 2741 C CA . ALA B 1 132 ? 20.297 30.141 11.719 1 90.12 132 ALA B CA 1
ATOM 2742 C C . ALA B 1 132 ? 19.812 30.281 10.281 1 90.12 132 ALA B C 1
ATOM 2744 O O . ALA B 1 132 ? 20.531 29.922 9.344 1 90.12 132 ALA B O 1
ATOM 2745 N N . THR B 1 133 ? 18.594 30.766 10.109 1 90.44 133 THR B N 1
ATOM 2746 C CA . THR B 1 133 ? 18.031 30.891 8.773 1 90.44 133 THR B CA 1
ATOM 2747 C C . THR B 1 133 ? 17.078 32.094 8.703 1 90.44 133 THR B C 1
ATOM 2749 O O . THR B 1 133 ? 16.516 32.5 9.727 1 90.44 133 THR B O 1
ATOM 2752 N N . PRO B 1 134 ? 16.938 32.688 7.543 1 94.25 134 PRO B N 1
ATOM 2753 C CA . PRO B 1 134 ? 16.016 33.812 7.371 1 94.25 134 PRO B CA 1
ATOM 2754 C C . PRO B 1 134 ? 14.547 33.406 7.559 1 94.25 134 PRO B C 1
ATOM 2756 O O . PRO B 1 134 ? 13.664 34.281 7.562 1 94.25 134 PRO B O 1
ATOM 2759 N N . ILE B 1 135 ? 14.305 32.125 7.762 1 95.38 135 ILE B N 1
ATOM 2760 C CA . ILE B 1 135 ? 12.938 31.641 7.902 1 95.38 135 ILE B CA 1
ATOM 2761 C C . ILE B 1 135 ? 12.312 32.219 9.164 1 95.38 135 ILE B C 1
ATOM 2763 O O . ILE B 1 135 ? 11.086 32.344 9.266 1 95.38 135 ILE B O 1
ATOM 2767 N N . ALA B 1 136 ? 13.109 32.594 10.117 1 94 136 ALA B N 1
ATOM 2768 C CA . ALA B 1 136 ? 12.633 33.125 11.391 1 94 136 ALA B CA 1
ATOM 2769 C C . ALA B 1 136 ? 11.906 34.438 11.188 1 94 136 ALA B C 1
ATOM 2771 O O . ALA B 1 136 ? 11.172 34.906 12.07 1 94 136 ALA B O 1
ATOM 2772 N N . GLU B 1 137 ? 12.07 35.062 10.078 1 94.5 137 GLU B N 1
ATOM 2773 C CA . GLU B 1 137 ? 11.438 36.344 9.766 1 94.5 137 GLU B CA 1
ATOM 2774 C C . GLU B 1 137 ? 9.984 36.156 9.336 1 94.5 137 GLU B C 1
ATOM 2776 O O . GLU B 1 137 ? 9.188 37.094 9.391 1 94.5 137 GLU B O 1
ATOM 2781 N N . VAL B 1 138 ? 9.68 34.969 8.922 1 96.06 138 VAL B N 1
ATOM 2782 C CA . VAL B 1 138 ? 8.375 34.781 8.289 1 96.06 138 VAL B CA 1
ATOM 2783 C C . VAL B 1 138 ? 7.617 33.656 8.984 1 96.06 138 VAL B C 1
ATOM 2785 O O . VAL B 1 138 ? 6.477 33.375 8.641 1 96.06 138 VAL B O 1
ATOM 2788 N N . ALA B 1 139 ? 8.188 33 9.977 1 97.56 139 ALA B N 1
ATOM 2789 C CA . ALA B 1 139 ? 7.59 31.891 10.711 1 97.56 139 ALA B CA 1
ATOM 2790 C C . ALA B 1 139 ? 8.094 31.844 12.148 1 97.56 139 ALA B C 1
ATOM 2792 O O . ALA B 1 139 ? 9.156 32.375 12.453 1 97.56 139 ALA B O 1
ATOM 2793 N N . GLU B 1 140 ? 7.297 31.328 12.992 1 97.62 140 GLU B N 1
ATOM 2794 C CA . GLU B 1 140 ? 7.793 31 14.328 1 97.62 140 GLU B CA 1
ATOM 2795 C C . GLU B 1 140 ? 8.625 29.719 14.312 1 97.62 140 GLU B C 1
ATOM 2797 O O . GLU B 1 140 ? 8.109 28.641 14 1 97.62 140 GLU B O 1
ATOM 2802 N N . VAL B 1 141 ? 9.93 29.828 14.602 1 98.19 141 VAL B N 1
ATOM 2803 C CA . VAL B 1 141 ? 10.812 28.672 14.617 1 98.19 141 VAL B CA 1
ATOM 2804 C C . VAL B 1 141 ? 10.938 28.125 16.031 1 98.19 141 VAL B C 1
ATOM 2806 O O . VAL B 1 141 ? 11.375 28.844 16.938 1 98.19 141 VAL B O 1
ATOM 2809 N N . ILE B 1 142 ? 10.508 26.953 16.234 1 98.31 142 ILE B N 1
ATOM 2810 C CA . ILE B 1 142 ? 10.555 26.328 17.547 1 98.31 142 ILE B CA 1
ATOM 2811 C C . ILE B 1 142 ? 11.547 25.172 17.531 1 98.31 142 ILE B C 1
ATOM 2813 O O . ILE B 1 142 ? 11.461 24.281 16.672 1 98.31 142 ILE B O 1
ATOM 2817 N N . ARG B 1 143 ? 12.469 25.172 18.438 1 98.25 143 ARG B N 1
ATOM 2818 C CA . ARG B 1 143 ? 13.5 24.141 18.516 1 98.25 143 ARG B CA 1
ATOM 2819 C C . ARG B 1 143 ? 13.141 23.094 19.562 1 98.25 143 ARG B C 1
ATOM 2821 O O . ARG B 1 143 ? 13.023 23.406 20.75 1 98.25 143 ARG B O 1
ATOM 2828 N N . VAL B 1 144 ? 12.898 21.891 19.125 1 98.38 144 VAL B N 1
ATOM 2829 C CA . VAL B 1 144 ? 12.617 20.75 19.984 1 98.38 144 VAL B CA 1
ATOM 2830 C C . VAL B 1 144 ? 13.586 19.609 19.656 1 98.38 144 VAL B C 1
ATOM 2832 O O . VAL B 1 144 ? 13.633 19.141 18.516 1 98.38 144 VAL B O 1
ATOM 2835 N N . GLY B 1 145 ? 14.289 19.062 20.578 1 98 145 GLY B N 1
ATOM 2836 C CA . GLY B 1 145 ? 15.336 18.078 20.359 1 98 145 GLY B CA 1
ATOM 2837 C C . GLY B 1 145 ? 16.719 18.688 20.203 1 98 145 GLY B C 1
ATOM 2838 O O . GLY B 1 145 ? 16.844 19.906 20 1 98 145 GLY B O 1
ATOM 2839 N N . ASP B 1 146 ? 17.75 17.891 20.25 1 97.5 146 ASP B N 1
ATOM 2840 C CA . ASP B 1 146 ? 19.125 18.391 20.234 1 97.5 146 ASP B CA 1
ATOM 2841 C C . ASP B 1 146 ? 19.703 18.375 18.828 1 97.5 146 ASP B C 1
ATOM 2843 O O . ASP B 1 146 ? 19.766 19.422 18.172 1 97.5 146 ASP B O 1
ATOM 2847 N N . GLU B 1 147 ? 19.938 17.156 18.312 1 97.12 147 GLU B N 1
ATOM 2848 C CA . GLU B 1 147 ? 20.547 17.047 16.984 1 97.12 147 GLU B CA 1
ATOM 2849 C C . GLU B 1 147 ? 19.516 16.688 15.93 1 97.12 147 GLU B C 1
ATOM 2851 O O . GLU B 1 147 ? 19.766 16.812 14.734 1 97.12 147 GLU B O 1
ATOM 2856 N N . HIS B 1 148 ? 18.438 16.188 16.359 1 96.81 148 HIS B N 1
ATOM 2857 C CA . HIS B 1 148 ? 17.297 15.852 15.523 1 96.81 148 HIS B CA 1
ATOM 2858 C C . HIS B 1 148 ? 15.992 16.375 16.125 1 96.81 148 HIS B C 1
ATOM 2860 O O . HIS B 1 148 ? 15.922 16.609 17.344 1 96.81 148 HIS B O 1
ATOM 2866 N N . VAL B 1 149 ? 15.039 16.625 15.297 1 98.25 149 VAL B N 1
ATOM 2867 C CA . VAL B 1 149 ? 13.758 17.094 15.789 1 98.25 149 VAL B CA 1
ATOM 2868 C C . VAL B 1 149 ? 13.117 16.031 16.688 1 98.25 149 VAL B C 1
ATOM 2870 O O . VAL B 1 149 ? 12.992 14.867 16.281 1 98.25 149 VAL B O 1
ATOM 2873 N N . ASP B 1 150 ? 12.773 16.344 17.906 1 98.69 150 ASP B N 1
ATOM 2874 C CA . ASP B 1 150 ? 12 15.5 18.797 1 98.69 150 ASP B CA 1
ATOM 2875 C C . ASP B 1 150 ? 10.508 15.594 18.484 1 98.69 150 ASP B C 1
ATOM 2877 O O . ASP B 1 150 ? 9.82 16.484 19 1 98.69 150 ASP B O 1
ATOM 2881 N N . LEU B 1 151 ? 10.023 14.664 17.703 1 98.69 151 LEU B N 1
ATOM 2882 C CA . LEU B 1 151 ? 8.656 14.719 17.203 1 98.69 151 LEU B CA 1
ATOM 2883 C C . LEU B 1 151 ? 7.66 14.602 18.359 1 98.69 151 LEU B C 1
ATOM 2885 O O . LEU B 1 151 ? 6.605 15.242 18.328 1 98.69 151 LEU B O 1
ATOM 2889 N N . ALA B 1 152 ? 7.914 13.75 19.312 1 98.75 152 ALA B N 1
ATOM 2890 C CA . ALA B 1 152 ? 7.027 13.625 20.469 1 98.75 152 ALA B CA 1
ATOM 2891 C C . ALA B 1 152 ? 6.879 14.953 21.203 1 98.75 152 ALA B C 1
ATOM 2893 O O . ALA B 1 152 ? 5.77 15.359 21.547 1 98.75 152 ALA B O 1
ATOM 2894 N N . ALA B 1 153 ? 8.008 15.609 21.422 1 98.81 153 ALA B N 1
ATOM 2895 C CA . ALA B 1 153 ? 7.984 16.922 22.078 1 98.81 153 ALA B CA 1
ATOM 2896 C C . ALA B 1 153 ? 7.238 17.938 21.219 1 98.81 153 ALA B C 1
ATOM 2898 O O . ALA B 1 153 ? 6.492 18.766 21.734 1 98.81 153 ALA B O 1
ATOM 2899 N N . GLY B 1 154 ? 7.5 17.906 19.906 1 98.81 154 GLY B N 1
ATOM 2900 C CA . GLY B 1 154 ? 6.801 18.797 18.984 1 98.81 154 GLY B CA 1
ATOM 2901 C C . GLY B 1 154 ? 5.297 18.625 19.016 1 98.81 154 GLY B C 1
ATOM 2902 O O . GLY B 1 154 ? 4.551 19.594 19.094 1 98.81 154 GLY B O 1
ATOM 2903 N N . VAL B 1 155 ? 4.832 17.344 18.938 1 98.88 155 VAL B N 1
ATOM 2904 C CA . VAL B 1 155 ? 3.408 17.031 18.953 1 98.88 155 VAL B CA 1
ATOM 2905 C C . VAL B 1 155 ? 2.799 17.5 20.281 1 98.88 155 VAL B C 1
ATOM 2907 O O . VAL B 1 155 ? 1.739 18.141 20.297 1 98.88 155 VAL B O 1
ATOM 2910 N N . ARG B 1 156 ? 3.486 17.203 21.375 1 98.69 156 ARG B N 1
ATOM 2911 C CA . ARG B 1 156 ? 3.023 17.656 22.688 1 98.69 156 ARG B CA 1
ATOM 2912 C C . ARG B 1 156 ? 2.889 19.172 22.734 1 98.69 156 ARG B C 1
ATOM 2914 O O . ARG B 1 156 ? 1.894 19.703 23.234 1 98.69 156 ARG B O 1
ATOM 2921 N N . LEU B 1 157 ? 3.906 19.828 22.266 1 98.69 157 LEU B N 1
ATOM 2922 C CA . LEU B 1 157 ? 3.908 21.281 22.234 1 98.69 157 LEU B CA 1
ATOM 2923 C C . LEU B 1 157 ? 2.707 21.828 21.469 1 98.69 157 LEU B C 1
ATOM 2925 O O . LEU B 1 157 ? 2.027 22.734 21.938 1 98.69 157 LEU B O 1
ATOM 2929 N N . LEU B 1 158 ? 2.42 21.297 20.281 1 98.81 158 LEU B N 1
ATOM 2930 C CA . LEU B 1 158 ? 1.297 21.734 19.469 1 98.81 158 LEU B CA 1
ATOM 2931 C C . LEU B 1 158 ? -0.028 21.484 20.172 1 98.81 158 LEU B C 1
ATOM 2933 O O . LEU B 1 158 ? -0.92 22.344 20.156 1 98.81 158 LEU B O 1
ATOM 2937 N N . HIS B 1 159 ? -0.153 20.312 20.828 1 98.75 159 HIS B N 1
ATOM 2938 C CA . HIS B 1 159 ? -1.356 20.016 21.594 1 98.75 159 HIS B CA 1
ATOM 2939 C C . HIS B 1 159 ? -1.541 21.016 22.734 1 98.75 159 HIS B C 1
ATOM 2941 O O . HIS B 1 159 ? -2.654 21.484 22.984 1 98.75 159 HIS B O 1
ATOM 2947 N N . GLU B 1 160 ? -0.468 21.328 23.391 1 98.25 160 GLU B N 1
ATOM 2948 C CA . GLU B 1 160 ? -0.508 22.281 24.5 1 98.25 160 GLU B CA 1
ATOM 2949 C C . GLU B 1 160 ? -0.904 23.672 24.031 1 98.25 160 GLU B C 1
ATOM 2951 O O . GLU B 1 160 ? -1.5 24.438 24.781 1 98.25 160 GLU B O 1
ATOM 2956 N N . ARG B 1 161 ? -0.642 23.969 22.812 1 97.31 161 ARG B N 1
ATOM 2957 C CA . ARG B 1 161 ? -0.976 25.266 22.234 1 97.31 161 ARG B CA 1
ATOM 2958 C C . ARG B 1 161 ? -2.408 25.281 21.703 1 97.31 161 ARG B C 1
ATOM 2960 O O . ARG B 1 161 ? -2.844 26.25 21.109 1 97.31 161 ARG B O 1
ATOM 2967 N N . GLY B 1 162 ? -3.094 24.172 21.828 1 97.56 162 GLY B N 1
ATOM 2968 C CA . GLY B 1 162 ? -4.512 24.125 21.5 1 97.56 162 GLY B CA 1
ATOM 2969 C C . GLY B 1 162 ? -4.801 23.406 20.203 1 97.56 162 GLY B C 1
ATOM 2970 O O . GLY B 1 162 ? -5.961 23.234 19.828 1 97.56 162 GLY B O 1
ATOM 2971 N N . ALA B 1 163 ? -3.768 23.062 19.469 1 98.56 163 ALA B N 1
ATOM 2972 C CA . ALA B 1 163 ? -3.967 22.266 18.266 1 98.56 163 ALA B CA 1
ATOM 2973 C C . ALA B 1 163 ? -4.152 20.797 18.594 1 98.56 163 ALA B C 1
ATOM 2975 O O . ALA B 1 163 ? -3.207 20 18.516 1 98.56 163 ALA B O 1
ATOM 2976 N N . THR B 1 164 ? -5.387 20.422 18.812 1 98.38 164 THR B N 1
ATOM 2977 C CA . THR B 1 164 ? -5.633 19.078 19.344 1 98.38 164 THR B CA 1
ATOM 2978 C C . THR B 1 164 ? -5.867 18.078 18.219 1 98.38 164 THR B C 1
ATOM 2980 O O . THR B 1 164 ? -5.738 16.875 18.406 1 98.38 164 THR B O 1
ATOM 2983 N N . GLN B 1 165 ? -6.312 18.547 17.094 1 98.88 165 GLN B N 1
ATOM 2984 C CA . GLN B 1 165 ? -6.484 17.719 15.906 1 98.88 165 GLN B CA 1
ATOM 2985 C C . GLN B 1 165 ? -5.395 17.984 14.875 1 98.88 165 GLN B C 1
ATOM 2987 O O . GLN B 1 165 ? -5.512 18.922 14.07 1 98.88 165 GLN B O 1
ATOM 2992 N N . LEU B 1 166 ? -4.375 17.188 14.938 1 98.94 166 LEU B N 1
ATOM 2993 C CA . LEU B 1 166 ? -3.279 17.359 13.992 1 98.94 166 LEU B CA 1
ATOM 2994 C C . LEU B 1 166 ? -3.502 16.516 12.742 1 98.94 166 LEU B C 1
ATOM 2996 O O . LEU B 1 166 ? -3.945 15.367 12.836 1 98.94 166 LEU B O 1
ATOM 3000 N N . LEU B 1 167 ? -3.271 17.094 11.609 1 98.94 167 LEU B N 1
ATOM 3001 C CA . LEU B 1 167 ? -3.242 16.391 10.328 1 98.94 167 LEU B CA 1
ATOM 3002 C C . LEU B 1 167 ? -1.837 16.406 9.734 1 98.94 167 LEU B C 1
ATOM 3004 O O . LEU B 1 167 ? -1.245 17.469 9.547 1 98.94 167 LEU B O 1
ATOM 3008 N N . CYS B 1 168 ? -1.299 15.273 9.523 1 98.88 168 CYS B N 1
ATOM 3009 C CA . CYS B 1 168 ? -0.003 15.18 8.859 1 98.88 168 CYS B CA 1
ATOM 3010 C C . CYS B 1 168 ? -0.159 14.695 7.426 1 98.88 168 CYS B C 1
ATOM 3012 O O . CYS B 1 168 ? -0.734 13.625 7.184 1 98.88 168 CYS B O 1
ATOM 3014 N N . GLU B 1 169 ? 0.389 15.344 6.484 1 97.88 169 GLU B N 1
ATOM 3015 C CA . GLU B 1 169 ? 0.282 14.984 5.07 1 97.88 169 GLU B CA 1
ATOM 3016 C C . GLU B 1 169 ? 1.63 14.531 4.516 1 97.88 169 GLU B C 1
ATOM 3018 O O . GLU B 1 169 ? 1.76 14.289 3.312 1 97.88 169 GLU B O 1
ATOM 3023 N N . GLY B 1 170 ? 2.59 14.328 5.348 1 88.19 170 GLY B N 1
ATOM 3024 C CA . GLY B 1 170 ? 3.846 13.812 4.832 1 88.19 170 GLY B CA 1
ATOM 3025 C C . GLY B 1 170 ? 5.035 14.695 5.164 1 88.19 170 GLY B C 1
ATOM 3026 O O . GLY B 1 170 ? 4.914 15.641 5.941 1 88.19 170 GLY B O 1
ATOM 3027 N N . GLY B 1 171 ? 6.227 14.156 4.469 1 95.88 171 GLY B N 1
ATOM 3028 C CA . GLY B 1 171 ? 6.234 13.062 3.512 1 95.88 171 GLY B CA 1
ATOM 3029 C C . GLY B 1 171 ? 6.535 11.719 4.148 1 95.88 171 GLY B C 1
ATOM 3030 O O . GLY B 1 171 ? 6.379 11.547 5.359 1 95.88 171 GLY B O 1
ATOM 3031 N N . PRO B 1 172 ? 6.984 10.695 3.352 1 98 172 PRO B N 1
ATOM 3032 C CA . PRO B 1 172 ? 7.215 9.312 3.793 1 98 172 PRO B CA 1
ATOM 3033 C C . PRO B 1 172 ? 8.195 9.227 4.957 1 98 172 PRO B C 1
ATOM 3035 O O . PRO B 1 172 ? 8.008 8.414 5.867 1 98 172 PRO B O 1
ATOM 3038 N N . GLY B 1 173 ? 9.234 10.07 4.918 1 97.88 173 GLY B N 1
ATOM 3039 C CA . GLY B 1 173 ? 10.18 10.086 6.023 1 97.88 173 GLY B CA 1
ATOM 3040 C C . GLY B 1 173 ? 9.562 10.531 7.332 1 97.88 173 GLY B C 1
ATOM 3041 O O . GLY B 1 173 ? 9.82 9.938 8.383 1 97.88 173 GLY B O 1
ATOM 3042 N N . LEU B 1 174 ? 8.789 11.609 7.273 1 98.38 174 LEU B N 1
ATOM 3043 C CA . LEU B 1 174 ? 8.117 12.102 8.469 1 98.38 174 LEU B CA 1
ATOM 3044 C C . LEU B 1 174 ? 7.152 11.055 9.016 1 98.38 174 LEU B C 1
ATOM 3046 O O . LEU B 1 174 ? 7.148 10.773 10.219 1 98.38 174 LEU B O 1
ATOM 3050 N N . LEU B 1 175 ? 6.297 10.453 8.156 1 98.56 175 LEU B N 1
ATOM 3051 C CA . LEU B 1 175 ? 5.379 9.422 8.625 1 98.56 175 LEU B CA 1
ATOM 3052 C C . LEU B 1 175 ? 6.141 8.266 9.258 1 98.56 175 LEU B C 1
ATOM 3054 O O . LEU B 1 175 ? 5.746 7.762 10.312 1 98.56 175 LEU B O 1
ATOM 3058 N N . GLY B 1 176 ? 7.254 7.812 8.578 1 98.31 176 GLY B N 1
ATOM 3059 C CA . GLY B 1 176 ? 8.062 6.762 9.164 1 98.31 176 GLY B CA 1
ATOM 3060 C C . GLY B 1 176 ? 8.555 7.094 10.562 1 98.31 176 GLY B C 1
ATOM 3061 O O . GLY B 1 176 ? 8.516 6.246 11.461 1 98.31 176 GLY B O 1
ATOM 3062 N N . SER B 1 177 ? 9.031 8.305 10.773 1 98.12 177 SER B N 1
ATOM 3063 C CA . SER B 1 177 ? 9.523 8.742 12.07 1 98.12 177 SER B CA 1
ATOM 3064 C C . SER B 1 177 ? 8.398 8.812 13.094 1 98.12 177 SER B C 1
ATOM 3066 O O . SER B 1 177 ? 8.594 8.5 14.273 1 98.12 177 SER B O 1
ATOM 3068 N N . LEU B 1 178 ? 7.211 9.305 12.656 1 98.44 178 LEU B N 1
ATOM 3069 C CA . LEU B 1 178 ? 6.059 9.367 13.547 1 98.44 178 LEU B CA 1
ATOM 3070 C C . LEU B 1 178 ? 5.633 7.969 13.984 1 98.44 178 LEU B C 1
ATOM 3072 O O . LEU B 1 178 ? 5.262 7.758 15.148 1 98.44 178 LEU B O 1
ATOM 3076 N N . ILE B 1 179 ? 5.641 6.98 13.039 1 98.12 179 ILE B N 1
ATOM 3077 C CA . ILE B 1 179 ? 5.32 5.598 13.367 1 98.12 179 ILE B CA 1
ATOM 3078 C C . ILE B 1 179 ? 6.32 5.062 14.391 1 98.12 179 ILE B C 1
ATOM 3080 O O . ILE B 1 179 ? 5.926 4.473 15.398 1 98.12 179 ILE B O 1
ATOM 3084 N N . ALA B 1 180 ? 7.586 5.297 14.133 1 97.62 180 ALA B N 1
ATOM 3085 C CA . ALA B 1 180 ? 8.641 4.82 15.023 1 97.62 180 ALA B CA 1
ATOM 3086 C C . ALA B 1 180 ? 8.484 5.406 16.422 1 97.62 180 ALA B C 1
ATOM 3088 O O . ALA B 1 180 ? 8.789 4.742 17.422 1 97.62 180 ALA B O 1
ATOM 3089 N N . ALA B 1 181 ? 8.016 6.617 16.5 1 97.38 181 ALA B N 1
ATOM 3090 C CA . ALA B 1 181 ? 7.848 7.309 17.766 1 97.38 181 ALA B CA 1
ATOM 3091 C C . ALA B 1 181 ? 6.5 6.973 18.406 1 97.38 181 ALA B C 1
ATOM 3093 O O . ALA B 1 181 ? 6.156 7.5 19.469 1 97.38 181 ALA B O 1
ATOM 3094 N N . ASP B 1 182 ? 5.672 6.121 17.766 1 96.81 182 ASP B N 1
ATOM 3095 C CA . ASP B 1 182 ? 4.375 5.668 18.25 1 96.81 182 ASP B CA 1
ATOM 3096 C C . ASP B 1 182 ? 3.428 6.848 18.469 1 96.81 182 ASP B C 1
ATOM 3098 O O . ASP B 1 182 ? 2.762 6.934 19.5 1 96.81 182 ASP B O 1
ATOM 3102 N N . LEU B 1 183 ? 3.352 7.73 17.406 1 97.88 183 LEU B N 1
ATOM 3103 C CA . LEU B 1 183 ? 2.602 8.969 17.578 1 97.88 183 LEU B CA 1
ATOM 3104 C C . LEU B 1 183 ? 1.362 8.984 16.703 1 97.88 183 LEU B C 1
ATOM 3106 O O . LEU B 1 183 ? 0.488 9.836 16.859 1 97.88 183 LEU B O 1
ATOM 3110 N N . VAL B 1 184 ? 1.219 8.016 15.789 1 98.44 184 VAL B N 1
ATOM 3111 C CA . VAL B 1 184 ? 0.133 8.031 14.82 1 98.44 184 VAL B CA 1
ATOM 3112 C C . VAL B 1 184 ? -1.136 7.461 15.445 1 98.44 184 VAL B C 1
ATOM 3114 O O . VAL B 1 184 ? -1.159 6.297 15.859 1 98.44 184 VAL B O 1
ATOM 3117 N N . ASP B 1 185 ? -2.191 8.234 15.445 1 98.5 185 ASP B N 1
ATOM 3118 C CA . ASP B 1 185 ? -3.459 7.777 16 1 98.5 185 ASP B CA 1
ATOM 3119 C C . ASP B 1 185 ? -4.387 7.262 14.898 1 98.5 185 ASP B C 1
ATOM 3121 O O . ASP B 1 185 ? -5.227 6.391 15.148 1 98.5 185 ASP B O 1
ATOM 3125 N N . GLU B 1 186 ? -4.312 7.906 13.742 1 98.62 186 GLU B N 1
ATOM 3126 C CA . GLU B 1 186 ? -5.199 7.559 12.633 1 98.62 186 GLU B CA 1
ATOM 3127 C C . GLU B 1 186 ? -4.473 7.641 11.297 1 98.62 186 GLU B C 1
ATOM 3129 O O . GLU B 1 186 ? -3.65 8.531 11.086 1 98.62 186 GLU B O 1
ATOM 3134 N N . LEU B 1 187 ? -4.758 6.711 10.43 1 98.88 187 LEU B N 1
ATOM 3135 C CA . LEU B 1 187 ? -4.336 6.75 9.039 1 98.88 187 LEU B CA 1
ATOM 3136 C C . LEU B 1 187 ? -5.543 6.844 8.109 1 98.88 187 LEU B C 1
ATOM 3138 O O . LEU B 1 187 ? -6.395 5.953 8.102 1 98.88 187 LEU B O 1
ATOM 3142 N N . CYS B 1 188 ? -5.656 7.914 7.441 1 98.94 188 CYS B N 1
ATOM 3143 C CA . CYS B 1 188 ? -6.531 8.039 6.281 1 98.94 188 CYS B CA 1
ATOM 3144 C C . CYS B 1 188 ? -5.77 7.758 4.988 1 98.94 188 CYS B C 1
ATOM 3146 O O . CYS B 1 188 ? -4.875 8.523 4.617 1 98.94 188 CYS B O 1
ATOM 3148 N N . LEU B 1 189 ? -6.098 6.691 4.32 1 98.94 189 LEU B N 1
ATOM 3149 C CA . LEU B 1 189 ? -5.375 6.246 3.131 1 98.94 189 LEU B CA 1
ATOM 3150 C C . LEU B 1 189 ? -6.301 6.188 1.923 1 98.94 189 LEU B C 1
ATOM 3152 O O . LEU B 1 189 ? -7.324 5.496 1.952 1 98.94 189 LEU B O 1
ATOM 3156 N N . THR B 1 190 ? -6.023 6.953 0.939 1 98.88 190 THR B N 1
ATOM 3157 C CA . THR B 1 190 ? -6.633 6.805 -0.378 1 98.88 190 THR B CA 1
ATOM 3158 C C . THR B 1 190 ? -5.824 5.844 -1.244 1 98.88 190 THR B C 1
ATOM 3160 O O . THR B 1 190 ? -4.598 5.945 -1.315 1 98.88 190 THR B O 1
ATOM 3163 N N . VAL B 1 191 ? -6.469 4.867 -1.824 1 98.88 191 VAL B N 1
ATOM 3164 C CA . VAL B 1 191 ? -5.82 3.904 -2.705 1 98.88 191 VAL B CA 1
ATOM 3165 C C . VAL B 1 191 ? -6.285 4.121 -4.145 1 98.88 191 VAL B C 1
ATOM 3167 O O . VAL B 1 191 ? -7.465 3.922 -4.457 1 98.88 191 VAL B O 1
ATOM 3170 N N . ALA B 1 192 ? -5.355 4.602 -4.977 1 98.88 192 ALA B N 1
ATOM 3171 C CA . ALA B 1 192 ? -5.633 4.746 -6.402 1 98.88 192 ALA B CA 1
ATOM 3172 C C . ALA B 1 192 ? -5.656 3.389 -7.098 1 98.88 192 ALA B C 1
ATOM 3174 O O . ALA B 1 192 ? -4.836 2.518 -6.801 1 98.88 192 ALA B O 1
ATOM 3175 N N . PRO B 1 193 ? -6.598 3.188 -8.016 1 98.38 193 PRO B N 1
ATOM 3176 C CA . PRO B 1 193 ? -6.691 1.915 -8.734 1 98.38 193 PRO B CA 1
ATOM 3177 C C . PRO B 1 193 ? -5.672 1.8 -9.867 1 98.38 193 PRO B C 1
ATOM 3179 O O . PRO B 1 193 ? -6.051 1.637 -11.031 1 98.38 193 PRO B O 1
ATOM 3182 N N . LEU B 1 194 ? -4.426 1.848 -9.5 1 98.31 194 LEU B N 1
ATOM 3183 C CA . LEU B 1 194 ? -3.299 1.814 -10.43 1 98.31 194 LEU B CA 1
ATOM 3184 C C . LEU B 1 194 ? -2.252 0.801 -9.977 1 98.31 194 LEU B C 1
ATOM 3186 O O . LEU B 1 194 ? -1.998 0.655 -8.781 1 98.31 194 LEU B O 1
ATOM 3190 N N . LEU B 1 195 ? -1.708 0.141 -10.938 1 98.31 195 LEU B N 1
ATOM 3191 C CA . LEU B 1 195 ? -0.407 -0.492 -10.75 1 98.31 195 LEU B CA 1
ATOM 3192 C C . LEU B 1 195 ? 0.711 0.394 -11.289 1 98.31 195 LEU B C 1
ATOM 3194 O O . LEU B 1 195 ? 0.755 0.686 -12.492 1 98.31 195 LEU B O 1
ATOM 3198 N N . VAL B 1 196 ? 1.604 0.775 -10.422 1 98.31 196 VAL B N 1
ATOM 3199 C CA . VAL B 1 196 ? 2.637 1.733 -10.797 1 98.31 196 VAL B CA 1
ATOM 3200 C C . VAL B 1 196 ? 3.939 0.998 -11.102 1 98.31 196 VAL B C 1
ATOM 3202 O O . VAL B 1 196 ? 4.68 1.381 -12.008 1 98.31 196 VAL B O 1
ATOM 3205 N N . GLY B 1 197 ? 4.16 -0.082 -10.352 1 97.94 197 GLY B N 1
ATOM 3206 C CA . GLY B 1 197 ? 5.469 -0.71 -10.469 1 97.94 197 GLY B CA 1
ATOM 3207 C C . GLY B 1 197 ? 6.613 0.24 -10.18 1 97.94 197 GLY B C 1
ATOM 3208 O O . GLY B 1 197 ? 6.586 0.971 -9.188 1 97.94 197 GLY B O 1
ATOM 3209 N N . GLY B 1 198 ? 7.727 0.045 -10.883 1 97.19 198 GLY B N 1
ATOM 3210 C CA . GLY B 1 198 ? 8.844 0.976 -10.812 1 97.19 198 GLY B CA 1
ATOM 3211 C C . GLY B 1 198 ? 9.531 0.982 -9.461 1 97.19 198 GLY B C 1
ATOM 3212 O O . GLY B 1 198 ? 9.562 -0.037 -8.766 1 97.19 198 GLY B O 1
ATOM 3213 N N . ARG B 1 199 ? 10.094 2.137 -9.102 1 96.75 199 ARG B N 1
ATOM 3214 C CA . ARG B 1 199 ? 10.992 2.199 -7.953 1 96.75 199 ARG B CA 1
ATOM 3215 C C . ARG B 1 199 ? 10.445 3.139 -6.883 1 96.75 199 ARG B C 1
ATOM 3217 O O . ARG B 1 199 ? 11.094 3.365 -5.859 1 96.75 199 ARG B O 1
ATOM 3224 N N . ALA B 1 200 ? 9.25 3.727 -7.125 1 97.25 200 ALA B N 1
ATOM 3225 C CA . ALA B 1 200 ? 8.672 4.609 -6.117 1 97.25 200 ALA B CA 1
ATOM 3226 C C . ALA B 1 200 ? 8.594 3.92 -4.758 1 97.25 200 ALA B C 1
ATOM 3228 O O . ALA B 1 200 ? 8.438 2.699 -4.684 1 97.25 200 ALA B O 1
ATOM 3229 N N . GLY B 1 201 ? 8.664 4.656 -3.646 1 97.38 201 GLY B N 1
ATOM 3230 C CA . GLY B 1 201 ? 8.594 4.105 -2.301 1 97.38 201 GLY B CA 1
ATOM 3231 C C . GLY B 1 201 ? 7.176 3.982 -1.781 1 97.38 201 GLY B C 1
ATOM 3232 O O . GLY B 1 201 ? 6.215 4.176 -2.529 1 97.38 201 GLY B O 1
ATOM 3233 N N . ARG B 1 202 ? 7.121 3.611 -0.468 1 98 202 ARG B N 1
ATOM 3234 C CA . ARG B 1 202 ? 5.859 3.535 0.263 1 98 202 ARG B CA 1
ATOM 3235 C C . ARG B 1 202 ? 5.496 4.887 0.869 1 98 202 ARG B C 1
ATOM 3237 O O . ARG B 1 202 ? 6.211 5.871 0.68 1 98 202 ARG B O 1
ATOM 3244 N N . ILE B 1 203 ? 4.398 4.891 1.546 1 98.62 203 ILE B N 1
ATOM 3245 C CA . ILE B 1 203 ? 3.949 6.113 2.201 1 98.62 203 ILE B CA 1
ATOM 3246 C C . ILE B 1 203 ? 4.75 6.336 3.484 1 98.62 203 ILE B C 1
ATOM 3248 O O . ILE B 1 203 ? 4.715 7.422 4.062 1 98.62 203 ILE B O 1
ATOM 3252 N N . ALA B 1 204 ? 5.547 5.355 3.961 1 98.5 204 ALA B N 1
ATOM 3253 C CA . ALA B 1 204 ? 6.336 5.477 5.184 1 98.5 204 ALA B CA 1
ATOM 3254 C C . ALA B 1 204 ? 7.711 4.84 5.016 1 98.5 204 ALA B C 1
ATOM 3256 O O . ALA B 1 204 ? 7.828 3.727 4.496 1 98.5 204 ALA B O 1
ATOM 3257 N N . THR B 1 205 ? 8.695 5.496 5.402 1 97.38 205 THR B N 1
ATOM 3258 C CA . THR B 1 205 ? 10.062 4.992 5.465 1 97.38 205 THR B CA 1
ATOM 3259 C C . THR B 1 205 ? 10.805 5.582 6.668 1 97.38 205 THR B C 1
ATOM 3261 O O . THR B 1 205 ? 10.672 6.773 6.957 1 97.38 205 THR B O 1
ATOM 3264 N N . GLY B 1 206 ? 11.484 4.832 7.41 1 95.62 206 GLY B N 1
ATOM 3265 C CA . GLY B 1 206 ? 12.156 5.312 8.609 1 95.62 206 GLY B CA 1
ATOM 3266 C C . GLY B 1 206 ? 12.883 4.215 9.359 1 95.62 206 GLY B C 1
ATOM 3267 O O . GLY B 1 206 ? 13.148 3.146 8.805 1 95.62 206 GLY B O 1
ATOM 3268 N N . PRO B 1 207 ? 13.289 4.527 10.531 1 94.75 207 PRO B N 1
ATOM 3269 C CA . PRO B 1 207 ? 13.969 3.514 11.344 1 94.75 207 PRO B CA 1
ATOM 3270 C C . PRO B 1 207 ? 13.07 2.326 11.68 1 94.75 207 PRO B C 1
ATOM 3272 O O . PRO B 1 207 ? 11.844 2.447 11.648 1 94.75 207 PRO B O 1
ATOM 3275 N N . PRO B 1 208 ? 13.727 1.198 11.898 1 91.88 208 PRO B N 1
ATOM 3276 C CA . PRO B 1 208 ? 12.922 0.04 12.289 1 91.88 208 PRO B CA 1
ATOM 3277 C C . PRO B 1 208 ? 12.109 0.289 13.562 1 91.88 208 PRO B C 1
ATOM 3279 O O . PRO B 1 208 ? 12.57 0.978 14.469 1 91.88 208 PRO B O 1
ATOM 3282 N N . ALA B 1 209 ? 10.969 -0.142 13.547 1 91.62 209 ALA B N 1
ATOM 3283 C CA . ALA B 1 209 ? 10.07 -0.093 14.695 1 91.62 209 ALA B CA 1
ATOM 3284 C C . ALA B 1 209 ? 9.117 -1.288 14.695 1 91.62 209 ALA B C 1
ATOM 3286 O O . ALA B 1 209 ? 8.852 -1.88 13.648 1 91.62 209 ALA B O 1
ATOM 3287 N N . PRO B 1 210 ? 8.688 -1.733 15.93 1 94.56 210 PRO B N 1
ATOM 3288 C CA . PRO B 1 210 ? 7.652 -2.768 15.93 1 94.56 210 PRO B CA 1
ATOM 3289 C C . PRO B 1 210 ? 6.379 -2.324 15.211 1 94.56 210 PRO B C 1
ATOM 3291 O O . PRO B 1 210 ? 5.988 -1.158 15.297 1 94.56 210 PRO B O 1
ATOM 3294 N N . PRO B 1 211 ? 5.812 -3.188 14.508 1 96.56 211 PRO B N 1
ATOM 3295 C CA . PRO B 1 211 ? 4.547 -2.822 13.875 1 96.56 211 PRO B CA 1
ATOM 3296 C C . PRO B 1 211 ? 3.488 -2.373 14.875 1 96.56 211 PRO B C 1
ATOM 3298 O O . PRO B 1 211 ? 3.412 -2.912 15.984 1 96.56 211 PRO B O 1
ATOM 3301 N N . ARG B 1 212 ? 2.719 -1.412 14.5 1 96.56 212 ARG B N 1
ATOM 3302 C CA . ARG B 1 212 ? 1.631 -0.901 15.328 1 96.56 212 ARG B CA 1
ATOM 3303 C C . ARG B 1 212 ? 0.278 -1.375 14.805 1 96.56 212 ARG B C 1
ATOM 3305 O O . ARG B 1 212 ? -0.05 -1.164 13.633 1 96.56 212 ARG B O 1
ATOM 3312 N N . ARG B 1 213 ? -0.514 -1.974 15.695 1 97 213 ARG B N 1
ATOM 3313 C CA . ARG B 1 213 ? -1.821 -2.479 15.289 1 97 213 ARG B CA 1
ATOM 3314 C C . ARG B 1 213 ? -2.818 -1.338 15.117 1 97 213 ARG B C 1
ATOM 3316 O O . ARG B 1 213 ? -2.852 -0.406 15.922 1 97 213 ARG B O 1
ATOM 3323 N N . MET B 1 214 ? -3.607 -1.411 14.086 1 98 214 MET B N 1
ATOM 3324 C CA . MET B 1 214 ? -4.68 -0.464 13.797 1 98 214 MET B CA 1
ATOM 3325 C C . MET B 1 214 ? -6.016 -1.185 13.641 1 98 214 MET B C 1
ATOM 3327 O O . MET B 1 214 ? -6.051 -2.408 13.5 1 98 214 MET B O 1
ATOM 3331 N N . SER B 1 215 ? -7.062 -0.412 13.719 1 97.88 215 SER B N 1
ATOM 3332 C CA . SER B 1 215 ? -8.406 -0.905 13.445 1 97.88 215 SER B CA 1
ATOM 3333 C C . SER B 1 215 ? -9.023 -0.196 12.242 1 97.88 215 SER B C 1
ATOM 3335 O O . SER B 1 215 ? -8.992 1.034 12.156 1 97.88 215 SER B O 1
ATOM 3337 N N . LEU B 1 216 ? -9.555 -0.942 11.273 1 97.94 216 LEU B N 1
ATOM 3338 C CA . LEU B 1 216 ? -10.203 -0.374 10.102 1 97.94 216 LEU B CA 1
ATOM 3339 C C . LEU B 1 216 ? -11.586 0.176 10.461 1 97.94 216 LEU B C 1
ATOM 3341 O O . LEU B 1 216 ? -12.477 -0.579 10.852 1 97.94 216 LEU B O 1
ATOM 3345 N N . ARG B 1 217 ? -11.766 1.433 10.266 1 97.19 217 ARG B N 1
ATOM 3346 C CA . ARG B 1 217 ? -13.016 2.078 10.648 1 97.19 217 ARG B CA 1
ATOM 3347 C C . ARG B 1 217 ? -13.992 2.135 9.477 1 97.19 217 ARG B C 1
ATOM 3349 O O . ARG B 1 217 ? -15.203 2.02 9.664 1 97.19 217 ARG B O 1
ATOM 3356 N N . HIS B 1 218 ? -13.445 2.348 8.258 1 97.5 218 HIS B N 1
ATOM 3357 C CA . HIS B 1 218 ? -14.297 2.27 7.082 1 97.5 218 HIS B CA 1
ATOM 3358 C C . HIS B 1 218 ? -13.477 2.027 5.82 1 97.5 218 HIS B C 1
ATOM 3360 O O . HIS B 1 218 ? -12.258 2.225 5.82 1 97.5 218 HIS B O 1
ATOM 3366 N N . ALA B 1 219 ? -14.086 1.562 4.832 1 98.12 219 ALA B N 1
ATOM 3367 C CA . ALA B 1 219 ? -13.664 1.469 3.438 1 98.12 219 ALA B CA 1
ATOM 3368 C C . ALA B 1 219 ? -14.742 1.988 2.5 1 98.12 219 ALA B C 1
ATOM 3370 O O . ALA B 1 219 ? -15.789 1.353 2.334 1 98.12 219 ALA B O 1
ATOM 3371 N N . LEU B 1 220 ? -14.453 3.133 1.938 1 98.19 220 LEU B N 1
ATOM 3372 C CA . LEU B 1 220 ? -15.406 3.773 1.04 1 98.19 220 LEU B CA 1
ATOM 3373 C C . LEU B 1 220 ? -14.859 3.826 -0.385 1 98.19 220 LEU B C 1
ATOM 3375 O O . LEU B 1 220 ? -13.648 3.752 -0.594 1 98.19 220 LEU B O 1
ATOM 3379 N N . THR B 1 221 ? -15.734 3.957 -1.363 1 98 221 THR B N 1
ATOM 3380 C CA . THR B 1 221 ? -15.289 3.969 -2.752 1 98 221 THR B CA 1
ATOM 3381 C C . THR B 1 221 ? -15.938 5.121 -3.518 1 98 221 THR B C 1
ATOM 3383 O O . THR B 1 221 ? -17 5.613 -3.127 1 98 221 THR B O 1
ATOM 3386 N N . ARG B 1 222 ? -15.234 5.59 -4.477 1 97.81 222 ARG B N 1
ATOM 3387 C CA . ARG B 1 222 ? -15.719 6.457 -5.547 1 97.81 222 ARG B CA 1
ATOM 3388 C C . ARG B 1 222 ? -15.016 6.148 -6.863 1 97.81 222 ARG B C 1
ATOM 3390 O O . ARG B 1 222 ? -13.805 6.379 -6.996 1 97.81 222 ARG B O 1
ATOM 3397 N N . ASP B 1 223 ? -15.719 5.652 -7.961 1 95.19 223 ASP B N 1
ATOM 3398 C CA . ASP B 1 223 ? -15.164 5.328 -9.266 1 95.19 223 ASP B CA 1
ATOM 3399 C C . ASP B 1 223 ? -13.867 4.527 -9.133 1 95.19 223 ASP B C 1
ATOM 3401 O O . ASP B 1 223 ? -12.836 4.898 -9.703 1 95.19 223 ASP B O 1
ATOM 3405 N N . ASP B 1 224 ? -13.719 3.553 -8.453 1 96.56 224 ASP B N 1
ATOM 3406 C CA . ASP B 1 224 ? -12.641 2.58 -8.281 1 96.56 224 ASP B CA 1
ATOM 3407 C C . ASP B 1 224 ? -11.594 3.092 -7.293 1 96.56 224 ASP B C 1
ATOM 3409 O O . ASP B 1 224 ? -10.633 2.385 -6.977 1 96.56 224 ASP B O 1
ATOM 3413 N N . MET B 1 225 ? -11.742 4.41 -6.852 1 98.62 225 MET B N 1
ATOM 3414 C CA . MET B 1 225 ? -10.93 4.895 -5.742 1 98.62 225 MET B CA 1
ATOM 3415 C C . MET B 1 225 ? -11.398 4.293 -4.418 1 98.62 225 MET B C 1
ATOM 3417 O O . MET B 1 225 ? -12.594 4.121 -4.199 1 98.62 225 MET B O 1
ATOM 3421 N N . LEU B 1 226 ? -10.453 3.936 -3.619 1 98.75 226 LEU B N 1
ATOM 3422 C CA . LEU B 1 226 ? -10.75 3.387 -2.301 1 98.75 226 LEU B CA 1
ATOM 3423 C C . LEU B 1 226 ? -10.266 4.324 -1.2 1 98.75 226 LEU B C 1
ATOM 3425 O O . LEU B 1 226 ? -9.141 4.828 -1.258 1 98.75 226 LEU B O 1
ATOM 3429 N N . PHE B 1 227 ? -11.141 4.66 -0.222 1 98.81 227 PHE B N 1
ATOM 3430 C CA . PHE B 1 227 ? -10.828 5.535 0.904 1 98.81 227 PHE B CA 1
ATOM 3431 C C . PHE B 1 227 ? -10.906 4.77 2.219 1 98.81 227 PHE B C 1
ATOM 3433 O O . PHE B 1 227 ? -11.992 4.371 2.646 1 98.81 227 PHE B O 1
ATOM 3440 N N . LEU B 1 228 ? -9.734 4.633 2.836 1 98.81 228 LEU B N 1
ATOM 3441 C CA . LEU B 1 228 ? -9.641 3.855 4.066 1 98.81 228 LEU B CA 1
ATOM 3442 C C . LEU B 1 228 ? -9.383 4.766 5.262 1 98.81 228 LEU B C 1
ATOM 3444 O O . LEU B 1 228 ? -8.641 5.746 5.156 1 98.81 228 LEU B O 1
ATOM 3448 N N . ARG B 1 229 ? -9.953 4.438 6.383 1 98.75 229 ARG B N 1
ATOM 3449 C CA . ARG B 1 229 ? -9.609 5.055 7.66 1 98.75 229 ARG B CA 1
ATOM 3450 C C . ARG B 1 229 ? -9.281 3.998 8.711 1 98.75 229 ARG B C 1
ATOM 3452 O O . ARG B 1 229 ? -10.102 3.119 8.984 1 98.75 229 ARG B O 1
ATOM 3459 N N . TYR B 1 230 ? -8.086 4.062 9.195 1 98.69 230 TYR B N 1
ATOM 3460 C CA . TYR B 1 230 ? -7.613 3.215 10.281 1 98.69 230 TYR B CA 1
ATOM 3461 C C . TYR B 1 230 ? -7.426 4.023 11.562 1 98.69 230 TYR B C 1
ATOM 3463 O O . TYR B 1 230 ? -6.953 5.16 11.516 1 98.69 230 TYR B O 1
ATOM 3471 N N . GLU B 1 231 ? -7.758 3.434 12.68 1 98 231 GLU B N 1
ATOM 3472 C CA . GLU B 1 231 ? -7.578 4.078 13.977 1 98 231 GLU B CA 1
ATOM 3473 C C . GLU B 1 231 ? -6.805 3.178 14.938 1 98 231 GLU B C 1
ATOM 3475 O O . GLU B 1 231 ? -6.996 1.961 14.945 1 98 231 GLU B O 1
ATOM 3480 N N . ARG B 1 232 ? -5.957 3.826 15.656 1 95.69 232 ARG B N 1
ATOM 3481 C CA . ARG B 1 232 ? -5.223 3.092 16.688 1 95.69 232 ARG B CA 1
ATOM 3482 C C . ARG B 1 232 ? -6.156 2.646 17.812 1 95.69 232 ARG B C 1
ATOM 3484 O O . ARG B 1 232 ? -7.031 3.402 18.234 1 95.69 232 ARG B O 1
ATOM 3491 N N . LEU B 1 233 ? -6.074 1.335 18.062 1 77.25 233 LEU B N 1
ATOM 3492 C CA . LEU B 1 233 ? -6.84 0.82 19.188 1 77.25 233 LEU B CA 1
ATOM 3493 C C . LEU B 1 233 ? -6.344 1.421 20.5 1 77.25 233 LEU B C 1
ATOM 3495 O O . LEU B 1 233 ? -5.148 1.676 20.656 1 77.25 233 LEU B O 1
ATOM 3499 N N . PRO B 1 234 ? -7.359 1.815 21.203 1 68.38 234 PRO B N 1
ATOM 3500 C CA . PRO B 1 234 ? -6.898 2.311 22.516 1 68.38 234 PRO B CA 1
ATOM 3501 C C . PRO B 1 234 ? -5.945 1.34 23.203 1 68.38 234 PRO B C 1
ATOM 3503 O O . PRO B 1 234 ? -6.051 0.125 23.016 1 68.38 234 PRO B O 1
ATOM 3506 N N . HIS B 1 235 ? -4.758 1.667 23.562 1 51.38 235 HIS B N 1
ATOM 3507 C CA . HIS B 1 235 ? -3.943 0.831 24.438 1 51.38 235 HIS B CA 1
ATOM 3508 C C . HIS B 1 235 ? -4.754 0.317 25.625 1 51.38 235 HIS B C 1
ATOM 3510 O O . HIS B 1 235 ? -5.457 1.088 26.281 1 51.38 235 HIS B O 1
ATOM 3516 N N . PRO B 1 236 ? -4.812 -1.066 25.719 1 39.38 236 PRO B N 1
ATOM 3517 C CA . PRO B 1 236 ? -5.473 -1.442 26.969 1 39.38 236 PRO B CA 1
ATOM 3518 C C . PRO B 1 236 ? -4.918 -0.693 28.172 1 39.38 236 PRO B C 1
ATOM 3520 O O . PRO B 1 236 ? -3.758 -0.27 28.156 1 39.38 236 PRO B O 1
#